Protein AF-0000000084537467 (afdb_homodimer)

Nearest PDB structures (foldseek):
  1bvu-assembly1_F  TM=9.416E-01  e=2.084E-32  Thermococcus litoralis
  3aog-assembly2_I  TM=9.415E-01  e=5.758E-32  Thermus thermophilus HB27
  1b26-assembly1_E  TM=9.505E-01  e=3.927E-31  Thermotoga maritima
  8kar-assembly1_A  TM=8.576E-01  e=1.485E-32  Saccharolobus solfataricus
  4xgi-assembly1_C  TM=8.628E-01  e=1.653E-28  Burkholderia thailandensis E264

Radius of gyration: 32.9 Å; Cα contacts (8 Å, |Δi|>4): 1810; chains: 2; bounding box: 57×96×68 Å

Sequence (754 aa):
MENMFRFADELGPFKIIHVYEPSADLKAVLVVDNIARGPAIGGVRMAPDISTEECFRLARTMTLKNAAADLPHGGGKVVIYGDPRMPQEKKSQMLRALASALRYEEEYIFAPDMGTDEICMACIKDEIGRVVGLPCEVGGIPLDEVGATGWGLAQATEVALQYCDFELKDARVVVQGFGAVGRHAARFLTQRGAIIVGAADSRGTVYDPYGLDVDTLIMLKKEGKSVIEYPGGKKLDSNAVIAIPCDIWIPAARPDVINENNVHLLDAKLIIEGANIPITGKAEKILYEAGILYIPDFIANAGGVICAAAEYQGATQYAAFGSIEEKVRKNTAQILETAKKKGILPREAAVQLAVKRVKQAMAYRRWSIFSSAPGFVMENMFRFADELGPFKIIHVYEPSADLKAVLVVDNIARGPAIGGVRMAPDISTEECFRLARTMTLKNAAADLPHGGGKVVIYGDPRMPQEKKSQMLRALASALRYEEEYIFAPDMGTDEICMACIKDEIGRVVGLPCEVGGIPLDEVGATGWGLAQATEVALQYCDFELKDARVVVQGFGAVGRHAARFLTQRGAIIVGAADSRGTVYDPYGLDVDTLIMLKKEGKSVIEYPGGKKLDSNAVIAIPCDIWIPAARPDVINENNVHLLDAKLIIEGANIPITGKAEKILYEAGILYIPDFIANAGGVICAAAEYQGATQYAAFGSIEEKVRKNTAQILETAKKKGILPREAAVQLAVKRVKQAMAYRRWSIFSSAPGFV

Foldseek 3Di:
DPDPCVLDDPQDQPDWDWDDDVVLPWTKIKTRHFQLLFFAEEEEAEDQDDDSVNQNVRQVVSQLLCLLLVHSHGGMYMYINDDLPPDPVSLLSRLLVVLQRCVPVPSYAYEHDHSDAQVSQVSSCVNHPRYARHDVVVQHDPCLVVQLLLLLLLLLVQLCCVVPPDDLAAFEEEEQACGSNRLSVVVSSVVVHHFYQWYAHQAWMFGHPVGDDSVQQVVQVVVVHGSQPGPDGDIGGSLCSQQDAGAEYEYAHDAQNDEPVCLVSHRYQEYEYQHQHNHDPVSLVVCVVVNRYYAHHSLRRSSVVLSRSCSSVSHDPVVSSVSSSVSSSVSSNQLVVVCVVVVHGSVVSSSCSSVVSLQVSLVPAPHRRDHDDVVRD/DPDPCVLDDPQDQPDWDWDDDVVLPWTKIKTRHFQLLAFAEEEEAEDQDDDSVNQNVRQVVSQLLCLLLVHSHGGMYMYINDDLPPDPVSLLSRLLVVLQRCVPVPSYAYEHDHSDAQVSQVSSCVNHPRYARHDVVVQHDPCLVVQLLLLLLLLLVQLCCVVPPDDLAAFEEEEQACGSNRLSVVVSSVVVHHFYQKYAHQAWMFGHPVGDDSVQQVVQVVVVHGSQPGPDGDIGGSLCSQQDAGAEYEYAHDAQNDEPVCLVSHRYQEYEYQHQHNHDPVSLVVCVVVNRYYAHHSLRRSSVVLSRSCSSVSHDPVVSSVSSSVSSNVSSNQLVVVCVVVVHGSVVSSSCSSVVSLQVSLVPAPHRRDHDDVVRD

Structure (mmCIF, N/CA/C/O backbone):
data_AF-0000000084537467-model_v1
#
loop_
_entity.id
_entity.type
_entity.pdbx_description
1 polymer 'Glutamate dehydrogenase'
#
loop_
_atom_site.group_PDB
_atom_site.id
_atom_site.type_symbol
_atom_site.label_atom_id
_atom_site.label_alt_id
_atom_site.label_comp_id
_atom_site.label_asym_id
_atom_site.label_entity_id
_atom_site.label_seq_id
_atom_site.pdbx_PDB_ins_code
_atom_site.Cartn_x
_atom_site.Cartn_y
_atom_site.Cartn_z
_atom_site.occupancy
_atom_site.B_iso_or_equiv
_atom_site.auth_seq_id
_atom_site.auth_comp_id
_atom_site.auth_asym_id
_atom_site.auth_atom_id
_atom_site.pdbx_PDB_model_num
ATOM 1 N N . MET A 1 1 ? -0.052 5.277 -19.188 1 44.72 1 MET A N 1
ATOM 2 C CA . MET A 1 1 ? -0.018 4.277 -18.125 1 44.72 1 MET A CA 1
ATOM 3 C C . MET A 1 1 ? 0.102 4.941 -16.75 1 44.72 1 MET A C 1
ATOM 5 O O . MET A 1 1 ? 0.887 5.875 -16.578 1 44.72 1 MET A O 1
ATOM 9 N N . GLU A 1 2 ? -0.971 4.879 -15.922 1 62.31 2 GLU A N 1
ATOM 10 C CA . GLU A 1 2 ? -1.126 5.629 -14.672 1 62.31 2 GLU A CA 1
ATOM 11 C C . GLU A 1 2 ? 0.033 5.355 -13.719 1 62.31 2 GLU A C 1
ATOM 13 O O . GLU A 1 2 ? 0.199 4.234 -13.242 1 62.31 2 GLU A O 1
ATOM 18 N N . ASN A 1 3 ? 1.05 6.223 -13.773 1 82.69 3 ASN A N 1
ATOM 19 C CA . ASN A 1 3 ? 2.305 6.062 -13.047 1 82.69 3 ASN A CA 1
ATOM 20 C C . ASN A 1 3 ? 2.295 6.84 -11.734 1 82.69 3 ASN A C 1
ATOM 22 O O . ASN A 1 3 ? 2.402 8.07 -11.734 1 82.69 3 ASN A O 1
ATOM 26 N N . MET A 1 4 ? 2.096 6.152 -10.703 1 88.25 4 MET A N 1
ATOM 27 C CA . MET A 1 4 ? 2.029 6.773 -9.383 1 88.25 4 MET A CA 1
ATOM 28 C C . MET A 1 4 ? 3.369 7.391 -9 1 88.25 4 MET A C 1
ATOM 30 O O . MET A 1 4 ? 3.439 8.227 -8.094 1 88.25 4 MET A O 1
ATOM 34 N N . PHE A 1 5 ? 4.426 7.125 -9.695 1 92.81 5 PHE A N 1
ATOM 35 C CA . PHE A 1 5 ? 5.75 7.637 -9.359 1 92.81 5 PHE A CA 1
ATOM 36 C C . PHE A 1 5 ? 5.934 9.047 -9.898 1 92.81 5 PHE A C 1
ATOM 38 O O . PHE A 1 5 ? 6.953 9.695 -9.641 1 92.81 5 PHE A O 1
ATOM 45 N N . ARG A 1 6 ? 4.941 9.531 -10.617 1 90.56 6 ARG A N 1
ATOM 46 C CA . ARG A 1 6 ? 4.961 10.922 -11.062 1 90.56 6 ARG A CA 1
ATOM 47 C C . ARG A 1 6 ? 4.93 11.875 -9.875 1 90.56 6 ARG A C 1
ATOM 49 O O . ARG A 1 6 ? 5.324 13.039 -9.992 1 90.56 6 ARG A O 1
ATOM 56 N N . PHE A 1 7 ? 4.438 11.383 -8.68 1 91.44 7 PHE A N 1
ATOM 57 C CA . PHE A 1 7 ? 4.348 12.211 -7.477 1 91.44 7 PHE A CA 1
ATOM 58 C C . PHE A 1 7 ? 5.688 12.25 -6.75 1 91.44 7 PHE A C 1
ATOM 60 O O . PHE A 1 7 ? 5.879 13.062 -5.84 1 91.44 7 PHE A O 1
ATOM 67 N N . ALA A 1 8 ? 6.625 11.438 -7.141 1 94 8 ALA A N 1
ATOM 68 C CA . ALA A 1 8 ? 7.855 11.227 -6.379 1 94 8 ALA A CA 1
ATOM 69 C C . ALA A 1 8 ? 8.781 12.43 -6.488 1 94 8 ALA A C 1
ATOM 71 O O . ALA A 1 8 ? 8.914 13.031 -7.562 1 94 8 ALA A O 1
ATOM 72 N N . ASP A 1 9 ? 9.344 12.867 -5.395 1 94.5 9 ASP A N 1
ATOM 73 C CA . ASP A 1 9 ? 10.422 13.844 -5.309 1 94.5 9 ASP A CA 1
ATOM 74 C C . ASP A 1 9 ? 11.406 13.484 -4.199 1 94.5 9 ASP A C 1
ATOM 76 O O . ASP A 1 9 ? 11.492 12.32 -3.793 1 94.5 9 ASP A O 1
ATOM 80 N N . GLU A 1 10 ? 12.195 14.406 -3.756 1 93.44 10 GLU A N 1
ATOM 81 C CA . GLU A 1 10 ? 13.25 14.102 -2.797 1 93.44 10 GLU A CA 1
ATOM 82 C C . GLU A 1 10 ? 12.664 13.766 -1.426 1 93.44 10 GLU A C 1
ATOM 84 O O . GLU A 1 10 ? 13.336 13.148 -0.597 1 93.44 10 GLU A O 1
ATOM 89 N N . LEU A 1 11 ? 11.398 14.125 -1.158 1 95.06 11 LEU A N 1
ATOM 90 C CA . LEU A 1 11 ? 10.812 13.938 0.165 1 95.06 11 LEU A CA 1
ATOM 91 C C . LEU A 1 11 ? 9.906 12.719 0.191 1 95.06 11 LEU A C 1
ATOM 93 O O . LEU A 1 11 ? 9.547 12.227 1.264 1 95.06 11 LEU A O 1
ATOM 97 N N . GLY A 1 12 ? 9.453 12.211 -0.976 1 94.69 12 GLY A N 1
ATOM 98 C CA . GLY A 1 12 ? 8.5 11.117 -1.037 1 94.69 12 GLY A CA 1
ATOM 99 C C . GLY A 1 12 ? 7.566 11.203 -2.232 1 94.69 12 GLY A C 1
ATOM 100 O O . GLY A 1 12 ? 7.898 11.836 -3.24 1 94.69 12 GLY A O 1
ATOM 101 N N . PRO A 1 13 ? 6.363 10.617 -2.082 1 97.62 13 PRO A N 1
ATOM 102 C CA . PRO A 1 13 ? 5.855 9.828 -0.954 1 97.62 13 PRO A CA 1
ATOM 103 C C . PRO A 1 13 ? 6.531 8.469 -0.837 1 97.62 13 PRO A C 1
ATOM 105 O O . PRO A 1 13 ? 6.875 7.855 -1.852 1 97.62 13 PRO A O 1
ATOM 108 N N . PHE A 1 14 ? 6.625 7.98 0.344 1 97.44 14 PHE A N 1
ATOM 109 C CA . PHE A 1 14 ? 7.207 6.688 0.674 1 97.44 14 PHE A CA 1
ATOM 110 C C . PHE A 1 14 ? 6.355 5.551 0.125 1 97.44 14 PHE A C 1
ATOM 112 O O . PHE A 1 14 ? 6.863 4.656 -0.555 1 97.44 14 PHE A O 1
ATOM 119 N N . LYS A 1 15 ? 5.043 5.625 0.408 1 97.88 15 LYS A N 1
ATOM 120 C CA . LYS A 1 15 ? 4.105 4.602 -0.046 1 97.88 15 LYS A CA 1
ATOM 121 C C . LYS A 1 15 ? 2.791 5.223 -0.503 1 97.88 15 LYS A C 1
ATOM 123 O O . LYS A 1 15 ? 2.303 6.176 0.11 1 97.88 15 LYS A O 1
ATOM 128 N N . ILE A 1 16 ? 2.242 4.707 -1.504 1 97.94 16 ILE A N 1
ATOM 129 C CA . ILE A 1 16 ? 0.848 4.895 -1.891 1 97.94 16 ILE A CA 1
ATOM 130 C C . ILE A 1 16 ? 0.135 3.543 -1.924 1 97.94 16 ILE A C 1
ATOM 132 O O . ILE A 1 16 ? 0.5 2.66 -2.703 1 97.94 16 ILE A O 1
ATOM 136 N N . ILE A 1 17 ? -0.884 3.354 -1.124 1 98.25 17 ILE A N 1
ATOM 137 C CA . ILE A 1 17 ? -1.562 2.07 -0.962 1 98.25 17 ILE A CA 1
ATOM 138 C C . ILE A 1 17 ? -3.031 2.211 -1.355 1 98.25 17 ILE A C 1
ATOM 140 O O . ILE A 1 17 ? -3.781 2.957 -0.721 1 98.25 17 ILE A O 1
ATOM 144 N N . HIS A 1 18 ? -3.449 1.554 -2.363 1 97.88 18 HIS A N 1
ATOM 145 C CA . HIS A 1 18 ? -4.859 1.429 -2.717 1 97.88 18 HIS A CA 1
ATOM 146 C C . HIS A 1 18 ? -5.48 0.192 -2.076 1 97.88 18 HIS A C 1
ATOM 148 O O . HIS A 1 18 ? -4.934 -0.909 -2.186 1 97.88 18 HIS A O 1
ATOM 154 N N . VAL A 1 19 ? -6.578 0.347 -1.41 1 97.88 19 VAL A N 1
ATOM 155 C CA . VAL A 1 19 ? -7.258 -0.742 -0.717 1 97.88 19 VAL A CA 1
ATOM 156 C C . VAL A 1 19 ? -8.641 -0.954 -1.32 1 97.88 19 VAL A C 1
ATOM 158 O O . VAL A 1 19 ? -9.383 0.008 -1.545 1 97.88 19 VAL A O 1
ATOM 161 N N . TYR A 1 20 ? -8.961 -2.209 -1.552 1 97.44 20 TYR A N 1
ATOM 162 C CA . TYR A 1 20 ? -10.258 -2.555 -2.121 1 97.44 20 TYR A CA 1
ATOM 163 C C . TYR A 1 20 ? -10.859 -3.762 -1.411 1 97.44 20 TYR A C 1
ATOM 165 O O . TYR A 1 20 ? -10.195 -4.789 -1.248 1 97.44 20 TYR A O 1
ATOM 173 N N . GLU A 1 21 ? -12.086 -3.631 -0.917 1 96.62 21 GLU A N 1
ATOM 174 C CA . GLU A 1 21 ? -12.875 -4.699 -0.312 1 96.62 21 GLU A CA 1
ATOM 175 C C . GLU A 1 21 ? -14.352 -4.586 -0.706 1 96.62 21 GLU A C 1
ATOM 177 O O . GLU A 1 21 ? -15.094 -3.811 -0.109 1 96.62 21 GLU A O 1
ATOM 182 N N . PRO A 1 22 ? -14.734 -5.445 -1.633 1 94.44 22 PRO A N 1
ATOM 183 C CA . PRO A 1 22 ? -16.078 -5.301 -2.189 1 94.44 22 PRO A CA 1
ATOM 184 C C . PRO A 1 22 ? -17.188 -5.598 -1.169 1 94.44 22 PRO A C 1
ATOM 186 O O . PRO A 1 22 ? -18.25 -4.988 -1.212 1 94.44 22 PRO A O 1
ATOM 189 N N . SER A 1 23 ? -17.031 -6.457 -0.253 1 94.06 23 SER A N 1
ATOM 190 C CA . SER A 1 23 ? -18.062 -6.844 0.701 1 94.06 23 SER A CA 1
ATOM 191 C C . SER A 1 23 ? -18.453 -5.68 1.611 1 94.06 23 SER A C 1
ATOM 193 O O . SER A 1 23 ? -19.531 -5.66 2.188 1 94.06 23 SER A O 1
ATOM 195 N N . ALA A 1 24 ? -17.547 -4.688 1.746 1 94.44 24 ALA A N 1
ATOM 196 C CA . ALA A 1 24 ? -17.797 -3.512 2.574 1 94.44 24 ALA A CA 1
ATOM 197 C C . ALA A 1 24 ? -17.922 -2.256 1.719 1 94.44 24 ALA A C 1
ATOM 199 O O . ALA A 1 24 ? -17.938 -1.139 2.24 1 94.44 24 ALA A O 1
ATOM 200 N N . ASP A 1 25 ? -17.922 -2.443 0.419 1 94.75 25 ASP A N 1
ATOM 201 C CA . ASP A 1 25 ? -17.938 -1.328 -0.523 1 94.75 25 ASP A CA 1
ATOM 202 C C . ASP A 1 25 ? -16.797 -0.348 -0.243 1 94.75 25 ASP A C 1
ATOM 204 O O . ASP A 1 25 ? -17.016 0.867 -0.244 1 94.75 25 ASP A O 1
ATOM 208 N N . LEU A 1 26 ? -15.664 -0.862 0.069 1 97.12 26 LEU A N 1
ATOM 209 C CA . LEU A 1 26 ? -14.539 -0.037 0.493 1 97.12 26 LEU A CA 1
ATOM 210 C C . LEU A 1 26 ? -13.578 0.207 -0.665 1 97.12 26 LEU A C 1
ATOM 212 O O . LEU A 1 26 ? -13.07 -0.742 -1.267 1 97.12 26 LEU A O 1
ATOM 216 N N . LYS A 1 27 ? -13.391 1.331 -1.065 1 97.69 27 LYS A N 1
ATOM 217 C CA . LYS A 1 27 ? -12.297 1.867 -1.862 1 97.69 27 LYS A CA 1
ATOM 218 C C . LYS A 1 27 ? -11.602 3.016 -1.138 1 97.69 27 LYS A C 1
ATOM 220 O O . LYS A 1 27 ? -12.234 4.012 -0.789 1 97.69 27 LYS A O 1
ATOM 225 N N . ALA A 1 28 ? -10.32 2.891 -0.877 1 98.19 28 ALA A N 1
ATOM 226 C CA . ALA A 1 28 ? -9.586 3.906 -0.125 1 98.19 28 ALA A CA 1
ATOM 227 C C . ALA A 1 28 ? -8.125 3.975 -0.571 1 98.19 28 ALA A C 1
ATOM 229 O O . ALA A 1 28 ? -7.621 3.045 -1.205 1 98.19 28 ALA A O 1
ATOM 230 N N . VAL A 1 29 ? -7.492 5.059 -0.32 1 98.19 29 VAL A N 1
ATOM 231 C CA . VAL A 1 29 ? -6.074 5.262 -0.588 1 98.19 29 VAL A CA 1
ATOM 232 C C . VAL A 1 29 ? -5.379 5.773 0.671 1 98.19 29 VAL A C 1
ATOM 234 O O . VAL A 1 29 ? -5.852 6.719 1.308 1 98.19 29 VAL A O 1
ATOM 237 N N . LEU A 1 30 ? -4.367 5.16 1.07 1 98.56 30 LEU A N 1
ATOM 238 C CA . LEU A 1 30 ? -3.443 5.688 2.07 1 98.56 30 LEU A CA 1
ATOM 239 C C . LEU A 1 30 ? -2.143 6.148 1.422 1 98.56 30 LEU A C 1
ATOM 241 O O . LEU A 1 30 ? -1.507 5.387 0.689 1 98.56 30 LEU A O 1
ATOM 245 N N . VAL A 1 31 ? -1.812 7.352 1.611 1 98.19 31 VAL A N 1
ATOM 246 C CA . VAL A 1 31 ? -0.488 7.844 1.251 1 98.19 31 VAL A CA 1
ATOM 247 C C . VAL A 1 31 ? 0.343 8.062 2.514 1 98.19 31 VAL A C 1
ATOM 249 O O . VAL A 1 31 ? -0.043 8.844 3.391 1 98.19 31 VAL A O 1
ATOM 252 N N . VAL A 1 32 ? 1.376 7.297 2.674 1 98 32 VAL A N 1
ATOM 253 C CA . VAL A 1 32 ? 2.434 7.598 3.635 1 98 32 VAL A CA 1
ATOM 254 C C . VAL A 1 32 ? 3.531 8.414 2.955 1 98 32 VAL A C 1
ATOM 256 O O . VAL A 1 32 ? 4.289 7.891 2.139 1 98 32 VAL A O 1
ATOM 259 N N . ASP A 1 33 ? 3.615 9.672 3.295 1 97.19 33 ASP A N 1
ATOM 260 C CA . ASP A 1 33 ? 4.461 10.594 2.535 1 97.19 33 ASP A CA 1
ATOM 261 C C . ASP A 1 33 ? 5.918 10.492 2.982 1 97.19 33 ASP A C 1
ATOM 263 O O . ASP A 1 33 ? 6.781 10.07 2.209 1 97.19 33 ASP A O 1
ATOM 267 N N . ASN A 1 34 ? 6.242 10.836 4.117 1 97 34 ASN A N 1
ATOM 268 C CA . ASN A 1 34 ? 7.582 10.805 4.691 1 97 34 ASN A CA 1
ATOM 269 C C . ASN A 1 34 ? 7.547 10.453 6.176 1 97 34 ASN A C 1
ATOM 271 O O . ASN A 1 34 ? 6.75 11.008 6.934 1 97 34 ASN A O 1
ATOM 275 N N . ILE A 1 35 ? 8.398 9.438 6.574 1 95.69 35 ILE A N 1
ATOM 276 C CA . ILE A 1 35 ? 8.375 9.023 7.973 1 95.69 35 ILE A CA 1
ATOM 277 C C . ILE A 1 35 ? 9.789 9.078 8.547 1 95.69 35 ILE A C 1
ATOM 279 O O . ILE A 1 35 ? 10.133 8.297 9.438 1 95.69 35 ILE A O 1
ATOM 283 N N . ALA A 1 36 ? 10.602 9.969 8.016 1 94.62 36 ALA A N 1
ATOM 284 C CA . ALA A 1 36 ? 11.961 10.125 8.531 1 94.62 36 ALA A CA 1
ATOM 285 C C . ALA A 1 36 ? 11.945 10.641 9.969 1 94.62 36 ALA A C 1
ATOM 287 O O . ALA A 1 36 ? 12.828 10.297 10.766 1 94.62 36 ALA A O 1
ATOM 288 N N . ARG A 1 37 ? 10.93 11.453 10.328 1 95 37 ARG A N 1
ATOM 289 C CA . ARG A 1 37 ? 10.859 12.031 11.672 1 95 37 ARG A CA 1
ATOM 290 C C . ARG A 1 37 ? 10.062 11.133 12.609 1 95 37 ARG A C 1
ATOM 292 O O . ARG A 1 37 ? 9.922 11.438 13.797 1 95 37 ARG A O 1
ATOM 299 N N . GLY A 1 38 ? 9.547 10.031 12.086 1 93.62 38 GLY A N 1
ATOM 300 C CA . GLY A 1 38 ? 8.727 9.109 12.859 1 93.62 38 GLY A CA 1
ATOM 301 C C . GLY A 1 38 ? 7.453 8.703 12.133 1 93.62 38 GLY A C 1
ATOM 302 O O . GLY A 1 38 ? 7.219 9.117 11 1 93.62 38 GLY A O 1
ATOM 303 N N . PRO A 1 39 ? 6.594 7.961 12.789 1 94.69 39 PRO A N 1
ATOM 304 C CA . PRO A 1 39 ? 5.355 7.512 12.156 1 94.69 39 PRO A CA 1
ATOM 305 C C . PRO A 1 39 ? 4.48 8.672 11.688 1 94.69 39 PRO A C 1
ATOM 307 O O . PRO A 1 39 ? 4.406 9.703 12.359 1 94.69 39 PRO A O 1
ATOM 310 N N . ALA A 1 40 ? 3.811 8.492 10.602 1 96.12 40 ALA A N 1
ATOM 311 C CA . ALA A 1 40 ? 2.965 9.531 10.016 1 96.12 40 ALA A CA 1
ATOM 312 C C . ALA A 1 40 ? 1.661 9.672 10.797 1 96.12 40 ALA A C 1
ATOM 314 O O . ALA A 1 40 ? 1.014 8.68 11.125 1 96.12 40 ALA A O 1
ATOM 315 N N . ILE A 1 41 ? 1.291 10.836 11.109 1 96.62 41 ILE A N 1
ATOM 316 C CA . ILE A 1 41 ? -0.044 11.148 11.609 1 96.62 41 ILE A CA 1
ATOM 317 C C . ILE A 1 41 ? -0.834 11.891 10.531 1 96.62 41 ILE A C 1
ATOM 319 O O . ILE A 1 41 ? -0.344 12.867 9.961 1 96.62 41 ILE A O 1
ATOM 323 N N . GLY A 1 42 ? -1.974 11.43 10.258 1 95.56 42 GLY A N 1
ATOM 324 C CA . GLY A 1 42 ? -2.793 12.078 9.25 1 95.56 42 GLY A CA 1
ATOM 325 C C . GLY A 1 42 ? -4.258 11.688 9.328 1 95.56 42 GLY A C 1
ATOM 326 O O . GLY A 1 42 ? -4.613 10.719 10 1 95.56 42 GLY A O 1
ATOM 327 N N . GLY A 1 43 ? -5.043 12.422 8.641 1 95.5 43 GLY A N 1
ATOM 328 C CA . GLY A 1 43 ? -6.484 12.266 8.742 1 95.5 43 GLY A CA 1
ATOM 329 C C . GLY A 1 43 ? -7.035 11.211 7.797 1 95.5 43 GLY A C 1
ATOM 330 O O . GLY A 1 43 ? -6.344 10.773 6.875 1 95.5 43 GLY A O 1
ATOM 331 N N . VAL A 1 44 ? -8.25 10.773 8.117 1 97.62 44 VAL A N 1
ATOM 332 C CA . VAL A 1 44 ? -9.094 9.977 7.242 1 97.62 44 VAL A CA 1
ATOM 333 C C . VAL A 1 44 ? -10.203 10.844 6.656 1 97.62 44 VAL A C 1
ATOM 335 O O . VAL A 1 44 ? -11.133 11.242 7.367 1 97.62 44 VAL A O 1
ATOM 338 N N . ARG A 1 45 ? -10.062 11.117 5.398 1 93.31 45 ARG A N 1
ATOM 339 C CA . ARG A 1 45 ? -11.07 11.938 4.723 1 93.31 45 ARG A CA 1
ATOM 340 C C . ARG A 1 45 ? -12.008 11.07 3.891 1 93.31 45 ARG A C 1
ATOM 342 O O . ARG A 1 45 ? -11.57 10.148 3.201 1 93.31 45 ARG A O 1
ATOM 349 N N . MET A 1 46 ? -13.32 11.281 4.043 1 95.75 46 MET A N 1
ATOM 350 C CA . MET A 1 46 ? -14.32 10.578 3.244 1 95.75 46 MET A CA 1
ATOM 351 C C . MET A 1 46 ? -15.07 11.547 2.336 1 95.75 46 MET A C 1
ATOM 353 O O . MET A 1 46 ? -15.617 12.547 2.803 1 95.75 46 MET A O 1
ATOM 357 N N . ALA A 1 47 ? -15.031 11.297 1.101 1 92 47 ALA A N 1
ATOM 358 C CA . ALA A 1 47 ? -15.75 12.094 0.11 1 92 47 ALA A CA 1
ATOM 359 C C . ALA A 1 47 ? -16.062 11.266 -1.135 1 92 47 ALA A C 1
ATOM 361 O O . ALA A 1 47 ? -15.305 10.367 -1.498 1 92 47 ALA A O 1
ATOM 362 N N . PRO A 1 48 ? -17.172 11.586 -1.777 1 92.44 48 PRO A N 1
ATOM 363 C CA . PRO A 1 48 ? -17.516 10.82 -2.975 1 92.44 48 PRO A CA 1
ATOM 364 C C . PRO A 1 48 ? -16.594 11.109 -4.156 1 92.44 48 PRO A C 1
ATOM 366 O O . PRO A 1 48 ? -16.422 10.258 -5.027 1 92.44 48 PRO A O 1
ATOM 369 N N . ASP A 1 49 ? -16.125 12.375 -4.156 1 88.75 49 ASP A N 1
ATOM 370 C CA . ASP A 1 49 ? -15.266 12.805 -5.262 1 88.75 49 ASP A CA 1
ATOM 371 C C . ASP A 1 49 ? -13.867 13.164 -4.766 1 88.75 49 ASP A C 1
ATOM 373 O O . ASP A 1 49 ? -13.641 14.273 -4.285 1 88.75 49 ASP A O 1
ATOM 377 N N . ILE A 1 50 ? -13.023 12.328 -4.664 1 89.44 50 ILE A N 1
ATOM 378 C CA . ILE A 1 50 ? -11.648 12.547 -4.242 1 89.44 50 ILE A CA 1
ATOM 379 C C . ILE A 1 50 ? -10.703 11.734 -5.133 1 89.44 50 ILE A C 1
ATOM 381 O O . ILE A 1 50 ? -11.156 10.984 -6.004 1 89.44 50 ILE A O 1
ATOM 385 N N . SER A 1 51 ? -9.422 12.062 -5.086 1 91.94 51 SER A N 1
ATOM 386 C CA . SER A 1 51 ? -8.461 11.414 -5.965 1 91.94 51 SER A CA 1
ATOM 387 C C . SER A 1 51 ? -7.176 11.07 -5.215 1 91.94 51 SER A C 1
ATOM 389 O O . SER A 1 51 ? -6.922 11.594 -4.129 1 91.94 51 SER A O 1
ATOM 391 N N . THR A 1 52 ? -6.418 10.188 -5.828 1 95 52 THR A N 1
ATOM 392 C CA . THR A 1 52 ? -5.113 9.828 -5.285 1 95 52 THR A CA 1
ATOM 393 C C . THR A 1 52 ? -4.191 11.047 -5.246 1 95 52 THR A C 1
ATOM 395 O O . THR A 1 52 ? -3.406 11.203 -4.312 1 95 52 THR A O 1
ATOM 398 N N . GLU A 1 53 ? -4.281 11.875 -6.262 1 92.06 53 GLU A N 1
ATOM 399 C CA . GLU A 1 53 ? -3.469 13.086 -6.301 1 92.06 53 GLU A CA 1
ATOM 400 C C . GLU A 1 53 ? -3.795 14.008 -5.129 1 92.06 53 GLU A C 1
ATOM 402 O O . GLU A 1 53 ? -2.895 14.555 -4.496 1 92.06 53 GLU A O 1
ATOM 407 N N . GLU A 1 54 ? -5.082 14.203 -4.906 1 88.94 54 GLU A N 1
ATOM 408 C CA . GLU A 1 54 ? -5.488 15.008 -3.76 1 88.94 54 GLU A CA 1
ATOM 409 C C . GLU A 1 54 ? -4.98 14.398 -2.453 1 88.94 54 GLU A C 1
ATOM 411 O O . GLU A 1 54 ? -4.516 15.117 -1.569 1 88.94 54 GLU A O 1
ATOM 416 N N . CYS A 1 55 ? -5.109 13.094 -2.316 1 95 55 CYS A N 1
ATOM 417 C CA . CYS A 1 55 ? -4.602 12.406 -1.138 1 95 55 CYS A CA 1
ATOM 418 C C . CYS A 1 55 ? -3.115 12.672 -0.945 1 95 55 CYS A C 1
ATOM 420 O O . CYS A 1 55 ? -2.67 12.961 0.168 1 95 55 CYS A O 1
ATOM 422 N N . PHE A 1 56 ? -2.35 12.664 -2.033 1 95.81 56 PHE A N 1
ATOM 423 C CA . PHE A 1 56 ? -0.914 12.914 -1.979 1 95.81 56 PHE A CA 1
ATOM 424 C C . PHE A 1 56 ? -0.627 14.336 -1.511 1 95.81 56 PHE A C 1
ATOM 426 O O . PHE A 1 56 ? 0.206 14.547 -0.627 1 95.81 56 PHE A O 1
ATOM 433 N N . ARG A 1 57 ? -1.293 15.25 -2.09 1 90.69 57 ARG A N 1
ATOM 434 C CA . ARG A 1 57 ? -1.071 16.641 -1.73 1 90.69 57 ARG A CA 1
ATOM 435 C C . ARG A 1 57 ? -1.369 16.875 -0.254 1 90.69 57 ARG A C 1
ATOM 437 O O . ARG A 1 57 ? -0.627 17.594 0.427 1 90.69 57 ARG A O 1
ATOM 444 N N . LEU A 1 58 ? -2.424 16.25 0.195 1 90.19 58 LEU A N 1
ATOM 445 C CA . LEU A 1 58 ? -2.795 16.375 1.601 1 90.19 58 LEU A CA 1
ATOM 446 C C . LEU A 1 58 ? -1.757 15.711 2.496 1 90.19 58 LEU A C 1
ATOM 448 O O . LEU A 1 58 ? -1.445 16.219 3.578 1 90.19 58 LEU A O 1
ATOM 452 N N . ALA A 1 59 ? -1.241 14.57 2.078 1 96.81 59 ALA A N 1
ATOM 453 C CA . ALA A 1 59 ? -0.211 13.859 2.832 1 96.81 59 ALA A CA 1
ATOM 454 C C . ALA A 1 59 ? 1.058 14.695 2.949 1 96.81 59 ALA A C 1
ATOM 456 O O . ALA A 1 59 ? 1.646 14.797 4.027 1 96.81 59 ALA A O 1
ATOM 457 N N . ARG A 1 60 ? 1.434 15.344 1.823 1 94.81 60 ARG A N 1
ATOM 458 C CA . ARG A 1 60 ? 2.605 16.203 1.816 1 94.81 60 ARG A CA 1
ATOM 459 C C . ARG A 1 60 ? 2.412 17.391 2.752 1 94.81 60 ARG A C 1
ATOM 461 O O . ARG A 1 60 ? 3.332 17.781 3.477 1 94.81 60 ARG A O 1
ATOM 468 N N . THR A 1 61 ? 1.238 17.938 2.686 1 89.81 61 THR A N 1
ATOM 469 C CA . THR A 1 61 ? 0.914 19.047 3.582 1 89.81 61 THR A CA 1
ATOM 470 C C . THR A 1 61 ? 1.082 18.625 5.039 1 89.81 61 THR A C 1
ATOM 472 O O . THR A 1 61 ? 1.617 19.391 5.852 1 89.81 61 THR A O 1
ATOM 475 N N . MET A 1 62 ? 0.763 17.406 5.359 1 95.06 62 MET A N 1
ATOM 476 C CA . MET A 1 62 ? 0.891 16.922 6.73 1 95.06 62 MET A CA 1
ATOM 477 C C . MET A 1 62 ? 2.355 16.703 7.098 1 95.06 62 MET A C 1
ATOM 479 O O . MET A 1 62 ? 2.75 16.922 8.242 1 95.06 62 MET A O 1
ATOM 483 N N . THR A 1 63 ? 3.139 16.25 6.125 1 96.31 63 THR A N 1
ATOM 484 C CA . THR A 1 63 ? 4.57 16.125 6.375 1 96.31 63 THR A CA 1
ATOM 485 C C . THR A 1 63 ? 5.168 17.453 6.797 1 96.31 63 THR A C 1
ATOM 487 O O . THR A 1 63 ? 5.859 17.547 7.812 1 96.31 63 THR A O 1
ATOM 490 N N . LEU A 1 64 ? 4.867 18.469 6.078 1 94.56 64 LEU A N 1
ATOM 491 C CA . LEU A 1 64 ? 5.41 19.797 6.348 1 94.56 64 LEU A CA 1
ATOM 492 C C . LEU A 1 64 ? 4.832 20.359 7.637 1 94.56 64 LEU A C 1
ATOM 494 O O . LEU A 1 64 ? 5.559 20.953 8.438 1 94.56 64 LEU A O 1
ATOM 498 N N . LYS A 1 65 ? 3.615 20.109 7.867 1 94.38 65 LYS A N 1
ATOM 499 C CA . LYS A 1 65 ? 2.959 20.641 9.062 1 94.38 65 LYS A CA 1
ATOM 500 C C . LYS A 1 65 ? 3.521 19.984 10.328 1 94.38 65 LYS A C 1
ATOM 502 O O . LYS A 1 65 ? 3.836 20.688 11.297 1 94.38 65 LYS A O 1
ATOM 507 N N . ASN A 1 66 ? 3.617 18.703 10.312 1 97.31 66 ASN A N 1
ATOM 508 C CA . ASN A 1 66 ? 4.141 18 11.469 1 97.31 66 ASN A CA 1
ATOM 509 C C . ASN A 1 66 ? 5.598 18.359 11.742 1 97.31 66 ASN A C 1
ATOM 511 O O . ASN A 1 66 ? 6 18.516 12.898 1 97.31 66 ASN A O 1
ATOM 515 N N . ALA A 1 67 ? 6.324 18.531 10.703 1 97.19 67 ALA A N 1
ATOM 516 C CA . ALA A 1 67 ? 7.723 18.953 10.844 1 97.19 67 ALA A CA 1
ATOM 517 C C . ALA A 1 67 ? 7.824 20.375 11.359 1 97.19 67 ALA A C 1
ATOM 519 O O . ALA A 1 67 ? 8.617 20.672 12.258 1 97.19 67 ALA A O 1
ATOM 520 N N . ALA A 1 68 ? 7.039 21.234 10.789 1 96.19 68 ALA A N 1
ATOM 521 C CA . ALA A 1 68 ? 7.043 22.625 11.227 1 96.19 68 ALA A CA 1
ATOM 522 C C . ALA A 1 68 ? 6.691 22.734 12.703 1 96.19 68 ALA A C 1
ATOM 524 O O . ALA A 1 68 ? 7.234 23.578 13.414 1 96.19 68 ALA A O 1
ATOM 525 N N . ALA A 1 69 ? 5.832 21.859 13.133 1 96.5 69 ALA A N 1
ATOM 526 C CA . ALA A 1 69 ? 5.391 21.859 14.523 1 96.5 69 ALA A CA 1
ATOM 527 C C . ALA A 1 69 ? 6.41 21.156 15.422 1 96.5 69 ALA A C 1
ATOM 529 O O . ALA A 1 69 ? 6.199 21.031 16.625 1 96.5 69 ALA A O 1
ATOM 530 N N . ASP A 1 70 ? 7.445 20.656 14.82 1 96.38 70 ASP A N 1
ATOM 531 C CA . ASP A 1 70 ? 8.531 19.953 15.516 1 96.38 70 ASP A CA 1
ATOM 532 C C . ASP A 1 70 ? 8.023 18.703 16.219 1 96.38 70 ASP A C 1
ATOM 534 O O . ASP A 1 70 ? 8.391 18.438 17.359 1 96.38 70 ASP A O 1
ATOM 538 N N . LEU A 1 71 ? 7.156 18.016 15.586 1 96.19 71 LEU A N 1
ATOM 539 C CA . LEU A 1 71 ? 6.656 16.75 16.078 1 96.19 71 LEU A CA 1
ATOM 540 C C . LEU A 1 71 ? 7.523 15.594 15.594 1 96.19 71 LEU A C 1
ATOM 542 O O . LEU A 1 71 ? 8.086 15.656 14.492 1 96.19 71 LEU A O 1
ATOM 546 N N . PRO A 1 72 ? 7.703 14.57 16.438 1 95.12 72 PRO A N 1
ATOM 547 C CA . PRO A 1 72 ? 8.398 13.367 15.977 1 95.12 72 PRO A CA 1
ATOM 548 C C . PRO A 1 72 ? 7.52 12.469 15.109 1 95.12 72 PRO A C 1
ATOM 550 O O . PRO A 1 72 ? 7.445 11.258 15.344 1 95.12 72 PRO A O 1
ATOM 553 N N . HIS A 1 73 ? 6.879 13.094 14.172 1 95.62 73 HIS A N 1
ATOM 554 C CA . HIS A 1 73 ? 5.945 12.398 13.289 1 95.62 73 HIS A CA 1
ATOM 555 C C . HIS A 1 73 ? 6.109 12.867 11.844 1 95.62 73 HIS A C 1
ATOM 557 O O . HIS A 1 73 ? 6.406 14.039 11.594 1 95.62 73 HIS A O 1
ATOM 563 N N . GLY A 1 74 ? 5.953 11.93 10.945 1 96.06 74 GLY A N 1
ATOM 564 C CA . GLY A 1 74 ? 5.824 12.242 9.531 1 96.06 74 GLY A CA 1
ATOM 565 C C . GLY A 1 74 ? 4.398 12.555 9.117 1 96.06 74 GLY A C 1
ATOM 566 O O . GLY A 1 74 ? 3.543 12.812 9.969 1 96.06 74 GLY A O 1
ATOM 567 N N . GLY A 1 75 ? 4.199 12.594 7.812 1 96.69 75 GLY A N 1
ATOM 568 C CA . GLY A 1 75 ? 2.889 12.961 7.301 1 96.69 75 GLY A CA 1
ATOM 569 C C . GLY A 1 75 ? 2.277 11.891 6.41 1 96.69 75 GLY A C 1
ATOM 570 O O . GLY A 1 75 ? 2.994 11.188 5.695 1 96.69 75 GLY A O 1
ATOM 571 N N . GLY A 1 76 ? 1.021 11.828 6.422 1 97.44 76 GLY A N 1
ATOM 572 C CA . GLY A 1 76 ? 0.222 10.953 5.586 1 97.44 76 GLY A CA 1
ATOM 573 C C . GLY A 1 76 ? -1.239 11.352 5.52 1 97.44 76 GLY A C 1
ATOM 574 O O . GLY A 1 76 ? -1.639 12.359 6.105 1 97.44 76 GLY A O 1
ATOM 575 N N . LYS A 1 77 ? -1.923 10.594 4.727 1 97.5 77 LYS A N 1
ATOM 576 C CA . LYS A 1 77 ? -3.352 10.852 4.566 1 97.5 77 LYS A CA 1
ATOM 577 C C . LYS A 1 77 ? -4.07 9.617 4.027 1 97.5 77 LYS A C 1
ATOM 579 O O . LYS A 1 77 ? -3.527 8.891 3.197 1 97.5 77 LYS A O 1
ATOM 584 N N . VAL A 1 78 ? -5.285 9.375 4.59 1 98.5 78 VAL A N 1
ATOM 585 C CA . VAL A 1 78 ? -6.191 8.391 4.016 1 98.5 78 VAL A CA 1
ATOM 586 C C . VAL A 1 78 ? -7.383 9.094 3.375 1 98.5 78 VAL A C 1
ATOM 588 O O . VAL A 1 78 ? -7.922 10.055 3.936 1 98.5 78 VAL A O 1
ATOM 591 N N . VAL A 1 79 ? -7.766 8.688 2.207 1 97 79 VAL A N 1
ATOM 592 C CA . VAL A 1 79 ? -9.039 9.102 1.629 1 97 79 VAL A CA 1
ATOM 593 C C . VAL A 1 79 ? -9.914 7.875 1.364 1 97 79 VAL A C 1
ATOM 595 O O . VAL A 1 79 ? -9.414 6.836 0.927 1 97 79 VAL A O 1
ATOM 598 N N . ILE A 1 80 ? -11.141 7.926 1.75 1 97.88 80 ILE A N 1
ATOM 599 C CA . ILE A 1 80 ? -12.148 6.906 1.482 1 97.88 80 ILE A CA 1
ATOM 600 C C . ILE A 1 80 ? -13.141 7.422 0.448 1 97.88 80 ILE A C 1
ATOM 602 O O . ILE A 1 80 ? -13.703 8.508 0.606 1 97.88 80 ILE A O 1
ATOM 606 N N . TYR A 1 81 ? -13.289 6.668 -0.59 1 96.44 81 TYR A N 1
ATOM 607 C CA . TYR A 1 81 ? -14.32 6.98 -1.572 1 96.44 81 TYR A CA 1
ATOM 608 C C . TYR A 1 81 ? -15.703 6.609 -1.047 1 96.44 81 TYR A C 1
ATOM 610 O O . TYR A 1 81 ? -16.094 5.445 -1.101 1 96.44 81 TYR A O 1
ATOM 618 N N . GLY A 1 82 ? -16.469 7.578 -0.571 1 96.19 82 GLY A N 1
ATOM 619 C CA . GLY A 1 82 ? -17.781 7.324 -0.003 1 96.19 82 GLY A CA 1
ATOM 620 C C . GLY A 1 82 ? -18.531 8.586 0.359 1 96.19 82 GLY A C 1
ATOM 621 O O . GLY A 1 82 ? -17.953 9.672 0.411 1 96.19 82 GLY A O 1
ATOM 622 N N . ASP A 1 83 ? -19.812 8.445 0.606 1 95.31 83 ASP A N 1
ATOM 623 C CA . ASP A 1 83 ? -20.672 9.531 1.075 1 95.31 83 ASP A CA 1
ATOM 624 C C . ASP A 1 83 ? -20.547 9.711 2.588 1 95.31 83 ASP A C 1
ATOM 626 O O . ASP A 1 83 ? -20.969 8.836 3.352 1 95.31 83 ASP A O 1
ATOM 630 N N . PRO A 1 84 ? -20.016 10.812 2.971 1 92.94 84 PRO A N 1
ATOM 631 C CA . PRO A 1 84 ? -19.859 11 4.414 1 92.94 84 PRO A CA 1
ATOM 632 C C . PRO A 1 84 ? -21.203 10.984 5.16 1 92.94 84 PRO A C 1
ATOM 634 O O . PRO A 1 84 ? -21.219 10.836 6.383 1 92.94 84 PRO A O 1
ATOM 637 N N . ARG A 1 85 ? -22.312 11.18 4.496 1 91.88 85 ARG A N 1
ATOM 638 C CA . ARG A 1 85 ? -23.625 11.242 5.102 1 91.88 85 ARG A CA 1
ATOM 639 C C . ARG A 1 85 ? -24.312 9.875 5.051 1 91.88 85 ARG A C 1
ATOM 641 O O . ARG A 1 85 ? -25.5 9.758 5.387 1 91.88 85 ARG A O 1
ATOM 648 N N . MET A 1 86 ? -23.578 8.883 4.676 1 95.5 86 MET A N 1
ATOM 649 C CA . MET A 1 86 ? -24.156 7.543 4.637 1 95.5 86 MET A CA 1
ATOM 650 C C . MET A 1 86 ? -24.594 7.102 6.023 1 95.5 86 MET A C 1
ATOM 652 O O . MET A 1 86 ? -24.188 7.688 7.027 1 95.5 86 MET A O 1
ATOM 656 N N . PRO A 1 87 ? -25.531 6.047 6.086 1 95.69 87 PRO A N 1
ATOM 657 C CA . PRO A 1 87 ? -25.953 5.543 7.395 1 95.69 87 PRO A CA 1
ATOM 658 C C . PRO A 1 87 ? -24.781 5.113 8.273 1 95.69 87 PRO A C 1
ATOM 660 O O . PRO A 1 87 ? -23.828 4.523 7.781 1 95.69 87 PRO A O 1
ATOM 663 N N . GLN A 1 88 ? -24.891 5.398 9.539 1 94.31 88 GLN A N 1
ATOM 664 C CA . GLN A 1 88 ? -23.812 5.195 10.508 1 94.31 88 GLN A CA 1
ATOM 665 C C . GLN A 1 88 ? -23.344 3.742 10.508 1 94.31 88 GLN A C 1
ATOM 667 O O . GLN A 1 88 ? -22.156 3.469 10.648 1 94.31 88 GLN A O 1
ATOM 672 N N . GLU A 1 89 ? -24.234 2.801 10.43 1 95.31 89 GLU A N 1
ATOM 673 C CA . GLU A 1 89 ? -23.875 1.385 10.438 1 95.31 89 GLU A CA 1
ATOM 674 C C . GLU A 1 89 ? -22.969 1.035 9.266 1 95.31 89 GLU A C 1
ATOM 676 O O . GLU A 1 89 ? -21.969 0.327 9.43 1 95.31 89 GLU A O 1
ATOM 681 N N . LYS A 1 90 ? -23.375 1.488 8.117 1 96.38 90 LYS A N 1
ATOM 682 C CA . LYS A 1 90 ? -22.578 1.246 6.922 1 96.38 90 LYS A CA 1
ATOM 683 C C . LYS A 1 90 ? -21.219 1.932 7.02 1 96.38 90 LYS A C 1
ATOM 685 O O . LYS A 1 90 ? -20.188 1.356 6.637 1 96.38 90 LYS A O 1
ATOM 690 N N . LYS A 1 91 ? -21.188 3.141 7.5 1 96.75 91 LYS A N 1
ATOM 691 C CA . LYS A 1 91 ? -19.953 3.898 7.672 1 96.75 91 LYS A CA 1
ATOM 692 C C . LYS A 1 91 ? -19.016 3.203 8.648 1 96.75 91 LYS A C 1
ATOM 694 O O . LYS A 1 91 ? -17.812 3.107 8.406 1 96.75 91 LYS A O 1
ATOM 699 N N . SER A 1 92 ? -19.594 2.732 9.742 1 96.12 92 SER A N 1
ATOM 700 C CA . SER A 1 92 ? -18.812 2.021 10.742 1 96.12 92 SER A CA 1
ATOM 701 C C . SER A 1 92 ? -18.172 0.77 10.156 1 96.12 92 SER A C 1
ATOM 703 O O . SER A 1 92 ? -17 0.484 10.422 1 96.12 92 SER A O 1
ATOM 705 N N . GLN A 1 93 ? -18.922 0.026 9.398 1 95.44 93 GLN A N 1
ATOM 706 C CA . GLN A 1 93 ? -18.406 -1.186 8.781 1 95.44 93 GLN A CA 1
ATOM 707 C C . GLN A 1 93 ? -17.266 -0.862 7.82 1 95.44 93 GLN A C 1
ATOM 709 O O . GLN A 1 93 ? -16.25 -1.579 7.777 1 95.44 93 GLN A O 1
ATOM 714 N N . MET A 1 94 ? -17.438 0.167 7.086 1 96.88 94 MET A N 1
ATOM 715 C CA . MET A 1 94 ? -16.422 0.594 6.137 1 96.88 94 MET A CA 1
ATOM 716 C C . MET A 1 94 ? -15.133 0.986 6.855 1 96.88 94 MET A C 1
ATOM 718 O O . MET A 1 94 ? -14.039 0.617 6.426 1 96.88 94 MET A O 1
ATOM 722 N N . LEU A 1 95 ? -15.242 1.675 7.941 1 97.31 95 LEU A N 1
ATOM 723 C CA . LEU A 1 95 ? -14.094 2.121 8.719 1 97.31 95 LEU A CA 1
ATOM 724 C C . LEU A 1 95 ? -13.383 0.938 9.375 1 97.31 95 LEU A C 1
ATOM 726 O O . LEU A 1 95 ? -12.156 0.906 9.445 1 97.31 95 LEU A O 1
ATOM 730 N N . ARG A 1 96 ? -14.148 0 9.867 1 95.62 96 ARG A N 1
ATOM 731 C CA . ARG A 1 96 ? -13.562 -1.2 10.453 1 95.62 96 ARG A CA 1
ATOM 732 C C . ARG A 1 96 ? -12.82 -2.02 9.406 1 95.62 96 ARG A C 1
ATOM 734 O O . ARG A 1 96 ? -11.742 -2.559 9.68 1 95.62 96 ARG A O 1
ATOM 741 N N . ALA A 1 97 ? -13.438 -2.135 8.219 1 96.25 97 ALA A N 1
ATOM 742 C CA . ALA A 1 97 ? -12.773 -2.832 7.121 1 96.25 97 ALA A CA 1
ATOM 743 C C . ALA A 1 97 ? -11.461 -2.143 6.746 1 96.25 97 ALA A C 1
ATOM 745 O O . ALA A 1 97 ? -10.453 -2.807 6.488 1 96.25 97 ALA A O 1
ATOM 746 N N . LEU A 1 98 ? -11.477 -0.791 6.707 1 97.44 98 LEU A N 1
ATOM 747 C CA . LEU A 1 98 ? -10.273 -0.017 6.414 1 97.44 98 LEU A CA 1
ATOM 748 C C . LEU A 1 98 ? -9.188 -0.286 7.445 1 97.44 98 LEU A C 1
ATOM 750 O O . LEU A 1 98 ? -8.039 -0.542 7.09 1 97.44 98 LEU A O 1
ATOM 754 N N . ALA A 1 99 ? -9.586 -0.211 8.688 1 96.06 99 ALA A N 1
ATOM 755 C CA . ALA A 1 99 ? -8.641 -0.432 9.781 1 96.06 99 ALA A CA 1
ATOM 756 C C . ALA A 1 99 ? -8.031 -1.826 9.695 1 96.06 99 ALA A C 1
ATOM 758 O O . ALA A 1 99 ? -6.82 -1.988 9.875 1 96.06 99 ALA A O 1
ATOM 759 N N . SER A 1 100 ? -8.828 -2.809 9.438 1 94.25 100 SER A N 1
ATOM 760 C CA . SER A 1 100 ? -8.359 -4.188 9.312 1 94.25 100 SER A CA 1
ATOM 761 C C . SER A 1 100 ? -7.43 -4.352 8.117 1 94.25 100 SER A C 1
ATOM 763 O O . SER A 1 100 ? -6.43 -5.066 8.195 1 94.25 100 SER A O 1
ATOM 765 N N . ALA A 1 101 ? -7.785 -3.713 7.016 1 95.06 101 ALA A N 1
ATOM 766 C CA . ALA A 1 101 ? -7.004 -3.818 5.789 1 95.06 101 ALA A CA 1
ATOM 767 C C . ALA A 1 101 ? -5.621 -3.199 5.965 1 95.06 101 ALA A C 1
ATOM 769 O O . ALA A 1 101 ? -4.648 -3.66 5.363 1 95.06 101 ALA A O 1
ATOM 770 N N . LEU A 1 102 ? -5.527 -2.135 6.789 1 95.62 102 LEU A N 1
ATOM 771 C CA . LEU A 1 102 ? -4.285 -1.392 6.961 1 95.62 102 LEU A CA 1
ATOM 772 C C . LEU A 1 102 ? -3.645 -1.711 8.312 1 95.62 102 LEU A C 1
ATOM 774 O O . LEU A 1 102 ? -2.807 -0.95 8.797 1 95.62 102 LEU A O 1
ATOM 778 N N . ARG A 1 103 ? -4 -2.805 8.93 1 92.38 103 ARG A N 1
ATOM 779 C CA . ARG A 1 103 ? -3.594 -3.129 10.289 1 92.38 103 ARG A CA 1
ATOM 780 C C . ARG A 1 103 ? -2.08 -3.279 10.391 1 92.38 103 ARG A C 1
ATOM 782 O O . ARG A 1 103 ? -1.495 -3.031 11.445 1 92.38 103 ARG A O 1
ATOM 789 N N . TYR A 1 104 ? -1.439 -3.592 9.312 1 89.62 104 TYR A N 1
ATOM 790 C CA . TYR A 1 104 ? -0.006 -3.854 9.383 1 89.62 104 TYR A CA 1
ATOM 791 C C . TYR A 1 104 ? 0.792 -2.611 9.008 1 89.62 104 TYR A C 1
ATOM 793 O O . TYR A 1 104 ? 2.018 -2.59 9.141 1 89.62 104 TYR A O 1
ATOM 801 N N . GLU A 1 105 ? 0.15 -1.585 8.5 1 92.31 105 GLU A N 1
ATOM 802 C CA . GLU A 1 105 ? 0.835 -0.328 8.211 1 92.31 105 GLU A CA 1
ATOM 803 C C . GLU A 1 105 ? 1.127 0.444 9.5 1 92.31 105 GLU A C 1
ATOM 805 O O . GLU A 1 105 ? 0.564 1.518 9.727 1 92.31 105 GLU A O 1
ATOM 810 N N . GLU A 1 106 ? 2.037 -0.018 10.242 1 91.38 106 GLU A N 1
ATOM 811 C CA . GLU A 1 106 ? 2.32 0.488 11.586 1 91.38 106 GLU A CA 1
ATOM 812 C C . GLU A 1 106 ? 2.912 1.894 11.531 1 91.38 106 GLU A C 1
ATOM 814 O O . GLU A 1 106 ? 2.969 2.59 12.547 1 91.38 106 GLU A O 1
ATOM 819 N N . GLU A 1 107 ? 3.266 2.336 10.375 1 92.88 107 GLU A N 1
ATOM 820 C CA . GLU A 1 107 ? 3.896 3.641 10.203 1 92.88 107 GLU A CA 1
ATOM 821 C C . GLU A 1 107 ? 2.855 4.75 10.117 1 92.88 107 GLU A C 1
ATOM 823 O O . GLU A 1 107 ? 3.201 5.93 9.992 1 92.88 107 GLU A O 1
ATOM 828 N N . TYR A 1 108 ? 1.545 4.379 10.172 1 95.81 108 TYR A N 1
ATOM 829 C CA . TYR A 1 108 ? 0.505 5.391 10.016 1 95.81 108 TYR A CA 1
ATOM 830 C C . TYR A 1 108 ? -0.414 5.422 11.234 1 95.81 108 TYR A C 1
ATOM 832 O O . TYR A 1 108 ? -0.89 4.379 11.688 1 95.81 108 TYR A O 1
ATOM 840 N N . ILE A 1 109 ? -0.631 6.578 11.75 1 96.81 109 ILE A N 1
ATOM 841 C CA . ILE A 1 109 ? -1.55 6.84 12.852 1 96.81 109 ILE A CA 1
ATOM 842 C C . ILE A 1 109 ? -2.773 7.594 12.336 1 96.81 109 ILE A C 1
ATOM 844 O O . ILE A 1 109 ? -2.648 8.688 11.781 1 96.81 109 ILE A O 1
ATOM 848 N N . PHE A 1 110 ? -3.941 7.078 12.594 1 97.62 110 PHE A N 1
ATOM 849 C CA . PHE A 1 110 ? -5.191 7.582 12.031 1 97.62 110 PHE A CA 1
ATOM 850 C C . PHE A 1 110 ? -5.711 8.766 12.844 1 97.62 110 PHE A C 1
ATOM 852 O O . PHE A 1 110 ? -5.637 8.758 14.078 1 97.62 110 PHE A O 1
ATOM 859 N N . ALA A 1 111 ? -6.195 9.75 12.195 1 96.25 111 ALA A N 1
ATOM 860 C CA . ALA A 1 111 ? -6.879 10.906 12.773 1 96.25 111 ALA A CA 1
ATOM 861 C C . ALA A 1 111 ? -8.117 11.273 11.961 1 96.25 111 ALA A C 1
ATOM 863 O O . ALA A 1 111 ? -8.242 10.875 10.797 1 96.25 111 ALA A O 1
ATOM 864 N N . PRO A 1 112 ? -9.039 11.969 12.508 1 93.56 112 PRO A N 1
ATOM 865 C CA . PRO A 1 112 ? -10.211 12.383 11.742 1 93.56 112 PRO A CA 1
ATOM 866 C C . PRO A 1 112 ? -9.914 13.516 10.758 1 93.56 112 PRO A C 1
ATOM 868 O O . PRO A 1 112 ? -8.906 14.211 10.906 1 93.56 112 PRO A O 1
ATOM 871 N N . ASP A 1 113 ? -10.633 13.625 9.742 1 89.75 113 ASP A N 1
ATOM 872 C CA . ASP A 1 113 ? -10.633 14.688 8.742 1 89.75 113 ASP A CA 1
ATOM 873 C C . ASP A 1 113 ? -12.039 14.914 8.18 1 89.75 113 ASP A C 1
ATOM 875 O O . ASP A 1 113 ? -13.016 14.414 8.727 1 89.75 113 ASP A O 1
ATOM 879 N N . MET A 1 114 ? -12.086 15.75 7.129 1 85.25 114 MET A N 1
ATOM 880 C CA . MET A 1 114 ? -13.367 16.031 6.496 1 85.25 114 MET A CA 1
ATOM 881 C C . MET A 1 114 ? -14.109 14.727 6.168 1 85.25 114 MET A C 1
ATOM 883 O O . MET A 1 114 ? -13.531 13.812 5.582 1 85.25 114 MET A O 1
ATOM 887 N N . GLY A 1 115 ? -15.344 14.539 6.668 1 88.69 115 GLY A N 1
ATOM 888 C CA . GLY A 1 115 ? -16.188 13.383 6.383 1 88.69 115 GLY A CA 1
ATOM 889 C C . GLY A 1 115 ? -16.094 12.297 7.441 1 88.69 115 GLY A C 1
ATOM 890 O O . GLY A 1 115 ? -16.844 11.32 7.402 1 88.69 115 GLY A O 1
ATOM 891 N N . THR A 1 116 ? -15.188 12.492 8.406 1 93.69 116 THR A N 1
ATOM 892 C CA . THR A 1 116 ? -15.07 11.578 9.539 1 93.69 116 THR A CA 1
ATOM 893 C C . THR A 1 116 ? -14.984 12.344 10.852 1 93.69 116 THR A C 1
ATOM 895 O O . THR A 1 116 ? -14.836 13.57 10.844 1 93.69 116 THR A O 1
ATOM 898 N N . ASP A 1 117 ? -15.188 11.602 11.977 1 89.94 117 ASP A N 1
ATOM 899 C CA . ASP A 1 117 ? -15.227 12.25 13.281 1 89.94 117 ASP A CA 1
ATOM 900 C C . ASP A 1 117 ? -14.719 11.312 14.383 1 89.94 117 ASP A C 1
ATOM 902 O O . ASP A 1 117 ? -14.078 10.305 14.086 1 89.94 117 ASP A O 1
ATOM 906 N N . GLU A 1 118 ? -14.922 11.703 15.609 1 91.69 118 GLU A N 1
ATOM 907 C CA . GLU A 1 118 ? -14.422 10.938 16.75 1 91.69 118 GLU A CA 1
ATOM 908 C C . GLU A 1 118 ? -15.062 9.555 16.812 1 91.69 118 GLU A C 1
ATOM 910 O O . GLU A 1 118 ? -14.43 8.586 17.234 1 91.69 118 GLU A O 1
ATOM 915 N N . ILE A 1 119 ? -16.297 9.477 16.391 1 91.88 119 ILE A N 1
ATOM 916 C CA . ILE A 1 119 ? -16.984 8.188 16.391 1 91.88 119 ILE A CA 1
ATOM 917 C C . ILE A 1 119 ? -16.328 7.258 15.367 1 91.88 119 ILE A C 1
ATOM 919 O O . ILE A 1 119 ? -16.141 6.07 15.641 1 91.88 119 ILE A O 1
ATOM 923 N N . CYS A 1 120 ? -16.031 7.844 14.234 1 95.12 120 CYS A N 1
ATOM 924 C CA . CYS A 1 120 ? -15.32 7.082 13.211 1 95.12 120 CYS A CA 1
ATOM 925 C C . CYS A 1 120 ? -13.984 6.574 13.75 1 95.12 120 CYS A C 1
ATOM 927 O O . CYS A 1 120 ? -13.609 5.43 13.492 1 95.12 120 CYS A O 1
ATOM 929 N N . MET A 1 121 ? -13.297 7.398 14.492 1 96.19 121 MET A N 1
ATOM 930 C CA . MET A 1 121 ? -12.008 7.004 15.062 1 96.19 121 MET A CA 1
ATOM 931 C C . MET A 1 121 ? -12.18 5.914 16.109 1 96.19 121 MET A C 1
ATOM 933 O O . MET A 1 121 ? -11.32 5.047 16.266 1 96.19 121 MET A O 1
ATOM 937 N N . ALA A 1 122 ? -13.281 5.945 16.797 1 95.19 122 ALA A N 1
ATOM 938 C CA . ALA A 1 122 ? -13.578 4.871 17.75 1 95.19 122 ALA A CA 1
ATOM 939 C C . ALA A 1 122 ? -13.727 3.533 17.031 1 95.19 122 ALA A C 1
ATOM 941 O O . ALA A 1 122 ? -13.336 2.49 17.547 1 95.19 122 ALA A O 1
ATOM 942 N N . CYS A 1 123 ? -14.375 3.561 15.867 1 95.69 123 CYS A N 1
ATOM 943 C CA . CYS A 1 123 ? -14.492 2.346 15.07 1 95.69 123 CYS A CA 1
ATOM 944 C C . CYS A 1 123 ? -13.125 1.793 14.703 1 95.69 123 CYS A C 1
ATOM 946 O O . CYS A 1 123 ? -12.898 0.583 14.766 1 95.69 123 CYS A O 1
ATOM 948 N N . ILE A 1 124 ? -12.211 2.678 14.305 1 96.44 124 ILE A N 1
ATOM 949 C CA . ILE A 1 124 ? -10.852 2.273 13.961 1 96.44 124 ILE A CA 1
ATOM 950 C C . ILE A 1 124 ? -10.148 1.729 15.203 1 96.44 124 ILE A C 1
ATOM 952 O O . ILE A 1 124 ? -9.461 0.705 15.141 1 96.44 124 ILE A O 1
ATOM 956 N N . LYS A 1 125 ? -10.336 2.309 16.312 1 94.94 125 LYS A N 1
ATOM 957 C CA . LYS A 1 125 ? -9.727 1.905 17.578 1 94.94 125 LYS A CA 1
ATOM 958 C C . LYS A 1 125 ? -10.125 0.48 17.953 1 94.94 125 LYS A C 1
ATOM 960 O O . LYS A 1 125 ? -9.336 -0.257 18.547 1 94.94 125 LYS A O 1
ATOM 965 N N . ASP A 1 126 ? -11.344 0.119 17.594 1 92.62 126 ASP A N 1
ATOM 966 C CA . ASP A 1 126 ? -11.836 -1.225 17.875 1 92.62 126 ASP A CA 1
ATOM 967 C C . ASP A 1 126 ? -11 -2.281 17.172 1 92.62 126 ASP A C 1
ATOM 969 O O . ASP A 1 126 ? -10.938 -3.432 17.609 1 92.62 126 ASP A O 1
ATOM 973 N N . GLU A 1 127 ? -10.398 -1.902 16.078 1 92.44 127 GLU A N 1
ATOM 974 C CA . GLU A 1 127 ? -9.641 -2.85 15.258 1 92.44 127 GLU A CA 1
ATOM 975 C C . GLU A 1 127 ? -8.141 -2.727 15.508 1 92.44 127 GLU A C 1
ATOM 977 O O . GLU A 1 127 ? -7.422 -3.727 15.516 1 92.44 127 GLU A O 1
ATOM 982 N N . ILE A 1 128 ? -7.695 -1.424 15.641 1 92 128 ILE A N 1
ATOM 983 C CA . ILE A 1 128 ? -6.27 -1.182 15.836 1 92 128 ILE A CA 1
ATOM 984 C C . ILE A 1 128 ? -6.07 -0.022 16.812 1 92 128 ILE A C 1
ATOM 986 O O . ILE A 1 128 ? -6.887 0.9 16.859 1 92 128 ILE A O 1
ATOM 990 N N . GLY A 1 129 ? -4.945 0.094 17.453 1 91.69 129 GLY A N 1
ATOM 991 C CA . GLY A 1 129 ? -4.691 1.062 18.5 1 91.69 129 GLY A CA 1
ATOM 992 C C . GLY A 1 129 ? -4.043 2.338 18 1 91.69 129 GLY A C 1
ATOM 993 O O . GLY A 1 129 ? -3.967 3.332 18.719 1 91.69 129 GLY A O 1
ATOM 994 N N . ARG A 1 130 ? -3.541 2.457 16.828 1 94.31 130 ARG A N 1
ATOM 995 C CA . ARG A 1 130 ? -2.818 3.604 16.281 1 94.31 130 ARG A CA 1
ATOM 996 C C . ARG A 1 130 ? -3.779 4.645 15.727 1 94.31 130 ARG A C 1
ATOM 998 O O . ARG A 1 130 ? -3.834 4.863 14.516 1 94.31 130 ARG A O 1
ATOM 1005 N N . VAL A 1 131 ? -4.484 5.312 16.625 1 96.25 131 VAL A N 1
ATOM 1006 C CA . VAL A 1 131 ? -5.523 6.266 16.234 1 96.25 131 VAL A CA 1
ATOM 1007 C C . VAL A 1 131 ? -5.602 7.387 17.281 1 96.25 131 VAL A C 1
ATOM 1009 O O . VAL A 1 131 ? -5.359 7.16 18.469 1 96.25 131 VAL A O 1
ATOM 1012 N N . VAL A 1 132 ? -5.863 8.57 16.812 1 95.31 132 VAL A N 1
ATOM 1013 C CA . VAL A 1 132 ? -6.078 9.734 17.672 1 95.31 132 VAL A CA 1
ATOM 1014 C C . VAL A 1 132 ? -7.383 10.43 17.281 1 95.31 132 VAL A C 1
ATOM 1016 O O . VAL A 1 132 ? -8.062 10.008 16.344 1 95.31 132 VAL A O 1
ATOM 1019 N N . GLY A 1 133 ? -7.695 11.492 18.078 1 93.5 133 GLY A N 1
ATOM 1020 C CA . GLY A 1 133 ? -8.977 12.148 17.859 1 93.5 133 GLY A CA 1
ATOM 1021 C C . GLY A 1 133 ? -10.156 11.312 18.312 1 93.5 133 GLY A C 1
ATOM 1022 O O . GLY A 1 133 ? -11.188 11.258 17.641 1 93.5 133 GLY A O 1
ATOM 1023 N N . LEU A 1 134 ? -9.977 10.578 19.406 1 93.38 134 LEU A N 1
ATOM 1024 C CA . LEU A 1 134 ? -10.984 9.695 19.984 1 93.38 134 LEU A CA 1
ATOM 1025 C C . LEU A 1 134 ? -11.984 10.484 20.812 1 93.38 134 LEU A C 1
ATOM 1027 O O . LEU A 1 134 ? -11.703 11.609 21.234 1 93.38 134 LEU A O 1
ATOM 1031 N N . PRO A 1 135 ? -13.148 9.812 21.062 1 90.62 135 PRO A N 1
ATOM 1032 C CA . PRO A 1 135 ? -14.039 10.391 22.062 1 90.62 135 PRO A CA 1
ATOM 1033 C C . PRO A 1 135 ? -13.398 10.453 23.453 1 90.62 135 PRO A C 1
ATOM 1035 O O . PRO A 1 135 ? -12.594 9.586 23.797 1 90.62 135 PRO A O 1
ATOM 1038 N N . CYS A 1 136 ? -13.844 11.445 24.172 1 87.75 136 CYS A N 1
ATOM 1039 C CA . CYS A 1 136 ? -13.266 11.641 25.5 1 87.75 136 CYS A CA 1
ATOM 1040 C C . CYS A 1 136 ? -13.508 10.422 26.391 1 87.75 136 CYS A C 1
ATOM 1042 O O . CYS A 1 136 ? -12.664 10.078 27.219 1 87.75 136 CYS A O 1
ATOM 1044 N N . GLU A 1 137 ? -14.578 9.773 26.172 1 88.06 137 GLU A N 1
ATOM 1045 C CA . GLU A 1 137 ? -14.984 8.641 26.984 1 88.06 137 GLU A CA 1
ATOM 1046 C C . GLU A 1 137 ? -14.023 7.465 26.812 1 88.06 137 GLU A C 1
ATOM 1048 O O . GLU A 1 137 ? -13.953 6.582 27.672 1 88.06 137 GLU A O 1
ATOM 1053 N N . VAL A 1 138 ? -13.281 7.488 25.734 1 89.19 138 VAL A N 1
ATOM 1054 C CA . VAL A 1 138 ? -12.391 6.352 25.516 1 89.19 138 VAL A CA 1
ATOM 1055 C C . VAL A 1 138 ? -10.953 6.836 25.375 1 89.19 138 VAL A C 1
ATOM 1057 O O . VAL A 1 138 ? -10.18 6.293 24.578 1 89.19 138 VAL A O 1
ATOM 1060 N N . GLY A 1 139 ? -10.656 7.969 26.016 1 85.44 139 GLY A N 1
ATOM 1061 C CA . GLY A 1 139 ? -9.266 8.367 26.188 1 85.44 139 GLY A CA 1
ATOM 1062 C C . GLY A 1 139 ? -8.844 9.477 25.234 1 85.44 139 GLY A C 1
ATOM 1063 O O . GLY A 1 139 ? -7.676 9.859 25.188 1 85.44 139 GLY A O 1
ATOM 1064 N N . GLY A 1 140 ? -9.797 10.031 24.5 1 91.25 140 GLY A N 1
ATOM 1065 C CA . GLY A 1 140 ? -9.469 11.109 23.578 1 91.25 140 GLY A CA 1
ATOM 1066 C C . GLY A 1 140 ? -9.445 12.477 24.25 1 91.25 140 GLY A C 1
ATOM 1067 O O . GLY A 1 140 ? -10 12.648 25.344 1 91.25 140 GLY A O 1
ATOM 1068 N N . ILE A 1 141 ? -8.664 13.328 23.672 1 89.31 141 ILE A N 1
ATOM 1069 C CA . ILE A 1 141 ? -8.742 14.742 24.016 1 89.31 141 ILE A CA 1
ATOM 1070 C C . ILE A 1 141 ? -9.68 15.453 23.047 1 89.31 141 ILE A C 1
ATOM 1072 O O . ILE A 1 141 ? -9.453 15.445 21.828 1 89.31 141 ILE A O 1
ATOM 1076 N N . PRO A 1 142 ? -10.742 15.977 23.547 1 85.75 142 PRO A N 1
ATOM 1077 C CA . PRO A 1 142 ? -11.68 16.656 22.656 1 85.75 142 PRO A CA 1
ATOM 1078 C C . PRO A 1 142 ? -11.141 18 22.141 1 85.75 142 PRO A C 1
ATOM 1080 O O . PRO A 1 142 ? -11.516 19.047 22.656 1 85.75 142 PRO A O 1
ATOM 1083 N N . LEU A 1 143 ? -10.43 17.953 21.094 1 83.19 143 LEU A N 1
ATOM 1084 C CA . LEU A 1 143 ? -9.617 19.062 20.641 1 83.19 143 LEU A CA 1
ATOM 1085 C C . LEU A 1 143 ? -10.484 20.281 20.344 1 83.19 143 LEU A C 1
ATOM 1087 O O . LEU A 1 143 ? -10.109 21.422 20.656 1 83.19 143 LEU A O 1
ATOM 1091 N N . ASP A 1 144 ? -11.648 20 19.719 1 79.94 144 ASP A N 1
ATOM 1092 C CA . ASP A 1 144 ? -12.516 21.109 19.328 1 79.94 144 ASP A CA 1
ATOM 1093 C C . ASP A 1 144 ? -13.242 21.703 20.547 1 79.94 144 ASP A C 1
ATOM 1095 O O . ASP A 1 144 ? -13.508 22.906 20.594 1 79.94 144 ASP A O 1
ATOM 1099 N N . GLU A 1 145 ? -13.523 20.844 21.453 1 84.12 145 GLU A N 1
ATOM 1100 C CA . GLU A 1 145 ? -14.219 21.297 22.672 1 84.12 145 GLU A CA 1
ATOM 1101 C C . GLU A 1 145 ? -13.289 22.094 23.562 1 84.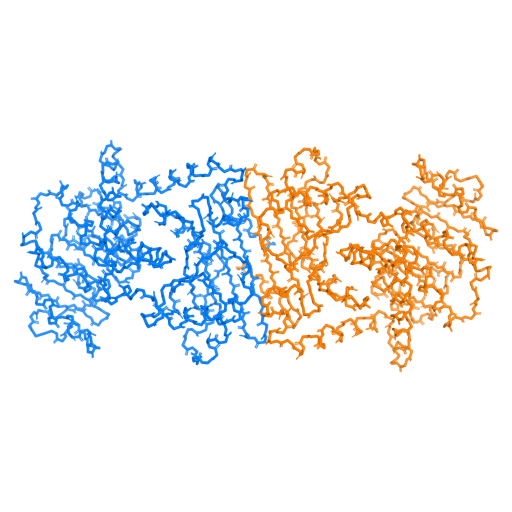12 145 GLU A C 1
ATOM 1103 O O . GLU A 1 145 ? -13.688 23.109 24.141 1 84.12 145 GLU A O 1
ATOM 1108 N N . VAL A 1 146 ? -12.047 21.688 23.609 1 89.25 146 VAL A N 1
ATOM 1109 C CA . VAL A 1 146 ? -11.133 22.312 24.547 1 89.25 146 VAL A CA 1
ATOM 1110 C C . VAL A 1 146 ? -10.414 23.484 23.875 1 89.25 146 VAL A C 1
ATOM 1112 O O . VAL A 1 146 ? -9.836 24.344 24.547 1 89.25 146 VAL A O 1
ATOM 1115 N N . GLY A 1 147 ? -10.477 23.547 22.562 1 94.06 147 GLY A N 1
ATOM 1116 C CA . GLY A 1 147 ? -9.969 24.688 21.828 1 94.06 147 GLY A CA 1
ATOM 1117 C C . GLY A 1 147 ? -8.469 24.625 21.578 1 94.06 147 GLY A C 1
ATOM 1118 O O . GLY A 1 147 ? -7.773 25.641 21.688 1 94.06 147 GLY A O 1
ATOM 1119 N N . ALA A 1 148 ? -7.977 23.469 21.281 1 94.56 148 ALA A N 1
ATOM 1120 C CA . ALA A 1 148 ? -6.543 23.25 21.094 1 94.56 148 ALA A CA 1
ATOM 1121 C C . ALA A 1 148 ? -5.996 24.172 20 1 94.56 148 ALA A C 1
ATOM 1123 O O . ALA A 1 148 ? -4.965 24.828 20.188 1 94.56 148 ALA A O 1
ATOM 1124 N N . THR A 1 149 ? -6.645 24.25 18.891 1 94.94 149 THR A N 1
ATOM 1125 C CA . THR A 1 149 ? -6.188 25.078 17.781 1 94.94 149 THR A CA 1
ATOM 1126 C C . THR A 1 149 ? -6.297 26.547 18.125 1 94.94 149 THR A C 1
ATOM 1128 O O . THR A 1 149 ? -5.391 27.344 17.828 1 94.94 149 THR A O 1
ATOM 1131 N N . GLY A 1 150 ? -7.398 26.953 18.75 1 97.12 150 GLY A N 1
ATOM 1132 C CA . GLY A 1 150 ? -7.559 28.328 19.203 1 97.12 150 GLY A CA 1
ATOM 1133 C C . GLY A 1 150 ? -6.488 28.75 20.188 1 97.12 150 GLY A C 1
ATOM 1134 O O . GLY A 1 150 ? -6.027 29.906 20.141 1 97.12 150 GLY A O 1
ATOM 1135 N N . TRP A 1 151 ? -6.168 27.859 21.062 1 97.44 151 TRP A N 1
ATOM 1136 C CA . TRP A 1 151 ? -5.086 28.109 22 1 97.44 151 TRP A CA 1
ATOM 1137 C C . TRP A 1 151 ? -3.775 28.375 21.266 1 97.44 151 TRP A C 1
ATOM 1139 O O . TRP A 1 151 ? -3.053 29.312 21.625 1 97.44 151 TRP A O 1
ATOM 1149 N N . GLY A 1 152 ? -3.502 27.625 20.266 1 97.81 152 GLY A N 1
ATOM 1150 C CA . GLY A 1 152 ? -2.332 27.859 19.438 1 97.81 152 GLY A CA 1
ATOM 1151 C C . GLY A 1 152 ? -2.344 29.203 18.766 1 97.81 152 GLY A C 1
ATOM 1152 O O . GLY A 1 152 ? -1.319 29.891 18.719 1 97.81 152 GLY A O 1
ATOM 1153 N N . LEU A 1 153 ? -3.459 29.578 18.25 1 98.38 153 LEU A N 1
ATOM 1154 C CA . LEU A 1 153 ? -3.584 30.875 17.578 1 98.38 153 LEU A CA 1
ATOM 1155 C C . LEU A 1 153 ? -3.279 32 18.547 1 98.38 153 LEU A C 1
ATOM 1157 O O . LEU A 1 153 ? -2.631 33 18.172 1 98.38 153 LEU A O 1
ATOM 1161 N N . ALA A 1 154 ? -3.791 31.891 19.75 1 98.5 154 ALA A N 1
ATOM 1162 C CA . ALA A 1 154 ? -3.527 32.906 20.766 1 98.5 154 ALA A CA 1
ATOM 1163 C C . ALA A 1 154 ? -2.031 33.031 21.047 1 98.5 154 ALA A C 1
ATOM 1165 O O . ALA A 1 154 ? -1.5 34.125 21.172 1 98.5 154 ALA A O 1
ATOM 1166 N N . GLN A 1 155 ? -1.385 31.891 21.125 1 98.38 155 GLN A N 1
ATOM 1167 C CA . GLN A 1 155 ? 0.051 31.875 21.391 1 98.38 155 GLN A CA 1
ATOM 1168 C C . GLN A 1 155 ? 0.824 32.5 20.234 1 98.38 155 GLN A C 1
ATOM 1170 O O . GLN A 1 155 ? 1.741 33.281 20.453 1 98.38 155 GLN A O 1
ATOM 1175 N N . ALA A 1 156 ? 0.468 32.125 19.047 1 98.62 156 ALA A N 1
ATOM 1176 C CA . ALA A 1 156 ? 1.107 32.688 17.859 1 98.62 156 ALA A CA 1
ATOM 1177 C C . ALA A 1 156 ? 0.924 34.219 17.797 1 98.62 156 ALA A C 1
ATOM 1179 O O . ALA A 1 156 ? 1.839 34.938 17.422 1 98.62 156 ALA A O 1
ATOM 1180 N N . THR A 1 157 ? -0.217 34.656 18.188 1 98.69 157 THR A N 1
ATOM 1181 C CA . THR A 1 157 ? -0.545 36.062 18.172 1 98.69 157 THR A CA 1
ATOM 1182 C C . THR A 1 157 ? 0.372 36.844 19.109 1 98.69 157 THR A C 1
ATOM 1184 O O . THR A 1 157 ? 0.93 37.875 18.734 1 98.69 157 THR A O 1
ATOM 1187 N N . GLU A 1 158 ? 0.507 36.344 20.25 1 98.25 158 GLU A N 1
ATOM 1188 C CA . GLU A 1 158 ? 1.33 37 21.25 1 98.25 158 GLU A CA 1
ATOM 1189 C C . GLU A 1 158 ? 2.771 37.156 20.766 1 98.25 158 GLU A C 1
ATOM 1191 O O . GLU A 1 158 ? 3.396 38.188 20.953 1 98.25 158 GLU A O 1
ATOM 1196 N N . VAL A 1 159 ? 3.291 36.156 20.203 1 98.38 159 VAL A N 1
ATOM 1197 C CA . VAL A 1 159 ? 4.656 36.188 19.688 1 98.38 159 VAL A CA 1
ATOM 1198 C C . VAL A 1 159 ? 4.742 37.188 18.531 1 98.38 159 VAL A C 1
ATOM 1200 O O . VAL A 1 159 ? 5.68 37.969 18.453 1 98.38 159 VAL A O 1
ATOM 1203 N N . ALA A 1 160 ? 3.764 37.156 17.641 1 98.5 160 ALA A N 1
ATOM 1204 C CA . ALA A 1 160 ? 3.754 38 16.453 1 98.5 160 ALA A CA 1
ATOM 1205 C C . ALA A 1 160 ? 3.695 39.5 16.844 1 98.5 160 ALA A C 1
ATOM 1207 O O . ALA A 1 160 ? 4.254 40.344 16.141 1 98.5 160 ALA A O 1
ATOM 1208 N N . LEU A 1 161 ? 3.076 39.781 17.938 1 98.12 161 LEU A N 1
ATOM 1209 C CA . LEU A 1 161 ? 2.871 41.156 18.375 1 98.12 161 LEU A CA 1
ATOM 1210 C C . LEU A 1 161 ? 4.203 41.812 18.703 1 98.12 161 LEU A C 1
ATOM 1212 O O . LEU A 1 161 ? 4.305 43.031 18.688 1 98.12 161 LEU A O 1
ATOM 1216 N N . GLN A 1 162 ? 5.191 41.031 18.969 1 96.81 162 GLN A N 1
ATOM 1217 C CA . GLN A 1 162 ? 6.523 41.562 19.203 1 96.81 162 GLN A CA 1
ATOM 1218 C C . GLN A 1 162 ? 7.074 42.219 17.938 1 96.81 162 GLN A C 1
ATOM 1220 O O . GLN A 1 162 ? 8.031 43 18 1 96.81 162 GLN A O 1
ATOM 1225 N N . TYR A 1 163 ? 6.52 41.906 16.844 1 96.25 163 TYR A N 1
ATOM 1226 C CA . TYR A 1 163 ? 6.953 42.438 15.562 1 96.25 163 TYR A CA 1
ATOM 1227 C C . TYR A 1 163 ? 5.98 43.5 15.055 1 96.25 163 TYR A C 1
ATOM 1229 O O . TYR A 1 163 ? 6.051 43.938 13.898 1 96.25 163 TYR A O 1
ATOM 1237 N N . CYS A 1 164 ? 5.047 43.844 15.891 1 96 164 CYS A N 1
ATOM 1238 C CA . CYS A 1 164 ? 4.059 44.875 15.586 1 96 164 CYS A CA 1
ATOM 1239 C C . CYS A 1 164 ? 4.23 46.094 16.484 1 96 164 CYS A C 1
ATOM 1241 O O . CYS A 1 164 ? 5.043 46.062 17.422 1 96 164 CYS A O 1
ATOM 1243 N N . ASP A 1 165 ? 3.467 47.219 16.188 1 95.88 165 ASP A N 1
ATOM 1244 C CA . ASP A 1 165 ? 3.607 48.469 16.938 1 95.88 165 ASP A CA 1
ATOM 1245 C C . ASP A 1 165 ? 2.428 48.688 17.875 1 95.88 165 ASP A C 1
ATOM 1247 O O . ASP A 1 165 ? 2.127 49.844 18.25 1 95.88 165 ASP A O 1
ATOM 1251 N N . PHE A 1 166 ? 1.704 47.594 18.172 1 95.88 166 PHE A N 1
ATOM 1252 C CA . PHE A 1 166 ? 0.579 47.688 19.094 1 95.88 166 PHE A CA 1
ATOM 1253 C C . PHE A 1 166 ? 0.571 46.5 20.047 1 95.88 166 PHE A C 1
ATOM 1255 O O . PHE A 1 166 ? 1.303 45.531 19.844 1 95.88 166 PHE A O 1
ATOM 1262 N N . GLU A 1 167 ? -0.237 46.562 21.109 1 97.12 167 GLU A N 1
ATOM 1263 C CA . GLU A 1 167 ? -0.342 45.531 22.141 1 97.12 167 GLU A CA 1
ATOM 1264 C C . GLU A 1 167 ? -1.667 44.781 22.031 1 97.12 167 GLU A C 1
ATOM 1266 O O . GLU A 1 167 ? -2.617 45.281 21.422 1 97.12 167 GLU A O 1
ATOM 1271 N N . LEU A 1 168 ? -1.662 43.688 22.641 1 98.06 168 LEU A N 1
ATOM 1272 C CA . LEU A 1 168 ? -2.869 42.875 22.594 1 98.06 168 LEU A CA 1
ATOM 1273 C C . LEU A 1 168 ? -4.016 43.531 23.328 1 98.06 168 LEU A C 1
ATOM 1275 O O . LEU A 1 168 ? -5.168 43.469 22.891 1 98.06 168 LEU A O 1
ATOM 1279 N N . LYS A 1 169 ? -3.643 44.156 24.469 1 97.69 169 LYS A N 1
ATOM 1280 C CA . LYS A 1 169 ? -4.664 44.844 25.25 1 97.69 169 LYS A CA 1
ATOM 1281 C C . LYS A 1 169 ? -5.371 45.906 24.422 1 97.69 169 LYS A C 1
ATOM 1283 O O . LYS A 1 169 ? -4.723 46.781 23.859 1 97.69 169 LYS A O 1
ATOM 1288 N N . ASP A 1 170 ? -6.633 45.719 24.297 1 97.38 170 ASP A N 1
ATOM 1289 C CA . ASP A 1 170 ? -7.527 46.688 23.625 1 97.38 170 ASP A CA 1
ATOM 1290 C C . ASP A 1 170 ? -7.398 46.594 22.109 1 97.38 170 ASP A C 1
ATOM 1292 O O . ASP A 1 170 ? -7.984 47.375 21.375 1 97.38 170 ASP A O 1
ATOM 1296 N N . ALA A 1 171 ? -6.594 45.625 21.641 1 98.38 171 ALA A N 1
ATOM 1297 C CA . ALA A 1 171 ? -6.516 45.406 20.188 1 98.38 171 ALA A CA 1
ATOM 1298 C C . ALA A 1 171 ? -7.855 44.938 19.641 1 98.38 171 ALA A C 1
ATOM 1300 O O . ALA A 1 171 ? -8.531 44.094 20.25 1 98.38 171 ALA A O 1
ATOM 1301 N N . ARG A 1 172 ? -8.266 45.438 18.516 1 98.69 172 ARG A N 1
ATOM 1302 C CA . ARG A 1 172 ? -9.5 45.031 17.844 1 98.69 172 ARG A CA 1
ATOM 1303 C C . ARG A 1 172 ? -9.273 43.812 16.953 1 98.69 172 ARG A C 1
ATOM 1305 O O . ARG A 1 172 ? -8.383 43.844 16.094 1 98.69 172 ARG A O 1
ATOM 1312 N N . VAL A 1 173 ? -10.078 42.781 17.172 1 98.81 173 VAL A N 1
ATOM 1313 C CA . VAL A 1 173 ? -9.891 41.5 16.469 1 98.81 173 VAL A CA 1
ATOM 1314 C C . VAL A 1 173 ? -11.148 41.156 15.688 1 98.81 173 VAL A C 1
ATOM 1316 O O . VAL A 1 173 ? -12.266 41.344 16.172 1 98.81 173 VAL A O 1
ATOM 1319 N N . VAL A 1 174 ? -10.969 40.719 14.5 1 98.88 174 VAL A N 1
ATOM 1320 C CA . VAL A 1 174 ? -12.047 40.188 13.68 1 98.88 174 VAL A CA 1
ATOM 1321 C C . VAL A 1 174 ? -11.812 38.688 13.406 1 98.88 174 VAL A C 1
ATOM 1323 O O . VAL A 1 174 ? -10.695 38.281 13.07 1 98.88 174 VAL A O 1
ATOM 1326 N N . VAL A 1 175 ? -12.875 37.906 13.586 1 98.75 175 VAL A N 1
ATOM 1327 C CA . VAL A 1 175 ? -12.789 36.469 13.367 1 98.75 175 VAL A CA 1
ATOM 1328 C C . VAL A 1 175 ? -13.695 36.062 12.211 1 98.75 175 VAL A C 1
ATOM 1330 O O . VAL A 1 175 ? -14.922 36.156 12.312 1 98.75 175 VAL A O 1
ATOM 1333 N N . GLN A 1 176 ? -13.094 35.688 11.102 1 98.31 176 GLN A N 1
ATOM 1334 C CA . GLN A 1 176 ? -13.812 35.125 9.961 1 98.31 176 GLN A CA 1
ATOM 1335 C C . GLN A 1 176 ? -13.945 33.625 10.086 1 98.31 176 GLN A C 1
ATOM 1337 O O . GLN A 1 176 ? -13.039 32.875 9.711 1 98.31 176 GLN A O 1
ATOM 1342 N N . GLY A 1 177 ? -15.117 33.156 10.398 1 96.81 177 GLY A N 1
ATOM 1343 C CA . GLY A 1 177 ? -15.359 31.781 10.781 1 96.81 177 GLY A CA 1
ATOM 1344 C C . GLY A 1 177 ? -15.43 31.578 12.281 1 96.81 177 GLY A C 1
ATOM 1345 O O . GLY A 1 177 ? -14.414 31.266 12.914 1 96.81 177 GLY A O 1
ATOM 1346 N N . PHE A 1 178 ? -16.672 31.656 12.859 1 97.12 178 PHE A N 1
ATOM 1347 C CA . PHE A 1 178 ? -16.859 31.547 14.297 1 97.12 178 PHE A CA 1
ATOM 1348 C C . PHE A 1 178 ? -17.266 30.125 14.672 1 97.12 178 PHE A C 1
ATOM 1350 O O . PHE A 1 178 ? -18.25 29.922 15.391 1 97.12 178 PHE A O 1
ATOM 1357 N N . GLY A 1 179 ? -16.547 29.203 14.109 1 92.69 179 GLY A N 1
ATOM 1358 C CA . GLY A 1 179 ? -16.641 27.797 14.484 1 92.69 179 GLY A CA 1
ATOM 1359 C C . GLY A 1 179 ? -15.727 27.422 15.633 1 92.69 179 GLY A C 1
ATOM 1360 O O . GLY A 1 179 ? -15.406 28.266 16.469 1 92.69 179 GLY A O 1
ATOM 1361 N N . ALA A 1 180 ? -15.297 26.188 15.719 1 88.88 180 ALA A N 1
ATOM 1362 C CA . ALA A 1 180 ? -14.5 25.672 16.828 1 88.88 180 ALA A CA 1
ATOM 1363 C C . ALA A 1 180 ? -13.188 26.438 16.969 1 88.88 180 ALA A C 1
ATOM 1365 O O . ALA A 1 180 ? -12.828 26.875 18.062 1 88.88 180 ALA A O 1
ATOM 1366 N N . VAL A 1 181 ? -12.539 26.625 15.852 1 93.38 181 VAL A N 1
ATOM 1367 C CA . VAL A 1 181 ? -11.242 27.297 15.891 1 93.38 181 VAL A CA 1
ATOM 1368 C C . VAL A 1 181 ? -11.445 28.781 16.219 1 93.38 181 VAL A C 1
ATOM 1370 O O . VAL A 1 181 ? -10.805 29.312 17.125 1 93.38 181 VAL A O 1
ATOM 1373 N N . GLY A 1 182 ? -12.359 29.375 15.523 1 96.81 182 GLY A N 1
ATOM 1374 C CA . GLY A 1 182 ? -12.578 30.812 15.672 1 96.81 182 GLY A CA 1
ATOM 1375 C C . GLY A 1 182 ? -13.102 31.203 17.047 1 96.81 182 GLY A C 1
ATOM 1376 O O . GLY A 1 182 ? -12.641 32.156 17.641 1 96.81 182 GLY A O 1
ATOM 1377 N N . ARG A 1 183 ? -14.07 30.5 17.516 1 96.81 183 ARG A N 1
ATOM 1378 C CA . ARG A 1 183 ? -14.672 30.859 18.797 1 96.81 183 ARG A CA 1
ATOM 1379 C C . ARG A 1 183 ? -13.672 30.719 19.938 1 96.81 183 ARG A C 1
ATOM 1381 O O . ARG A 1 183 ? -13.641 31.562 20.844 1 96.81 183 ARG A O 1
ATOM 1388 N N . HIS A 1 184 ? -12.828 29.719 19.891 1 96.81 184 HIS A N 1
ATOM 1389 C CA . HIS A 1 184 ? -11.852 29.531 20.953 1 96.81 184 HIS A CA 1
ATOM 1390 C C . HIS A 1 184 ? -10.719 30.547 20.859 1 96.81 184 HIS A C 1
ATOM 1392 O O . HIS A 1 184 ? -10.219 31.031 21.875 1 96.81 184 HIS A O 1
ATOM 1398 N N . ALA A 1 185 ? -10.305 30.844 19.641 1 98.06 185 ALA A N 1
ATOM 1399 C CA . ALA A 1 185 ? -9.328 31.922 19.484 1 98.06 185 ALA A CA 1
ATOM 1400 C C . ALA A 1 185 ? -9.852 33.219 20.078 1 98.06 185 ALA A C 1
ATOM 1402 O O . ALA A 1 185 ? -9.125 33.906 20.812 1 98.06 185 ALA A O 1
ATOM 1403 N N . ALA A 1 186 ? -11.102 33.5 19.797 1 98.38 186 ALA A N 1
ATOM 1404 C CA . ALA A 1 186 ? -11.734 34.719 20.328 1 98.38 186 ALA A CA 1
ATOM 1405 C C . ALA A 1 186 ? -11.734 34.688 21.859 1 98.38 186 ALA A C 1
ATOM 1407 O O . ALA A 1 186 ? -11.422 35.688 22.5 1 98.38 186 ALA A O 1
ATOM 1408 N N . ARG A 1 187 ? -12.086 33.562 22.359 1 98 187 ARG A N 1
ATOM 1409 C CA . ARG A 1 187 ? -12.148 33.438 23.812 1 98 187 ARG A CA 1
ATOM 1410 C C . ARG A 1 187 ? -10.789 33.656 24.453 1 98 187 ARG A C 1
ATOM 1412 O O . ARG A 1 187 ? -10.664 34.469 25.391 1 98 187 ARG A O 1
ATOM 1419 N N . PHE A 1 188 ? -9.75 33 24 1 98.25 188 PHE A N 1
ATOM 1420 C CA . PHE A 1 188 ? -8.422 33.094 24.594 1 98.25 188 PHE A CA 1
ATOM 1421 C C . PHE A 1 188 ? -7.855 34.5 24.438 1 98.25 188 PHE A C 1
ATOM 1423 O O . PHE A 1 188 ? -7.168 35 25.328 1 98.25 188 PHE A O 1
ATOM 1430 N N . LEU A 1 189 ? -8.125 35.156 23.312 1 98.5 189 LEU A N 1
ATOM 1431 C CA . LEU A 1 189 ? -7.609 36.5 23.062 1 98.5 189 LEU A CA 1
ATOM 1432 C C . LEU A 1 189 ? -8.328 37.531 23.922 1 98.5 189 LEU A C 1
ATOM 1434 O O . LEU A 1 189 ? -7.707 38.469 24.422 1 98.5 189 LEU A O 1
ATOM 1438 N N . THR A 1 190 ? -9.633 37.344 24.109 1 98.25 190 THR A N 1
ATOM 1439 C CA . THR A 1 190 ? -10.391 38.25 24.953 1 98.25 190 THR A CA 1
ATOM 1440 C C . THR A 1 190 ? -9.945 38.156 26.406 1 98.25 190 THR A C 1
ATOM 1442 O O . THR A 1 190 ? -9.883 39.188 27.125 1 98.25 190 THR A O 1
ATOM 1445 N N . GLN A 1 191 ? -9.672 37 26.812 1 97.62 191 GLN A N 1
ATOM 1446 C CA . GLN A 1 191 ? -9.172 36.781 28.172 1 97.62 191 GLN A CA 1
ATOM 1447 C C . GLN A 1 191 ? -7.852 37.5 28.391 1 97.62 191 GLN A C 1
ATOM 1449 O O . GLN A 1 191 ? -7.48 37.812 29.531 1 97.62 191 GLN A O 1
ATOM 1454 N N . ARG A 1 192 ? -7.254 37.844 27.328 1 97.12 192 ARG A N 1
ATOM 1455 C CA . ARG A 1 192 ? -5.957 38.5 27.391 1 97.12 192 ARG A CA 1
ATOM 1456 C C . ARG A 1 192 ? -6.082 40 27.078 1 97.12 192 ARG A C 1
ATOM 1458 O O . ARG A 1 192 ? -5.078 40.688 26.875 1 97.12 192 ARG A O 1
ATOM 1465 N N . GLY A 1 193 ? -7.281 40.438 26.875 1 97.75 193 GLY A N 1
ATOM 1466 C CA . GLY A 1 193 ? -7.523 41.875 26.828 1 97.75 193 GLY A CA 1
ATOM 1467 C C . GLY A 1 193 ? -7.898 42.375 25.438 1 97.75 193 GLY A C 1
ATOM 1468 O O . GLY A 1 193 ? -8.203 43.531 25.25 1 97.75 193 GLY A O 1
ATOM 1469 N N . ALA A 1 194 ? -7.949 41.5 24.484 1 98.5 194 ALA A N 1
ATOM 1470 C CA . ALA A 1 194 ? -8.344 41.906 23.125 1 98.5 194 ALA A CA 1
ATOM 1471 C C . ALA A 1 194 ? -9.844 42.156 23.062 1 98.5 194 ALA A C 1
ATOM 1473 O O . ALA A 1 194 ? -10.602 41.719 23.906 1 98.5 194 ALA A O 1
ATOM 1474 N N . ILE A 1 195 ? -10.219 42.906 22.078 1 98.69 195 ILE A N 1
ATOM 1475 C CA . ILE A 1 195 ? -11.625 43.25 21.859 1 98.69 195 ILE A CA 1
ATOM 1476 C C . ILE A 1 195 ? -12.094 42.688 20.516 1 98.69 195 ILE A C 1
ATOM 1478 O O . ILE A 1 195 ? -11.578 43.062 19.469 1 98.69 195 ILE A O 1
ATOM 1482 N N . ILE A 1 196 ? -13.07 41.781 20.562 1 98.75 196 ILE A N 1
ATOM 1483 C CA . ILE A 1 196 ? -13.641 41.25 19.328 1 98.75 196 ILE A CA 1
ATOM 1484 C C . ILE A 1 196 ? -14.656 42.25 18.766 1 98.75 196 ILE A C 1
ATOM 1486 O O . ILE A 1 196 ? -15.664 42.531 19.406 1 98.75 196 ILE A O 1
ATOM 1490 N N . VAL A 1 197 ? -14.375 42.719 17.531 1 98.81 197 VAL A N 1
ATOM 1491 C CA . VAL A 1 197 ? -15.25 43.75 16.984 1 98.81 197 VAL A CA 1
ATOM 1492 C C . VAL A 1 197 ? -16.047 43.188 15.812 1 98.81 197 VAL A C 1
ATOM 1494 O O . VAL A 1 197 ? -17.031 43.781 15.375 1 98.81 197 VAL A O 1
ATOM 1497 N N . GLY A 1 198 ? -15.68 42.031 15.352 1 98.75 198 GLY A N 1
ATOM 1498 C CA . GLY A 1 198 ? -16.359 41.375 14.242 1 98.75 198 GLY A CA 1
ATOM 1499 C C . GLY A 1 198 ? -16.281 39.875 14.289 1 98.75 198 GLY A C 1
ATOM 1500 O O . GLY A 1 198 ? -15.234 39.312 14.664 1 98.75 198 GLY A O 1
ATOM 1501 N N . ALA A 1 199 ? -17.344 39.188 13.953 1 98.62 199 ALA A N 1
ATOM 1502 C CA . ALA A 1 199 ? -17.422 37.75 13.852 1 98.62 199 ALA A CA 1
ATOM 1503 C C . ALA A 1 199 ? -18.328 37.312 12.711 1 98.62 199 ALA A C 1
ATOM 1505 O O . ALA A 1 199 ? -19.391 37.906 12.492 1 98.62 199 ALA A O 1
ATOM 1506 N N . ALA A 1 200 ? -17.875 36.375 11.961 1 98.38 200 ALA A N 1
ATOM 1507 C CA . ALA A 1 200 ? -18.672 35.906 10.836 1 98.38 200 ALA A CA 1
ATOM 1508 C C . ALA A 1 200 ? -18.844 34.375 10.867 1 98.38 200 ALA A C 1
ATOM 1510 O O . ALA A 1 200 ? -18 33.688 11.422 1 98.38 200 ALA A O 1
ATOM 1511 N N . ASP A 1 201 ? -19.969 33.906 10.312 1 95.94 201 ASP A N 1
ATOM 1512 C CA . ASP A 1 201 ? -20.188 32.5 9.977 1 95.94 201 ASP A CA 1
ATOM 1513 C C . ASP A 1 201 ? -20.844 32.375 8.609 1 95.94 201 ASP A C 1
ATOM 1515 O O . ASP A 1 201 ? -20.781 33.281 7.785 1 95.94 201 ASP A O 1
ATOM 1519 N N . SER A 1 202 ? -21.297 31.219 8.258 1 92.94 202 SER A N 1
ATOM 1520 C CA . SER A 1 202 ? -21.797 30.953 6.914 1 92.94 202 SER A CA 1
ATOM 1521 C C . SER A 1 202 ? -23.047 31.75 6.613 1 92.94 202 SER A C 1
ATOM 1523 O O . SER A 1 202 ? -23.406 31.953 5.449 1 92.94 202 SER A O 1
ATOM 1525 N N . ARG A 1 203 ? -23.688 32.281 7.652 1 96.25 203 ARG A N 1
ATOM 1526 C CA . ARG A 1 203 ? -24.984 32.938 7.461 1 96.25 203 ARG A CA 1
ATOM 1527 C C . ARG A 1 203 ? -24.828 34.469 7.461 1 96.25 203 ARG A C 1
ATOM 1529 O O . ARG A 1 203 ? -25.719 35.188 7.023 1 96.25 203 ARG A O 1
ATOM 1536 N N . GLY A 1 204 ? -23.672 34.906 8.055 1 97.62 204 GLY A N 1
ATOM 1537 C CA . GLY A 1 204 ? -23.5 36.344 8.055 1 97.62 204 GLY A CA 1
ATOM 1538 C C . GLY A 1 204 ? -22.391 36.812 8.969 1 97.62 204 GLY A C 1
ATOM 1539 O O . GLY A 1 204 ? -21.516 36.031 9.344 1 97.62 204 GLY A O 1
ATOM 1540 N N . THR A 1 205 ? -22.422 38.219 9.203 1 98.31 205 THR A N 1
ATOM 1541 C CA . THR A 1 205 ? -21.406 38.906 10 1 98.31 205 THR A CA 1
ATOM 1542 C C . THR A 1 205 ? -22.047 39.844 11.016 1 98.31 205 THR A C 1
ATOM 1544 O O . THR A 1 205 ? -23.047 40.5 10.711 1 98.31 205 THR A O 1
ATOM 1547 N N . VAL A 1 206 ? -21.578 39.781 12.195 1 98.75 206 VAL A N 1
ATOM 1548 C CA . VAL A 1 206 ? -21.938 40.812 13.18 1 98.75 206 VAL A CA 1
ATOM 1549 C C . VAL A 1 206 ? -20.734 41.688 13.469 1 98.75 206 VAL A C 1
ATOM 1551 O O . VAL A 1 206 ? -19.609 41.219 13.562 1 98.75 206 VAL A O 1
ATOM 1554 N N . TYR A 1 207 ? -20.938 43 13.531 1 98.69 207 TYR A N 1
ATOM 1555 C CA . TYR A 1 207 ? -19.891 44 13.727 1 98.69 207 TYR A CA 1
ATOM 1556 C C . TYR A 1 207 ? -20.297 45.031 14.766 1 98.69 207 TYR A C 1
ATOM 1558 O O . TYR A 1 207 ? -21.406 45.562 14.711 1 98.69 207 TYR A O 1
ATOM 1566 N N . ASP A 1 208 ? -19.453 45.25 15.719 1 98.56 208 ASP A N 1
ATOM 1567 C CA . ASP A 1 208 ? -19.594 46.344 16.688 1 98.56 208 ASP A CA 1
ATOM 1568 C C . ASP A 1 208 ? -18.234 46.938 17.047 1 98.56 208 ASP A C 1
ATOM 1570 O O . ASP A 1 208 ? -17.438 46.312 17.734 1 98.56 208 ASP A O 1
ATOM 1574 N N . PRO A 1 209 ? -17.984 48.156 16.641 1 96.75 209 PRO A N 1
ATOM 1575 C CA . PRO A 1 209 ? -16.672 48.781 16.875 1 96.75 209 PRO A CA 1
ATOM 1576 C C . PRO A 1 209 ? -16.344 48.906 18.359 1 96.75 209 PRO A C 1
ATOM 1578 O O . PRO A 1 209 ? -15.18 49.094 18.734 1 96.75 209 PRO A O 1
ATOM 1581 N N . TYR A 1 210 ? -17.328 48.781 19.234 1 96.44 210 TYR A N 1
ATOM 1582 C CA . TYR A 1 210 ? -17.094 48.938 20.656 1 96.44 210 TYR A CA 1
ATOM 1583 C C . TYR A 1 210 ? -16.922 47.562 21.344 1 96.44 210 TYR A C 1
ATOM 1585 O O . TYR A 1 210 ? -16.656 47.5 22.531 1 96.44 210 TYR A O 1
ATOM 1593 N N . GLY A 1 211 ? -17.094 46.531 20.547 1 98.06 211 GLY A N 1
ATOM 1594 C CA . GLY A 1 211 ? -16.812 45.219 21.078 1 98.06 211 GLY A CA 1
ATOM 1595 C C . GLY A 1 211 ? -18.031 44.312 21.109 1 98.06 211 GLY A C 1
ATOM 1596 O O . GLY A 1 211 ? -19.156 44.781 21.328 1 98.06 211 GLY A O 1
ATOM 1597 N N . LEU A 1 212 ? -17.797 43.031 20.875 1 98.38 212 LEU A N 1
ATOM 1598 C CA . LEU A 1 212 ? -18.797 42 20.984 1 98.38 212 LEU A CA 1
ATOM 1599 C C . LEU A 1 212 ? -18.547 41.125 22.219 1 98.38 212 LEU A C 1
ATOM 1601 O O . LEU A 1 212 ? -17.406 40.875 22.594 1 98.38 212 LEU A O 1
ATOM 1605 N N . ASP A 1 213 ? -19.625 40.719 22.844 1 98.19 213 ASP A N 1
ATOM 1606 C CA . ASP A 1 213 ? -19.484 39.781 23.953 1 98.19 213 ASP A CA 1
ATOM 1607 C C . ASP A 1 213 ? -19.25 38.344 23.453 1 98.19 213 ASP A C 1
ATOM 1609 O O . ASP A 1 213 ? -20.172 37.688 22.969 1 98.19 213 ASP A O 1
ATOM 1613 N N . VAL A 1 214 ? -18.031 37.938 23.672 1 97.94 214 VAL A N 1
ATOM 1614 C CA . VAL A 1 214 ? -17.594 36.656 23.094 1 97.94 214 VAL A CA 1
ATOM 1615 C C . VAL A 1 214 ? -18.391 35.531 23.719 1 97.94 214 VAL A C 1
ATOM 1617 O O . VAL A 1 214 ? -18.734 34.562 23.031 1 97.94 214 VAL A O 1
ATOM 1620 N N . ASP A 1 215 ? -18.688 35.531 24.969 1 97.25 215 ASP A N 1
ATOM 1621 C CA . ASP A 1 215 ? -19.453 34.5 25.641 1 97.25 215 ASP A CA 1
ATOM 1622 C C . ASP A 1 215 ? -20.844 34.344 25.031 1 97.25 215 ASP A C 1
ATOM 1624 O O . ASP A 1 215 ? -21.344 33.219 24.859 1 97.25 215 ASP A O 1
ATOM 1628 N N . THR A 1 216 ? -21.422 35.469 24.75 1 97.75 216 THR A N 1
ATOM 1629 C CA . THR A 1 216 ? -22.734 35.438 24.109 1 97.75 216 THR A CA 1
ATOM 1630 C C . THR A 1 216 ? -22.656 34.812 22.734 1 97.75 216 THR A C 1
ATOM 1632 O O . THR A 1 216 ? -23.516 34 22.359 1 97.75 216 THR A O 1
ATOM 1635 N N . LEU A 1 217 ? -21.656 35.156 22 1 98 217 LEU A N 1
ATOM 1636 C CA . LEU A 1 217 ? -21.469 34.562 20.672 1 98 217 LEU A CA 1
ATOM 1637 C C . LEU A 1 217 ? -21.281 33.062 20.781 1 98 217 LEU A C 1
ATOM 1639 O O . LEU A 1 217 ? -21.844 32.312 19.969 1 98 217 LEU A O 1
ATOM 1643 N N . ILE A 1 218 ? -20.469 32.625 21.719 1 96.56 218 ILE A N 1
ATOM 1644 C CA . ILE A 1 218 ? -20.188 31.219 21.906 1 96.56 218 ILE A CA 1
ATOM 1645 C C . ILE A 1 218 ? -21.469 30.484 22.281 1 96.56 218 ILE A C 1
ATOM 1647 O O . ILE A 1 218 ? -21.734 29.391 21.766 1 96.56 218 ILE A O 1
ATOM 1651 N N . MET A 1 219 ? -22.297 31.062 23.125 1 96.12 219 MET A N 1
ATOM 1652 C CA . MET A 1 219 ? -23.562 30.469 23.531 1 96.12 219 MET A CA 1
ATOM 1653 C C . MET A 1 219 ? -24.5 30.312 22.328 1 96.12 219 MET A C 1
ATOM 1655 O O . MET A 1 219 ? -25.156 29.266 22.188 1 96.12 219 MET A O 1
ATOM 1659 N N . LEU A 1 220 ? -24.547 31.297 21.531 1 96.25 220 LEU A N 1
ATOM 1660 C CA . LEU A 1 220 ? -25.375 31.234 20.328 1 96.25 220 LEU A CA 1
ATOM 1661 C C . LEU A 1 220 ? -24.969 30.062 19.438 1 96.25 220 LEU A C 1
ATOM 1663 O O . LEU A 1 220 ? -25.812 29.312 18.969 1 96.25 220 LEU A O 1
ATOM 1667 N N . LYS A 1 221 ? -23.703 29.984 19.25 1 93.94 221 LYS A N 1
ATOM 1668 C CA . LYS A 1 221 ? -23.203 28.922 18.391 1 93.94 221 LYS A CA 1
ATOM 1669 C C . LYS A 1 221 ? -23.484 27.547 19 1 93.94 221 LYS A C 1
ATOM 1671 O O . LYS A 1 221 ? -23.797 26.594 18.281 1 93.94 221 LYS A O 1
ATOM 1676 N N . LYS A 1 222 ? -23.344 27.375 20.281 1 91.06 222 LYS A N 1
ATOM 1677 C CA . LYS A 1 222 ? -23.656 26.141 20.969 1 91.06 222 LYS A CA 1
ATOM 1678 C C . LYS A 1 222 ? -25.109 25.734 20.781 1 91.06 222 LYS A C 1
ATOM 1680 O O . LYS A 1 222 ? -25.438 24.547 20.734 1 91.06 222 LYS A O 1
ATOM 1685 N N . GLU A 1 223 ? -25.969 26.734 20.562 1 93.75 223 GLU A N 1
ATOM 1686 C CA . GLU A 1 223 ? -27.391 26.516 20.375 1 93.75 223 GLU A CA 1
ATOM 1687 C C . GLU A 1 223 ? -27.719 26.297 18.891 1 93.75 223 GLU A C 1
ATOM 1689 O O . GLU A 1 223 ? -28.891 26.141 18.531 1 93.75 223 GLU A O 1
ATOM 1694 N N . GLY A 1 224 ? -26.719 26.312 18.109 1 92.06 224 GLY A N 1
ATOM 1695 C CA . GLY A 1 224 ? -26.922 26.078 16.688 1 92.06 224 GLY A CA 1
ATOM 1696 C C . GLY A 1 224 ? -27.344 27.328 15.93 1 92.06 224 GLY A C 1
ATOM 1697 O O . GLY A 1 224 ? -27.812 27.234 14.789 1 92.06 224 GLY A O 1
ATOM 1698 N N . LYS A 1 225 ? -27.156 28.469 16.547 1 95.38 225 LYS A N 1
ATOM 1699 C CA . LYS A 1 225 ? -27.578 29.734 15.945 1 95.38 225 LYS A CA 1
ATOM 1700 C C . LYS A 1 225 ? -26.406 30.438 15.258 1 95.38 225 LYS A C 1
ATOM 1702 O O . LYS A 1 225 ? -25.25 30 15.383 1 95.38 225 LYS A O 1
ATOM 1707 N N . SER A 1 226 ? -26.766 31.453 14.539 1 97.06 226 SER A N 1
ATOM 1708 C CA . SER A 1 226 ? -25.781 32.219 13.805 1 97.06 226 SER A CA 1
ATOM 1709 C C . SER A 1 226 ? -25.344 33.469 14.602 1 97.06 226 SER A C 1
ATOM 1711 O O . SER A 1 226 ? -26.062 33.906 15.492 1 97.06 226 SER A O 1
ATOM 1713 N N . VAL A 1 227 ? -24.172 33.938 14.266 1 97.69 227 VAL A N 1
ATOM 1714 C CA . VAL A 1 227 ? -23.641 35.125 14.906 1 97.69 227 VAL A CA 1
ATOM 1715 C C . VAL A 1 227 ? -24.578 36.312 14.633 1 97.69 227 VAL A C 1
ATOM 1717 O O . VAL A 1 227 ? -24.578 37.312 15.383 1 97.69 227 VAL A O 1
ATOM 1720 N N . ILE A 1 228 ? -25.375 36.188 13.586 1 97.69 228 ILE A N 1
ATOM 1721 C CA . ILE A 1 228 ? -26.266 37.281 13.203 1 97.69 228 ILE A CA 1
ATOM 1722 C C . ILE A 1 228 ? -27.391 37.406 14.219 1 97.69 228 ILE A C 1
ATOM 1724 O O . ILE A 1 228 ? -28.125 38.406 14.234 1 97.69 228 ILE A O 1
ATOM 1728 N N . GLU A 1 229 ? -27.547 36.438 15.023 1 97.94 229 GLU A N 1
ATOM 1729 C CA . GLU A 1 229 ? -28.594 36.469 16.047 1 97.94 229 GLU A CA 1
ATOM 1730 C C . GLU A 1 229 ? -28.078 37.156 17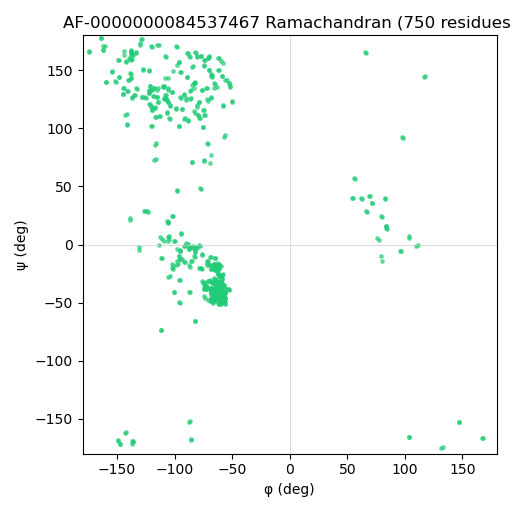.328 1 97.94 229 GLU A C 1
ATOM 1732 O O . GLU A 1 229 ? -28.812 37.25 18.312 1 97.94 229 GLU A O 1
ATOM 1737 N N . TYR A 1 230 ? -26.828 37.531 17.375 1 97.69 230 TYR A N 1
ATOM 1738 C CA . TYR A 1 230 ? -26.281 38.312 18.484 1 97.69 230 TYR A CA 1
ATOM 1739 C C . TYR A 1 230 ? -27.125 39.562 18.734 1 97.69 230 TYR A C 1
ATOM 1741 O O . TYR A 1 230 ? -27.531 40.25 17.797 1 97.69 230 TYR A O 1
ATOM 1749 N N . PRO A 1 231 ? -27.312 39.812 20.094 1 95.12 231 PRO A N 1
ATOM 1750 C CA . PRO A 1 231 ? -28.062 41.062 20.375 1 95.12 231 PRO A CA 1
ATOM 1751 C C . PRO A 1 231 ? -27.234 42.312 20.141 1 95.12 231 PRO A C 1
ATOM 1753 O O . PRO A 1 231 ? -26.172 42.469 20.734 1 95.12 231 PRO A O 1
ATOM 1756 N N . GLY A 1 232 ? -27.531 43.094 19.172 1 95.56 232 GLY A N 1
ATOM 1757 C CA . GLY A 1 232 ? -26.828 44.312 18.859 1 95.56 232 GLY A CA 1
ATOM 1758 C C . GLY A 1 232 ? -25.906 44.188 17.656 1 95.56 232 GLY A C 1
ATOM 1759 O O . GLY A 1 232 ? -26.031 43.25 16.875 1 95.56 232 GLY A O 1
ATOM 1760 N N . GLY A 1 233 ? -25.047 45.219 17.578 1 96.56 233 GLY A N 1
ATOM 1761 C CA . GLY A 1 233 ? -24.094 45.219 16.469 1 96.56 233 GLY A CA 1
ATOM 1762 C C . GLY A 1 233 ? -24.75 45.344 15.109 1 96.56 233 GLY A C 1
ATOM 1763 O O . GLY A 1 233 ? -25.969 45.156 14.984 1 96.56 233 GLY A O 1
ATOM 1764 N N . LYS A 1 234 ? -24.031 45.625 14.18 1 98.12 234 LYS A N 1
ATOM 1765 C CA . LYS A 1 234 ? -24.484 45.688 12.789 1 98.12 234 LYS A CA 1
ATOM 1766 C C . LYS A 1 234 ? -24.422 44.312 12.133 1 98.12 234 LYS A C 1
ATOM 1768 O O . LYS A 1 234 ? -23.438 43.594 12.289 1 98.12 234 LYS A O 1
ATOM 1773 N N . LYS A 1 235 ? -25.516 43.938 11.445 1 98.19 235 LYS A N 1
ATOM 1774 C CA . LYS A 1 235 ? -25.562 42.688 10.719 1 98.19 235 LYS A CA 1
ATOM 1775 C C . LYS A 1 235 ? -25.203 42.875 9.25 1 98.19 235 LYS A C 1
ATOM 1777 O O . LYS A 1 235 ? -25.734 43.781 8.594 1 98.19 235 LYS A O 1
ATOM 1782 N N . LEU A 1 236 ? -24.297 42.125 8.82 1 97.94 236 LEU A N 1
ATOM 1783 C CA . LEU A 1 236 ? -23.812 42.219 7.449 1 97.94 236 LEU A CA 1
ATOM 1784 C C . LEU A 1 236 ? -23.781 40.844 6.789 1 97.94 236 LEU A C 1
ATOM 1786 O O . LEU A 1 236 ? -24.016 39.812 7.445 1 97.94 236 LEU A O 1
ATOM 1790 N N . ASP A 1 237 ? -23.484 40.844 5.48 1 96.69 237 ASP A N 1
ATOM 1791 C CA . ASP A 1 237 ? -23.312 39.594 4.762 1 96.69 237 ASP A CA 1
ATOM 1792 C C . ASP A 1 237 ? -22.031 38.875 5.184 1 96.69 237 ASP A C 1
ATOM 1794 O O . ASP A 1 237 ? -21.109 39.531 5.688 1 96.69 237 ASP A O 1
ATOM 1798 N N . SER A 1 238 ? -21.953 37.656 4.902 1 95.88 238 SER A N 1
ATOM 1799 C CA . SER A 1 238 ? -20.844 36.812 5.359 1 95.88 238 SER A CA 1
ATOM 1800 C C . SER A 1 238 ? -19.516 37.344 4.863 1 95.88 238 SER A C 1
ATOM 1802 O O . SER A 1 238 ? -18.516 37.312 5.59 1 95.88 238 SER A O 1
ATOM 1804 N N . ASN A 1 239 ? -19.469 37.938 3.688 1 94.75 239 ASN A N 1
ATOM 1805 C CA . ASN A 1 239 ? -18.203 38.375 3.096 1 94.75 239 ASN A CA 1
ATOM 1806 C C . ASN A 1 239 ? -17.812 39.75 3.576 1 94.75 239 ASN A C 1
ATOM 1808 O O . ASN A 1 239 ? -16.672 40.188 3.41 1 94.75 239 ASN A O 1
ATOM 1812 N N . ALA A 1 240 ? -18.719 40.469 4.18 1 97 240 ALA A N 1
ATOM 1813 C CA . ALA A 1 240 ? -18.453 41.812 4.641 1 97 240 ALA A CA 1
ATOM 1814 C C . ALA A 1 240 ? -17.422 41.844 5.766 1 97 240 ALA A C 1
ATOM 1816 O O . ALA A 1 240 ? -16.812 42.875 6.047 1 97 240 ALA A O 1
ATOM 1817 N N . VAL A 1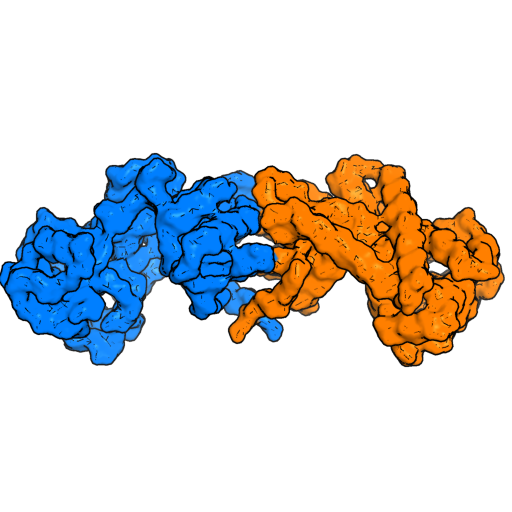 241 ? -17.203 40.688 6.359 1 97.75 241 VAL A N 1
ATOM 1818 C CA . VAL A 1 241 ? -16.266 40.531 7.473 1 97.75 241 VAL A CA 1
ATOM 1819 C C . VAL A 1 241 ? -14.852 40.906 7.008 1 97.75 241 VAL A C 1
ATOM 1821 O O . VAL A 1 241 ? -14.031 41.344 7.801 1 97.75 241 VAL A O 1
ATOM 1824 N N . ILE A 1 242 ? -14.578 40.781 5.742 1 98 242 ILE A N 1
ATOM 1825 C CA . ILE A 1 242 ? -13.25 41 5.172 1 98 242 ILE A CA 1
ATOM 1826 C C . ILE A 1 242 ? -12.859 42.469 5.285 1 98 242 ILE A C 1
ATOM 1828 O O . ILE A 1 242 ? -11.703 42.781 5.57 1 98 242 ILE A O 1
ATOM 1832 N N . ALA A 1 243 ? -13.805 43.312 5.234 1 97.62 243 ALA A N 1
ATOM 1833 C CA . ALA A 1 243 ? -13.516 44.75 5.109 1 97.62 243 ALA A CA 1
ATOM 1834 C C . ALA A 1 243 ? -13.633 45.438 6.457 1 97.62 243 ALA A C 1
ATOM 1836 O O . ALA A 1 243 ? -13.453 46.656 6.551 1 97.62 243 ALA A O 1
ATOM 1837 N N . ILE A 1 244 ? -13.891 44.719 7.461 1 98.25 244 ILE A N 1
ATOM 1838 C CA . ILE A 1 244 ? -14.031 45.344 8.766 1 98.25 244 ILE A CA 1
ATOM 1839 C C . ILE A 1 244 ? -12.664 45.812 9.266 1 98.25 244 ILE A C 1
ATOM 1841 O O . ILE A 1 244 ? -11.727 45 9.367 1 98.25 244 ILE A O 1
ATOM 1845 N N . PRO A 1 245 ? -12.562 47.125 9.578 1 98 245 PRO A N 1
ATOM 1846 C CA . PRO A 1 245 ? -11.281 47.594 10.109 1 98 245 PRO A CA 1
ATOM 1847 C C . PRO A 1 245 ? -10.938 46.938 11.453 1 98 245 PRO A C 1
ATOM 1849 O O . PRO A 1 245 ? -11.781 46.875 12.344 1 98 245 PRO A O 1
ATOM 1852 N N . CYS A 1 246 ? -9.695 46.5 11.609 1 98.5 246 CYS A N 1
ATOM 1853 C CA . CYS A 1 246 ? -9.234 45.875 12.844 1 98.5 246 CYS A CA 1
ATOM 1854 C C . CYS A 1 246 ? -7.715 45.875 12.922 1 98.5 246 CYS A C 1
ATOM 1856 O O . CYS A 1 246 ? -7.039 46.25 11.969 1 98.5 246 CYS A O 1
ATOM 1858 N N . ASP A 1 247 ? -7.184 45.5 14.07 1 98.5 247 ASP A N 1
ATOM 1859 C CA . ASP A 1 247 ? -5.746 45.312 14.25 1 98.5 247 ASP A CA 1
ATOM 1860 C C . ASP A 1 247 ? -5.316 43.906 13.875 1 98.5 247 ASP A C 1
ATOM 1862 O O . ASP A 1 247 ? -4.258 43.719 13.266 1 98.5 247 ASP A O 1
ATOM 1866 N N . ILE A 1 248 ? -6.117 42.906 14.258 1 98.81 248 ILE A N 1
ATOM 1867 C CA . ILE A 1 248 ? -5.832 41.5 14.016 1 98.81 248 ILE A CA 1
ATOM 1868 C C . ILE A 1 248 ? -7.004 40.844 13.281 1 98.81 248 ILE A C 1
ATOM 1870 O O . ILE A 1 248 ? -8.156 40.969 13.711 1 98.81 248 ILE A O 1
ATOM 1874 N N . TRP A 1 249 ? -6.746 40.219 12.195 1 98.81 249 TRP A N 1
ATOM 1875 C CA . TRP A 1 249 ? -7.746 39.5 11.414 1 98.81 249 TRP A CA 1
ATOM 1876 C C . TRP A 1 249 ? -7.453 38 11.398 1 98.81 249 TRP A C 1
ATOM 1878 O O . TRP A 1 249 ? -6.34 37.594 11.078 1 98.81 249 TRP A O 1
ATOM 1888 N N . ILE A 1 250 ? -8.453 37.156 11.766 1 98.75 250 ILE A N 1
ATOM 1889 C CA . ILE A 1 250 ? -8.258 35.719 11.898 1 98.75 250 ILE A CA 1
ATOM 1890 C C . ILE A 1 250 ? -9.195 34.969 10.945 1 98.75 250 ILE A C 1
ATOM 1892 O O . ILE A 1 250 ? -10.391 34.844 11.219 1 98.75 250 ILE A O 1
ATOM 1896 N N . PRO A 1 251 ? -8.664 34.531 9.883 1 98.38 251 PRO A N 1
ATOM 1897 C CA . PRO A 1 251 ? -9.445 33.625 9.047 1 98.38 251 PRO A CA 1
ATOM 1898 C C . PRO A 1 251 ? -9.461 32.188 9.594 1 98.38 251 PRO A C 1
ATOM 1900 O O . PRO A 1 251 ? -8.406 31.562 9.695 1 98.38 251 PRO A O 1
ATOM 1903 N N . ALA A 1 252 ? -10.648 31.656 9.859 1 96.25 252 ALA A N 1
ATOM 1904 C CA . ALA A 1 252 ? -10.742 30.359 10.516 1 96.25 252 ALA A CA 1
ATOM 1905 C C . ALA A 1 252 ? -11.844 29.5 9.891 1 96.25 252 ALA A C 1
ATOM 1907 O O . ALA A 1 252 ? -12.359 28.578 10.523 1 96.25 252 ALA A O 1
ATOM 1908 N N . ALA A 1 253 ? -12.211 29.797 8.648 1 88.5 253 ALA A N 1
ATOM 1909 C CA . ALA A 1 253 ? -13.359 29.125 8.07 1 88.5 253 ALA A CA 1
ATOM 1910 C C . ALA A 1 253 ? -12.938 28.188 6.938 1 88.5 253 ALA A C 1
ATOM 1912 O O . ALA A 1 253 ? -12.922 26.969 7.098 1 88.5 253 ALA A O 1
ATOM 1913 N N . ARG A 1 254 ? -12.531 28.703 5.691 1 86.25 254 ARG A N 1
ATOM 1914 C CA . ARG A 1 254 ? -12.328 27.922 4.477 1 86.25 254 ARG A CA 1
ATOM 1915 C C . ARG A 1 254 ? -11.07 28.375 3.74 1 86.25 254 ARG A C 1
ATOM 1917 O O . ARG A 1 254 ? -10.523 29.438 4.031 1 86.25 254 ARG A O 1
ATOM 1924 N N . PRO A 1 255 ? -10.672 27.516 2.812 1 87.56 255 PRO A N 1
ATOM 1925 C CA . PRO A 1 255 ? -9.523 27.906 1.994 1 87.56 255 PRO A CA 1
ATOM 1926 C C . PRO A 1 255 ? -9.82 29.078 1.072 1 87.56 255 PRO A C 1
ATOM 1928 O O . PRO A 1 255 ? -10.961 29.25 0.638 1 87.56 255 PRO A O 1
ATOM 1931 N N . ASP A 1 256 ? -8.844 29.969 0.837 1 92.06 256 ASP A N 1
ATOM 1932 C CA . ASP A 1 256 ? -8.781 30.984 -0.206 1 92.06 256 ASP A CA 1
ATOM 1933 C C . ASP A 1 256 ? -9.844 32.062 0.003 1 92.06 256 ASP A C 1
ATOM 1935 O O . ASP A 1 256 ? -10.406 32.594 -0.963 1 92.06 256 ASP A O 1
ATOM 1939 N N . VAL A 1 257 ? -10.164 32.219 1.233 1 94.62 257 VAL A N 1
ATOM 1940 C CA . VAL A 1 257 ? -11.102 33.281 1.566 1 94.62 257 VAL A CA 1
ATOM 1941 C C . VAL A 1 257 ? -10.531 34.656 1.137 1 94.62 257 VAL A C 1
ATOM 1943 O O . VAL A 1 257 ? -11.281 35.562 0.776 1 94.62 257 VAL A O 1
ATOM 1946 N N . ILE A 1 258 ? -9.219 34.844 1.259 1 97.12 258 ILE A N 1
ATOM 1947 C CA . ILE A 1 258 ? -8.516 36 0.753 1 97.12 258 ILE A CA 1
ATOM 1948 C C . ILE A 1 258 ? -7.699 35.625 -0.479 1 97.12 258 ILE A C 1
ATOM 1950 O O . ILE A 1 258 ? -6.926 34.656 -0.446 1 97.12 258 ILE A O 1
ATOM 1954 N N . ASN A 1 259 ? -7.922 36.281 -1.491 1 96.75 259 ASN A N 1
ATOM 1955 C CA . ASN A 1 259 ? -7.207 36.094 -2.748 1 96.75 259 ASN A CA 1
ATOM 1956 C C . ASN A 1 259 ? -6.828 37.438 -3.383 1 96.75 259 ASN A C 1
ATOM 1958 O O . ASN A 1 259 ? -7.016 38.5 -2.777 1 96.75 259 ASN A O 1
ATOM 1962 N N . GLU A 1 260 ? -6.352 37.406 -4.617 1 95.69 260 GLU A N 1
ATOM 1963 C CA . GLU A 1 260 ? -5.816 38.594 -5.277 1 95.69 260 GLU A CA 1
ATOM 1964 C C . GLU A 1 260 ? -6.914 39.625 -5.57 1 95.69 260 GLU A C 1
ATOM 1966 O O . GLU A 1 260 ? -6.648 40.812 -5.703 1 95.69 260 GLU A O 1
ATOM 1971 N N . ASN A 1 261 ? -8.133 39.125 -5.598 1 96.81 261 ASN A N 1
ATOM 1972 C CA . ASN A 1 261 ? -9.234 39.969 -5.988 1 96.81 261 ASN A CA 1
ATOM 1973 C C . ASN A 1 261 ? -9.805 40.75 -4.789 1 96.81 261 ASN A C 1
ATOM 1975 O O . ASN A 1 261 ? -10.523 41.719 -4.957 1 96.81 261 ASN A O 1
ATOM 1979 N N . ASN A 1 262 ? -9.5 40.25 -3.576 1 97.56 262 ASN A N 1
ATOM 1980 C CA . ASN A 1 262 ? -10.18 40.906 -2.455 1 97.56 262 ASN A CA 1
ATOM 1981 C C . ASN A 1 262 ? -9.195 41.281 -1.35 1 97.56 262 ASN A C 1
ATOM 1983 O O . ASN A 1 262 ? -9.578 41.906 -0.367 1 97.56 262 ASN A O 1
ATOM 1987 N N . VAL A 1 263 ? -7.957 40.969 -1.46 1 97.75 263 VAL A N 1
ATOM 1988 C CA . VAL A 1 263 ? -6.949 41.219 -0.435 1 97.75 263 VAL A CA 1
ATOM 1989 C C . VAL A 1 263 ? -6.871 42.719 -0.142 1 97.75 263 VAL A C 1
ATOM 1991 O O . VAL A 1 263 ? -6.578 43.125 0.985 1 97.75 263 VAL A O 1
ATOM 1994 N N . HIS A 1 264 ? -7.23 43.594 -1.073 1 96.38 264 HIS A N 1
ATOM 1995 C CA . HIS A 1 264 ? -7.152 45.031 -0.932 1 96.38 264 HIS A CA 1
ATOM 1996 C C . HIS A 1 264 ? -8.219 45.562 0.031 1 96.38 264 HIS A C 1
ATOM 1998 O O . HIS A 1 264 ? -8.117 46.688 0.523 1 96.38 264 HIS A O 1
ATOM 2004 N N . LEU A 1 265 ? -9.18 44.719 0.283 1 97.44 265 LEU A N 1
ATOM 2005 C CA . LEU A 1 265 ? -10.266 45.125 1.164 1 97.44 265 LEU A CA 1
ATOM 2006 C C . LEU A 1 265 ? -9.844 45.031 2.627 1 97.44 265 LEU A C 1
ATOM 2008 O O . LEU A 1 265 ? -10.484 45.594 3.504 1 97.44 265 LEU A O 1
ATOM 2012 N N . LEU A 1 266 ? -8.836 44.281 2.92 1 97.69 266 LEU A N 1
ATOM 2013 C CA . LEU A 1 266 ? -8.406 44.062 4.297 1 97.69 266 LEU A CA 1
ATOM 2014 C C . LEU A 1 266 ? -7.824 45.344 4.891 1 97.69 266 LEU A C 1
ATOM 2016 O O . LEU A 1 266 ? -7.008 46 4.258 1 97.69 266 LEU A O 1
ATOM 2020 N N . ASP A 1 267 ? -8.344 45.688 5.988 1 97.25 267 ASP A N 1
ATOM 2021 C CA . ASP A 1 267 ? -7.793 46.781 6.797 1 97.25 267 ASP A CA 1
ATOM 2022 C C . ASP A 1 267 ? -7.336 46.25 8.156 1 97.25 267 ASP A C 1
ATOM 2024 O O . ASP A 1 267 ? -8 46.5 9.172 1 97.25 267 ASP A O 1
ATOM 2028 N N . ALA A 1 268 ? -6.25 45.531 8.203 1 97.62 268 ALA A N 1
ATOM 2029 C CA . ALA A 1 268 ? -5.668 44.875 9.383 1 97.62 268 ALA A CA 1
ATOM 2030 C C . ALA A 1 268 ? -4.148 45.031 9.398 1 97.62 268 ALA A C 1
ATOM 2032 O O . ALA A 1 268 ? -3.535 45.312 8.367 1 97.62 268 ALA A O 1
ATOM 2033 N N . LYS A 1 269 ? -3.541 44.875 10.531 1 97.5 269 LYS A N 1
ATOM 2034 C CA . LYS A 1 269 ? -2.094 44.969 10.688 1 97.5 269 LYS A CA 1
ATOM 2035 C C . LYS A 1 269 ? -1.453 43.594 10.844 1 97.5 269 LYS A C 1
ATOM 2037 O O . LYS A 1 269 ? -0.278 43.406 10.516 1 97.5 269 LYS A O 1
ATOM 2042 N N . LEU A 1 270 ? -2.227 42.688 11.352 1 98.44 270 LEU A N 1
ATOM 2043 C CA . LEU A 1 270 ? -1.755 41.344 11.625 1 98.44 270 LEU A CA 1
ATOM 2044 C C . LEU A 1 270 ? -2.818 40.312 11.266 1 98.44 270 LEU A C 1
ATOM 2046 O O . LEU A 1 270 ? -3.992 40.469 11.602 1 98.44 270 LEU A O 1
ATOM 2050 N N . ILE A 1 271 ? -2.359 39.312 10.547 1 98.75 271 ILE A N 1
ATOM 2051 C CA . ILE A 1 271 ? -3.26 38.219 10.18 1 98.75 271 ILE A CA 1
ATOM 2052 C C . ILE A 1 271 ? -2.754 36.906 10.773 1 98.75 271 ILE A C 1
ATOM 2054 O O . ILE A 1 271 ? -1.583 36.562 10.609 1 98.75 271 ILE A O 1
ATOM 2058 N N . ILE A 1 272 ? -3.604 36.188 11.492 1 98.62 272 ILE A N 1
ATOM 2059 C CA . ILE A 1 272 ? -3.289 34.875 12.047 1 98.62 272 ILE A CA 1
ATOM 2060 C C . ILE A 1 272 ? -4.141 33.812 11.367 1 98.62 272 ILE A C 1
ATOM 2062 O O . ILE A 1 272 ? -5.34 33.719 11.625 1 98.62 272 ILE A O 1
ATOM 2066 N N . GLU A 1 273 ? -3.49 32.969 10.555 1 97.81 273 GLU A N 1
ATOM 2067 C CA . GLU A 1 273 ? -4.242 32.031 9.734 1 97.81 273 GLU A CA 1
ATOM 2068 C C . GLU A 1 273 ? -4.68 30.812 10.562 1 97.81 273 GLU A C 1
ATOM 2070 O O . GLU A 1 273 ? -3.877 29.922 10.836 1 97.81 273 GLU A O 1
ATOM 2075 N N . GLY A 1 274 ? -5.977 30.75 10.75 1 96.06 274 GLY A N 1
ATOM 2076 C CA . GLY A 1 274 ? -6.527 29.672 11.555 1 96.06 274 GLY A CA 1
ATOM 2077 C C . GLY A 1 274 ? -7.016 28.5 10.727 1 96.06 274 GLY A C 1
ATOM 2078 O O . GLY A 1 274 ? -7.008 27.359 11.195 1 96.06 274 GLY A O 1
ATOM 2079 N N . ALA A 1 275 ? -7.457 28.812 9.531 1 92.62 275 ALA A N 1
ATOM 2080 C CA . ALA A 1 275 ? -7.895 27.766 8.602 1 92.62 275 ALA A CA 1
ATOM 2081 C C . ALA A 1 275 ? -6.727 27.266 7.762 1 92.62 275 ALA A C 1
ATOM 2083 O O . ALA A 1 275 ? -5.645 27.844 7.773 1 92.62 275 ALA A O 1
ATOM 2084 N N . ASN A 1 276 ? -6.941 26.109 7.121 1 87.31 276 ASN A N 1
ATOM 2085 C CA . ASN A 1 276 ? -5.953 25.609 6.172 1 87.31 276 ASN A CA 1
ATOM 2086 C C . ASN A 1 276 ? -5.996 26.391 4.859 1 87.31 276 ASN A C 1
ATOM 2088 O O . ASN A 1 276 ? -7.02 26.406 4.172 1 87.31 276 ASN A O 1
ATOM 2092 N N . ILE A 1 277 ? -4.98 27.078 4.531 1 89.81 277 ILE A N 1
ATOM 2093 C CA . ILE A 1 277 ? -4.75 27.844 3.311 1 89.81 277 ILE A CA 1
ATOM 2094 C C . ILE A 1 277 ? -5.863 28.875 3.123 1 89.81 277 ILE A C 1
ATOM 2096 O O . ILE A 1 277 ? -6.469 28.953 2.051 1 89.81 277 ILE A O 1
ATOM 2100 N N . PRO A 1 278 ? -6.055 29.688 4.035 1 94.31 278 PRO A N 1
ATOM 2101 C CA . PRO A 1 278 ? -7.125 30.672 3.908 1 94.31 278 PRO A CA 1
ATOM 2102 C C . PRO A 1 278 ? -6.758 31.828 2.971 1 94.31 278 PRO A C 1
ATOM 2104 O O . PRO A 1 278 ? -7.637 32.562 2.502 1 94.31 278 PRO A O 1
ATOM 2107 N N . ILE A 1 279 ? -5.477 32.031 2.734 1 96.19 279 ILE A N 1
ATOM 2108 C CA . ILE A 1 279 ? -4.98 33.094 1.882 1 96.19 279 ILE A CA 1
ATOM 2109 C C . ILE A 1 279 ? -4.148 32.5 0.743 1 96.19 279 ILE A C 1
ATOM 2111 O O . ILE A 1 279 ? -3.279 31.672 0.971 1 96.19 279 ILE A O 1
ATOM 2115 N N . THR A 1 280 ? -4.426 32.969 -0.474 1 94.62 280 THR A N 1
ATOM 2116 C CA . THR A 1 280 ? -3.674 32.469 -1.618 1 94.62 280 THR A CA 1
ATOM 2117 C C . THR A 1 280 ? -2.236 33 -1.589 1 94.62 280 THR A C 1
ATOM 2119 O O . THR A 1 280 ? -1.941 34 -0.942 1 94.62 280 THR A O 1
ATOM 2122 N N . GLY A 1 281 ? -1.397 32.312 -2.312 1 93.62 281 GLY A N 1
ATOM 2123 C CA . GLY A 1 281 ? -0.002 32.719 -2.389 1 93.62 281 GLY A CA 1
ATOM 2124 C C . GLY A 1 281 ? 0.184 34.125 -2.906 1 93.62 281 GLY A C 1
ATOM 2125 O O . GLY A 1 281 ? 0.988 34.906 -2.369 1 93.62 281 GLY A O 1
ATOM 2126 N N . LYS A 1 282 ? -0.536 34.406 -3.926 1 96.19 282 LYS A N 1
ATOM 2127 C CA . LYS A 1 282 ? -0.461 35.719 -4.504 1 96.19 282 LYS A CA 1
ATOM 2128 C C . LYS A 1 282 ? -0.909 36.781 -3.498 1 96.19 282 LYS A C 1
ATOM 2130 O O . LYS A 1 282 ? -0.297 37.844 -3.395 1 96.19 282 LYS A O 1
ATOM 2135 N N . ALA A 1 283 ? -1.931 36.469 -2.789 1 97.56 283 ALA A N 1
ATOM 2136 C CA . ALA A 1 283 ? -2.438 37.406 -1.797 1 97.56 283 ALA A CA 1
ATOM 2137 C C . ALA A 1 283 ? -1.447 37.562 -0.649 1 97.56 283 ALA A C 1
ATOM 2139 O O . ALA A 1 283 ? -1.299 38.688 -0.11 1 97.56 283 ALA A O 1
ATOM 2140 N N . GLU A 1 284 ? -0.797 36.562 -0.232 1 97.12 284 GLU A N 1
ATOM 2141 C CA . GLU A 1 284 ? 0.214 36.656 0.817 1 97.12 284 GLU A CA 1
ATOM 2142 C C . GLU A 1 284 ? 1.36 37.562 0.401 1 97.12 284 GLU A C 1
ATOM 2144 O O . GLU A 1 284 ? 1.9 38.312 1.226 1 97.12 284 GLU A O 1
ATOM 2149 N N . LYS A 1 285 ? 1.729 37.5 -0.826 1 97 285 LYS A N 1
ATOM 2150 C CA . LYS A 1 285 ? 2.77 38.375 -1.352 1 97 285 LYS A CA 1
ATOM 2151 C C . LYS A 1 285 ? 2.332 39.812 -1.298 1 97 285 LYS A C 1
ATOM 2153 O O . LYS A 1 285 ? 3.121 40.688 -0.939 1 97 285 LYS A O 1
ATOM 2158 N N . ILE A 1 286 ? 1.121 40 -1.677 1 97.38 286 ILE A N 1
ATOM 2159 C CA . ILE A 1 286 ? 0.578 41.375 -1.661 1 97.38 286 ILE A CA 1
ATOM 2160 C C . ILE A 1 286 ? 0.573 41.906 -0.232 1 97.38 286 ILE A C 1
ATOM 2162 O O . ILE A 1 286 ? 0.935 43.062 0.004 1 97.38 286 ILE A O 1
ATOM 2166 N N . LEU A 1 287 ? 0.168 41.094 0.725 1 97.31 287 LEU A N 1
ATOM 2167 C CA . LEU A 1 287 ? 0.175 41.469 2.129 1 97.31 287 LEU A CA 1
ATOM 2168 C C . LEU A 1 287 ? 1.581 41.844 2.582 1 97.31 287 LEU A C 1
ATOM 2170 O O . LEU A 1 287 ? 1.769 42.875 3.246 1 97.31 287 LEU A O 1
ATOM 2174 N N . TYR A 1 288 ? 2.49 41.062 2.266 1 95.44 288 TYR A N 1
ATOM 2175 C CA . TYR A 1 288 ? 3.885 41.281 2.635 1 95.44 288 TYR A CA 1
ATOM 2176 C C . TYR A 1 288 ? 4.395 42.594 2.072 1 95.44 288 TYR A C 1
ATOM 2178 O O . TYR A 1 288 ? 5.035 43.375 2.783 1 95.44 288 TYR A O 1
ATOM 2186 N N . GLU A 1 289 ? 4.117 42.844 0.831 1 95.69 289 GLU A N 1
ATOM 2187 C CA . GLU A 1 289 ? 4.551 44.062 0.169 1 95.69 289 GLU A CA 1
ATOM 2188 C C . GLU A 1 289 ? 3.887 45.281 0.788 1 95.69 289 GLU A C 1
ATOM 2190 O O . GLU A 1 289 ? 4.465 46.375 0.799 1 95.69 289 GLU A O 1
ATOM 2195 N N . ALA A 1 290 ? 2.709 45.094 1.298 1 95.81 290 ALA A N 1
ATOM 2196 C CA . ALA A 1 290 ? 1.963 46.188 1.929 1 95.81 290 ALA A CA 1
ATOM 2197 C C . ALA A 1 290 ? 2.41 46.406 3.373 1 95.81 290 ALA A C 1
ATOM 2199 O O . ALA A 1 290 ? 1.918 47.312 4.062 1 95.81 290 ALA A O 1
ATOM 2200 N N . GLY A 1 291 ? 3.27 45.531 3.859 1 94.56 291 GLY A N 1
ATOM 2201 C CA . GLY A 1 291 ? 3.779 45.656 5.215 1 94.56 291 GLY A CA 1
ATOM 2202 C C . GLY A 1 291 ? 2.857 45.062 6.254 1 94.56 291 GLY A C 1
ATOM 2203 O O . GLY A 1 291 ? 2.994 45.344 7.449 1 94.56 291 GLY A O 1
ATOM 2204 N N . ILE A 1 292 ? 1.91 44.281 5.824 1 96.81 292 ILE A N 1
ATOM 2205 C CA . ILE A 1 292 ? 1.002 43.594 6.734 1 96.81 292 ILE A CA 1
ATOM 2206 C C . ILE A 1 292 ? 1.587 42.219 7.113 1 96.81 292 ILE A C 1
ATOM 2208 O O . ILE A 1 292 ? 1.866 41.406 6.246 1 96.81 292 ILE A O 1
ATOM 2212 N N . LEU A 1 293 ? 1.718 42 8.383 1 97.5 293 LEU A N 1
ATOM 2213 C CA . LEU A 1 293 ? 2.299 40.75 8.875 1 97.5 293 LEU A CA 1
ATOM 2214 C C . LEU A 1 293 ? 1.253 39.656 8.914 1 97.5 293 LEU A C 1
ATOM 2216 O O . LEU A 1 293 ? 0.105 39.875 9.297 1 97.5 293 LEU A O 1
ATOM 2220 N N . TYR A 1 294 ? 1.646 38.469 8.531 1 98.12 294 TYR A N 1
ATOM 2221 C CA . TYR A 1 294 ? 0.769 37.312 8.68 1 98.12 294 TYR A CA 1
ATOM 2222 C C . TYR A 1 294 ? 1.545 36.094 9.172 1 98.12 294 TYR A C 1
ATOM 2224 O O . TYR A 1 294 ? 2.74 35.969 8.898 1 98.12 294 TYR A O 1
ATOM 2232 N N . ILE A 1 295 ? 0.913 35.281 9.93 1 98.19 295 ILE A N 1
ATOM 2233 C CA . ILE A 1 295 ? 1.459 34 10.367 1 98.19 295 ILE A CA 1
ATOM 2234 C C . ILE A 1 295 ? 0.808 32.844 9.586 1 98.19 295 ILE A C 1
ATOM 2236 O O . ILE A 1 295 ? -0.41 32.656 9.641 1 98.19 295 ILE A O 1
ATOM 2240 N N . PRO A 1 296 ? 1.629 32.094 8.852 1 97.25 296 PRO A N 1
ATOM 2241 C CA . PRO A 1 296 ? 1.07 31.047 7.988 1 97.25 296 PRO A CA 1
ATOM 2242 C C . PRO A 1 296 ? 0.242 30.031 8.766 1 97.25 296 PRO A C 1
ATOM 2244 O O . PRO A 1 296 ? 0.561 29.703 9.914 1 97.25 296 PRO A O 1
ATOM 2247 N N . ASP A 1 297 ? -0.672 29.359 8.07 1 95.25 297 ASP A N 1
ATOM 2248 C CA . ASP A 1 297 ? -1.658 28.453 8.656 1 95.25 297 ASP A CA 1
ATOM 2249 C C . ASP A 1 297 ? -0.979 27.297 9.367 1 95.25 297 ASP A C 1
ATOM 2251 O O . ASP A 1 297 ? -1.222 27.047 10.555 1 95.25 297 ASP A O 1
ATOM 2255 N N . PHE A 1 298 ? -0.029 26.641 8.734 1 92.25 298 PHE A N 1
ATOM 2256 C CA . PHE A 1 298 ? 0.434 25.375 9.297 1 92.25 298 PHE A CA 1
ATOM 2257 C C . PHE A 1 298 ? 1.384 25.625 10.469 1 92.25 298 PHE A C 1
ATOM 2259 O O . PHE A 1 298 ? 1.813 24.672 11.133 1 92.25 298 PHE A O 1
ATOM 2266 N N . ILE A 1 299 ? 1.652 26.953 10.758 1 96.81 299 ILE A N 1
ATOM 2267 C CA . ILE A 1 299 ? 2.336 27.328 11.984 1 96.81 299 ILE A CA 1
ATOM 2268 C C . ILE A 1 299 ? 1.31 27.719 13.047 1 96.81 299 ILE A C 1
ATOM 2270 O O . ILE A 1 299 ? 1.31 27.156 14.148 1 96.81 299 ILE A O 1
ATOM 2274 N N . ALA A 1 300 ? 0.409 28.562 12.648 1 97.38 300 ALA A N 1
ATOM 2275 C CA . ALA A 1 300 ? -0.54 29.156 13.586 1 97.38 300 ALA A CA 1
ATOM 2276 C C . ALA A 1 300 ? -1.58 28.125 14.031 1 97.38 300 ALA A C 1
ATOM 2278 O O . ALA A 1 300 ? -1.982 28.125 15.203 1 97.38 300 ALA A O 1
ATOM 2279 N N . ASN A 1 301 ? -2.008 27.297 13.125 1 95.75 301 ASN A N 1
ATOM 2280 C CA . ASN A 1 301 ? -3.119 26.422 13.461 1 95.75 301 ASN A CA 1
ATOM 2281 C C . ASN A 1 301 ? -2.641 25 13.766 1 95.75 301 ASN A C 1
ATOM 2283 O O . ASN A 1 301 ? -3.404 24.047 13.648 1 95.75 301 ASN A O 1
ATOM 2287 N N . ALA A 1 302 ? -1.427 24.875 14.172 1 96.44 302 ALA A N 1
ATOM 2288 C CA . ALA A 1 302 ? -0.814 23.578 14.43 1 96.44 302 ALA A CA 1
ATOM 2289 C C . ALA A 1 302 ? -1.295 22.984 15.75 1 96.44 302 ALA A C 1
ATOM 2291 O O . ALA A 1 302 ? -0.999 21.844 16.078 1 96.44 302 ALA A O 1
ATOM 2292 N N . GLY A 1 303 ? -2.014 23.75 16.547 1 96 303 GLY A N 1
ATOM 2293 C CA . GLY A 1 303 ? -2.461 23.281 17.859 1 96 303 GLY A CA 1
ATOM 2294 C C . GLY A 1 303 ? -3.186 21.953 17.797 1 96 303 GLY A C 1
ATOM 2295 O O . GLY A 1 303 ? -3.025 21.109 18.688 1 96 303 GLY A O 1
ATOM 2296 N N . GLY A 1 304 ? -3.961 21.781 16.797 1 93.81 304 GLY A N 1
ATOM 2297 C CA . GLY A 1 304 ? -4.723 20.547 16.656 1 93.81 304 GLY A CA 1
ATOM 2298 C C . GLY A 1 304 ? -3.85 19.312 16.531 1 93.81 304 GLY A C 1
ATOM 2299 O O . GLY A 1 304 ? -4.062 18.328 17.219 1 93.81 304 GLY A O 1
ATOM 2300 N N . VAL A 1 305 ? -2.871 19.359 15.703 1 95 305 VAL A N 1
ATOM 2301 C CA . VAL A 1 305 ? -2.037 18.172 15.461 1 95 305 VAL A CA 1
ATOM 2302 C C . VAL A 1 305 ? -1.104 17.953 16.656 1 95 305 VAL A C 1
ATOM 2304 O O . VAL A 1 305 ? -0.788 16.812 17 1 95 305 VAL A O 1
ATOM 2307 N N . ILE A 1 306 ? -0.677 19.062 17.297 1 96.81 306 ILE A N 1
ATOM 2308 C CA . ILE A 1 306 ? 0.136 18.922 18.5 1 96.81 306 ILE A CA 1
ATOM 2309 C C . ILE A 1 306 ? -0.667 18.203 19.578 1 96.81 306 ILE A C 1
ATOM 2311 O O . ILE A 1 306 ? -0.146 17.328 20.281 1 96.81 306 ILE A O 1
ATOM 2315 N N . CYS A 1 307 ? -1.895 18.594 19.672 1 95.5 307 CYS A N 1
ATOM 2316 C CA . CYS A 1 307 ? -2.781 17.938 20.625 1 95.5 307 CYS A CA 1
ATOM 2317 C C . CYS A 1 307 ? -2.992 16.469 20.281 1 95.5 307 CYS A C 1
ATOM 2319 O O . CYS A 1 307 ? -2.992 15.617 21.172 1 95.5 307 CYS A O 1
ATOM 2321 N N . ALA A 1 308 ? -3.18 16.203 19.062 1 94.69 308 ALA A N 1
ATOM 2322 C CA . ALA A 1 308 ? -3.352 14.82 18.609 1 94.69 308 ALA A CA 1
ATOM 2323 C C . ALA A 1 308 ? -2.123 13.977 18.938 1 94.69 308 ALA A C 1
ATOM 2325 O O . ALA A 1 308 ? -2.25 12.828 19.375 1 94.69 308 ALA A O 1
ATOM 2326 N N . ALA A 1 309 ? -0.982 14.508 18.688 1 95.38 309 ALA A N 1
ATOM 2327 C CA . ALA A 1 309 ? 0.262 13.812 19 1 95.38 309 ALA A CA 1
ATOM 2328 C C . ALA A 1 309 ? 0.369 13.547 20.5 1 95.38 309 ALA A C 1
ATOM 2330 O O . ALA A 1 309 ? 0.817 12.477 20.922 1 95.38 309 ALA A O 1
ATOM 2331 N N . ALA A 1 310 ? -0.01 14.531 21.266 1 94.69 310 ALA A N 1
ATOM 2332 C CA . ALA A 1 310 ? -0.007 14.375 22.719 1 94.69 310 ALA A CA 1
ATOM 2333 C C . ALA A 1 310 ? -0.979 13.281 23.141 1 94.69 310 ALA A C 1
ATOM 2335 O O . ALA A 1 310 ? -0.667 12.477 24.031 1 94.69 310 ALA A O 1
ATOM 2336 N N . GLU A 1 311 ? -2.104 13.32 22.547 1 94.38 311 GLU A N 1
ATOM 2337 C CA . GLU A 1 311 ? -3.096 12.281 22.828 1 94.38 311 GLU A CA 1
ATOM 2338 C C . GLU A 1 311 ? -2.531 10.891 22.562 1 94.38 311 GLU A C 1
ATOM 2340 O O . GLU A 1 311 ? -2.729 9.969 23.359 1 94.38 311 GLU A O 1
ATOM 2345 N N . TYR A 1 312 ? -1.893 10.75 21.453 1 93.69 312 TYR A N 1
ATOM 2346 C CA . TYR A 1 312 ? -1.331 9.461 21.062 1 93.69 312 TYR A CA 1
ATOM 2347 C C . TYR A 1 312 ? -0.342 8.961 22.109 1 93.69 312 TYR A C 1
ATOM 2349 O O . TYR A 1 312 ? -0.222 7.75 22.328 1 93.69 312 TYR A O 1
ATOM 2357 N N . GLN A 1 313 ? 0.305 9.859 22.797 1 91.69 313 GLN A N 1
ATOM 2358 C CA . GLN A 1 313 ? 1.284 9.508 23.812 1 91.69 313 GLN A CA 1
ATOM 2359 C C . GLN A 1 313 ? 0.614 9.297 25.172 1 91.69 313 GLN A C 1
ATOM 2361 O O . GLN A 1 313 ? 1.288 9.023 26.156 1 91.69 313 GLN A O 1
ATOM 2366 N N . GLY A 1 314 ? -0.661 9.5 25.203 1 90.69 314 GLY A N 1
ATOM 2367 C CA . GLY A 1 314 ? -1.385 9.312 26.453 1 90.69 314 GLY A CA 1
ATOM 2368 C C . GLY A 1 314 ? -1.251 10.5 27.391 1 90.69 314 GLY A C 1
ATOM 2369 O O . GLY A 1 314 ? -1.438 10.352 28.594 1 90.69 314 GLY A O 1
ATOM 2370 N N . ALA A 1 315 ? -0.977 11.625 26.844 1 90.31 315 ALA A N 1
ATOM 2371 C CA . ALA A 1 315 ? -0.798 12.812 27.672 1 90.31 315 ALA A CA 1
ATOM 2372 C C . ALA A 1 315 ? -2.143 13.367 28.141 1 90.31 315 ALA A C 1
ATOM 2374 O O . ALA A 1 315 ? -3.184 13.062 27.547 1 90.31 315 ALA A O 1
ATOM 2375 N N . THR A 1 316 ? -2.037 14.156 29.141 1 89.94 316 THR A N 1
ATOM 2376 C CA . THR A 1 316 ? -3.225 14.852 29.625 1 89.94 316 THR A CA 1
ATOM 2377 C C . THR A 1 316 ? -3.506 16.094 28.781 1 89.94 316 THR A C 1
ATOM 2379 O O . THR A 1 316 ? -2.645 16.547 28.031 1 89.94 316 THR A O 1
ATOM 2382 N N . GLN A 1 317 ? -4.711 16.594 28.953 1 91.25 317 GLN A N 1
ATOM 2383 C CA . GLN A 1 317 ? -5.066 17.844 28.297 1 91.25 317 GLN A CA 1
ATOM 2384 C C . GLN A 1 317 ? -4.105 18.969 28.688 1 91.25 317 GLN A C 1
ATOM 2386 O O . GLN A 1 317 ? -3.707 19.766 27.828 1 91.25 317 GLN A O 1
ATOM 2391 N N . TYR A 1 318 ? -3.785 19.016 29.922 1 93 318 TYR A N 1
ATOM 2392 C CA . TYR A 1 318 ? -2.879 20.047 30.422 1 93 318 TYR A CA 1
ATOM 2393 C C . TYR A 1 318 ? -1.516 19.953 29.75 1 93 318 TYR A C 1
ATOM 2395 O O . TYR A 1 318 ? -0.954 20.969 29.328 1 93 318 TYR A O 1
ATOM 2403 N N . ALA A 1 319 ? -1.031 18.781 29.672 1 93.75 319 ALA A N 1
ATOM 2404 C CA . ALA A 1 319 ? 0.259 18.562 29.031 1 93.75 319 ALA A CA 1
ATOM 2405 C C . ALA A 1 319 ? 0.197 18.922 27.547 1 93.75 319 ALA A C 1
ATOM 2407 O O . ALA A 1 319 ? 1.161 19.453 26.984 1 93.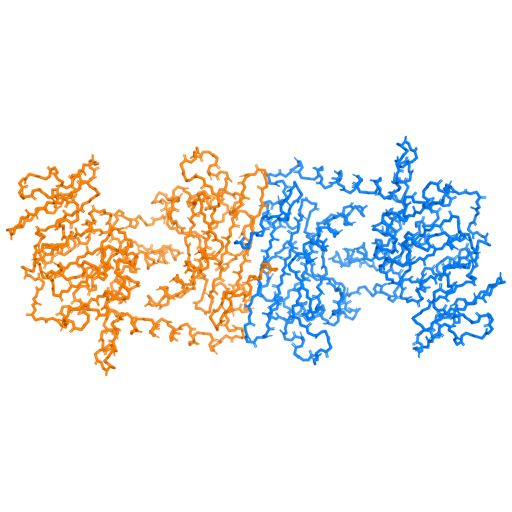75 319 ALA A O 1
ATOM 2408 N N . ALA A 1 320 ? -0.896 18.656 26.953 1 95.25 320 ALA A N 1
ATOM 2409 C CA . ALA A 1 320 ? -1.08 18.984 25.531 1 95.25 320 ALA A CA 1
ATOM 2410 C C . ALA A 1 320 ? -1.037 20.5 25.312 1 95.25 320 ALA A C 1
ATOM 2412 O O . ALA A 1 320 ? -0.395 20.969 24.375 1 95.25 320 ALA A O 1
ATOM 2413 N N . PHE A 1 321 ? -1.706 21.234 26.156 1 96.31 321 PHE A N 1
ATOM 2414 C CA . PHE A 1 321 ? -1.741 22.688 26.031 1 96.31 321 PHE A CA 1
ATOM 2415 C C . PHE A 1 321 ? -0.36 23.281 26.266 1 96.31 321 PHE A C 1
ATOM 2417 O O . PHE A 1 321 ? 0.011 24.266 25.641 1 96.31 321 PHE A O 1
ATOM 2424 N N . GLY A 1 322 ? 0.328 22.672 27.219 1 96.56 322 GLY A N 1
ATOM 2425 C CA . GLY A 1 322 ? 1.709 23.078 27.422 1 96.56 322 GLY A CA 1
ATOM 2426 C C . GLY A 1 322 ? 2.576 22.875 26.188 1 96.56 322 GLY A C 1
ATOM 2427 O O . GLY A 1 322 ? 3.387 23.734 25.844 1 96.56 322 GLY A O 1
ATOM 2428 N N . SER A 1 323 ? 2.402 21.75 25.594 1 96.19 323 SER A N 1
ATOM 2429 C CA . SER A 1 323 ? 3.148 21.438 24.375 1 96.19 323 SER A CA 1
ATOM 2430 C C . SER A 1 323 ? 2.791 22.391 23.25 1 96.19 323 SER A C 1
ATOM 2432 O O . SER A 1 323 ? 3.664 22.812 22.484 1 96.19 323 SER A O 1
ATOM 2434 N N . ILE A 1 324 ? 1.547 22.688 23.109 1 97.5 324 ILE A N 1
ATOM 2435 C CA . ILE A 1 324 ? 1.087 23.625 22.094 1 97.5 324 ILE A CA 1
ATOM 2436 C C . ILE A 1 324 ? 1.735 24.984 22.312 1 97.5 324 ILE A C 1
ATOM 2438 O O . ILE A 1 324 ? 2.273 25.578 21.375 1 97.5 324 ILE A O 1
ATOM 2442 N N . GLU A 1 325 ? 1.644 25.422 23.516 1 97.94 325 GLU A N 1
ATOM 2443 C CA . GLU A 1 325 ? 2.236 26.719 23.844 1 97.94 325 GLU A CA 1
ATOM 2444 C C . GLU A 1 325 ? 3.723 26.75 23.5 1 97.94 325 GLU A C 1
ATOM 2446 O O . GLU A 1 325 ? 4.184 27.656 22.797 1 97.94 325 GLU A O 1
ATOM 2451 N N . GLU A 1 326 ? 4.391 25.812 23.922 1 97.5 326 GLU A N 1
ATOM 2452 C CA . GLU A 1 326 ? 5.836 25.75 23.719 1 97.5 326 GLU A CA 1
ATOM 2453 C C . GLU A 1 326 ? 6.176 25.719 22.234 1 97.5 326 GLU A C 1
ATOM 2455 O O . GLU A 1 326 ? 6.965 26.531 21.75 1 97.5 326 GLU A O 1
ATOM 2460 N N . LYS A 1 327 ? 5.59 24.875 21.531 1 97.38 327 LYS A N 1
ATOM 2461 C CA . LYS A 1 327 ? 5.965 24.625 20.141 1 97.38 327 LYS A CA 1
ATOM 2462 C C . LYS A 1 327 ? 5.492 25.75 19.234 1 97.38 327 LYS A C 1
ATOM 2464 O O . LYS A 1 327 ? 6.227 26.188 18.344 1 97.38 327 LYS A O 1
ATOM 2469 N N . VAL A 1 328 ? 4.254 26.219 19.406 1 97.94 328 VAL A N 1
ATOM 2470 C CA . VAL A 1 328 ? 3.729 27.281 18.547 1 97.94 328 VAL A CA 1
ATOM 2471 C C . VAL A 1 328 ? 4.52 28.562 18.766 1 97.94 328 VAL A C 1
ATOM 2473 O O . VAL A 1 328 ? 4.867 29.25 17.797 1 97.94 328 VAL A O 1
ATOM 2476 N N . ARG A 1 329 ? 4.805 28.875 20.016 1 98.19 329 ARG A N 1
ATOM 2477 C CA . ARG A 1 329 ? 5.578 30.078 20.297 1 98.19 329 ARG A CA 1
ATOM 2478 C C . ARG A 1 329 ? 6.969 29.984 19.688 1 98.19 329 ARG A C 1
ATOM 2480 O O . ARG A 1 329 ? 7.414 30.922 19.016 1 98.19 329 ARG A O 1
ATOM 2487 N N . LYS A 1 330 ? 7.613 28.891 19.906 1 97.94 330 LYS A N 1
ATOM 2488 C CA . LYS A 1 330 ? 8.969 28.703 19.391 1 97.94 330 LYS A CA 1
ATOM 2489 C C . LYS A 1 330 ? 9 28.766 17.875 1 97.94 330 LYS A C 1
ATOM 2491 O O . LYS A 1 330 ? 9.852 29.438 17.281 1 97.94 330 LYS A O 1
ATOM 2496 N N . ASN A 1 331 ? 8.125 28.078 17.25 1 97.94 331 ASN A N 1
ATOM 2497 C CA . ASN A 1 331 ? 8.109 28.016 15.789 1 97.94 331 ASN A CA 1
ATOM 2498 C C . ASN A 1 331 ? 7.73 29.359 15.164 1 97.94 331 ASN A C 1
ATOM 2500 O O . ASN A 1 331 ? 8.266 29.734 14.125 1 97.94 331 ASN A O 1
ATOM 2504 N N . THR A 1 332 ? 6.75 30.031 15.773 1 98.31 332 THR A N 1
ATOM 2505 C CA . THR A 1 332 ? 6.379 31.359 15.297 1 98.31 332 THR A CA 1
ATOM 2506 C C . THR A 1 332 ? 7.566 32.312 15.383 1 98.31 332 THR A C 1
ATOM 2508 O O . THR A 1 332 ? 7.855 33.031 14.422 1 98.31 332 THR A O 1
ATOM 2511 N N . ALA A 1 333 ? 8.242 32.281 16.5 1 98.31 333 ALA A N 1
ATOM 2512 C CA . ALA A 1 333 ? 9.406 33.156 16.672 1 98.31 333 ALA A CA 1
ATOM 2513 C C . ALA A 1 333 ? 10.484 32.844 15.641 1 98.31 333 ALA A C 1
ATOM 2515 O O . ALA A 1 333 ? 11.078 33.75 15.062 1 98.31 333 ALA A O 1
ATOM 2516 N N . GLN A 1 334 ? 10.711 31.625 15.422 1 97.81 334 GLN A N 1
ATOM 2517 C CA . GLN A 1 334 ? 11.766 31.203 14.508 1 97.81 334 GLN A CA 1
ATOM 2518 C C . GLN A 1 334 ? 11.469 31.641 13.078 1 97.81 334 GLN A C 1
ATOM 2520 O O . GLN A 1 334 ? 12.367 32.125 12.375 1 97.81 334 GLN A O 1
ATOM 2525 N N . ILE A 1 335 ? 10.266 31.484 12.641 1 97.94 335 ILE A N 1
ATOM 2526 C CA . ILE A 1 335 ? 9.984 31.812 11.25 1 97.94 335 ILE A CA 1
ATOM 2527 C C . ILE A 1 335 ? 10 33.344 11.062 1 97.94 335 ILE A C 1
ATOM 2529 O O . ILE A 1 335 ? 10.398 33.844 10 1 97.94 335 ILE A O 1
ATOM 2533 N N . LEU A 1 336 ? 9.547 34.062 12.07 1 98.12 336 LEU A N 1
ATOM 2534 C CA . LEU A 1 336 ? 9.555 35.531 11.961 1 98.12 336 LEU A CA 1
ATOM 2535 C C . LEU A 1 336 ? 10.984 36.062 11.961 1 98.12 336 LEU A C 1
ATOM 2537 O O . LEU A 1 336 ? 11.297 37 11.227 1 98.12 336 LEU A O 1
ATOM 2541 N N . GLU A 1 337 ? 11.82 35.5 12.789 1 98.06 337 GLU A N 1
ATOM 2542 C CA . GLU A 1 337 ? 13.234 35.875 12.789 1 98.06 337 GLU A CA 1
ATOM 2543 C C . GLU A 1 337 ? 13.875 35.594 11.438 1 98.06 337 GLU A C 1
ATOM 2545 O O . GLU A 1 337 ? 14.594 36.438 10.898 1 98.06 337 GLU A O 1
ATOM 2550 N N . THR A 1 338 ? 13.633 34.438 10.93 1 97.81 338 THR A N 1
ATOM 2551 C CA . THR A 1 338 ? 14.188 34.031 9.641 1 97.81 338 THR A CA 1
ATOM 2552 C C . THR A 1 338 ? 13.672 34.938 8.531 1 97.81 338 THR A C 1
ATOM 2554 O O . THR A 1 338 ? 14.438 35.375 7.664 1 97.81 338 THR A O 1
ATOM 2557 N N . ALA A 1 339 ? 12.359 35.156 8.547 1 97.5 339 ALA A N 1
ATOM 2558 C CA . ALA A 1 339 ? 11.75 36.031 7.543 1 97.5 339 ALA A CA 1
ATOM 2559 C C . ALA A 1 339 ? 12.375 37.406 7.57 1 97.5 339 ALA A C 1
ATOM 2561 O O . ALA A 1 339 ? 12.664 38 6.523 1 97.5 339 ALA A O 1
ATOM 2562 N N . LYS A 1 340 ? 12.578 37.969 8.711 1 96.62 340 LYS A N 1
ATOM 2563 C CA . LYS A 1 340 ? 13.164 39.281 8.883 1 96.62 340 LYS A CA 1
ATOM 2564 C C . LYS A 1 340 ? 14.625 39.312 8.43 1 96.62 340 LYS A C 1
ATOM 2566 O O . LYS A 1 340 ? 15.039 40.188 7.684 1 96.62 340 LYS A O 1
ATOM 2571 N N . LYS A 1 341 ? 15.383 38.375 8.867 1 97.44 341 LYS A N 1
ATOM 2572 C CA . LYS A 1 341 ? 16.812 38.281 8.586 1 97.44 341 LYS A CA 1
ATOM 2573 C C . LYS A 1 341 ? 17.078 38.094 7.094 1 97.44 341 LYS A C 1
ATOM 2575 O O . LYS A 1 341 ? 18 38.688 6.543 1 97.44 341 LYS A O 1
ATOM 2580 N N . LYS A 1 342 ? 16.266 37.281 6.469 1 97.25 342 LYS 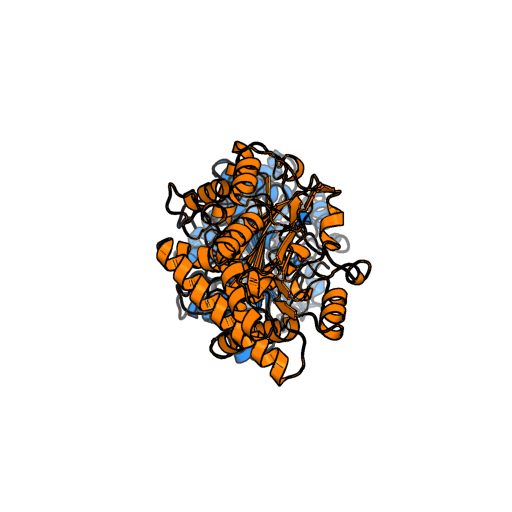A N 1
ATOM 2581 C CA . LYS A 1 342 ? 16.516 36.938 5.074 1 97.25 342 LYS A CA 1
ATOM 2582 C C . LYS A 1 342 ? 15.711 37.812 4.125 1 97.25 342 LYS A C 1
ATOM 2584 O O . LYS A 1 342 ? 15.953 37.812 2.916 1 97.25 342 LYS A O 1
ATOM 2589 N N . GLY A 1 343 ? 14.781 38.5 4.625 1 96.06 343 GLY A N 1
ATOM 2590 C CA . GLY A 1 343 ? 13.914 39.281 3.775 1 96.06 343 GLY A CA 1
ATOM 2591 C C . GLY A 1 343 ? 13 38.469 2.902 1 96.06 343 GLY A C 1
ATOM 2592 O O . GLY A 1 343 ? 12.867 38.719 1.705 1 96.06 343 GLY A O 1
ATOM 2593 N N . ILE A 1 344 ? 12.438 37.406 3.477 1 96.94 344 ILE A N 1
ATOM 2594 C CA . ILE A 1 344 ? 11.531 36.531 2.734 1 96.94 344 ILE A CA 1
ATOM 2595 C C . ILE A 1 344 ? 10.164 36.531 3.402 1 96.94 344 ILE A C 1
ATOM 2597 O O . ILE A 1 344 ? 10 37.031 4.52 1 96.94 344 ILE A O 1
ATOM 2601 N N . LEU A 1 345 ? 9.195 35.938 2.707 1 97.19 345 LEU A N 1
ATOM 2602 C CA . LEU A 1 345 ? 7.84 35.812 3.225 1 97.19 345 LEU A CA 1
ATOM 2603 C C . LEU A 1 345 ? 7.793 34.875 4.422 1 97.19 345 LEU A C 1
ATOM 2605 O O . LEU A 1 345 ? 8.508 33.875 4.457 1 97.19 345 LEU A O 1
ATOM 2609 N N . PRO A 1 346 ? 6.879 35.188 5.391 1 97.31 346 PRO A N 1
ATOM 2610 C CA . PRO A 1 346 ? 6.723 34.25 6.516 1 97.31 346 PRO A CA 1
ATOM 2611 C C . PRO A 1 346 ? 6.43 32.844 6.062 1 97.31 346 PRO A C 1
ATOM 2613 O O . PRO A 1 346 ? 6.953 31.875 6.641 1 97.31 346 PRO A O 1
ATOM 2616 N N . ARG A 1 347 ? 5.672 32.688 5.07 1 96.81 347 ARG A N 1
ATOM 2617 C CA . ARG A 1 347 ? 5.367 31.375 4.547 1 96.81 347 ARG A CA 1
ATOM 2618 C C . ARG A 1 347 ? 6.629 30.688 4.035 1 96.81 347 ARG A C 1
ATOM 2620 O O . ARG A 1 347 ? 6.824 29.484 4.258 1 96.81 347 ARG A O 1
ATOM 2627 N N . GLU A 1 348 ? 7.402 31.375 3.246 1 97.06 348 GLU A N 1
ATOM 2628 C CA . GLU A 1 348 ? 8.656 30.812 2.742 1 97.06 348 GLU A CA 1
ATOM 2629 C C . GLU A 1 348 ? 9.562 30.391 3.889 1 97.06 348 GLU A C 1
ATOM 2631 O O . GLU A 1 348 ? 10.195 29.328 3.822 1 97.06 348 GLU A O 1
ATOM 2636 N N . ALA A 1 349 ? 9.664 31.234 4.895 1 97.75 349 ALA A N 1
ATOM 2637 C CA . ALA A 1 349 ? 10.453 30.891 6.074 1 97.75 349 ALA A CA 1
ATOM 2638 C C . ALA A 1 349 ? 9.922 29.625 6.75 1 97.75 349 ALA A C 1
ATOM 2640 O O . ALA A 1 349 ? 10.695 28.781 7.211 1 97.75 349 ALA A O 1
ATOM 2641 N N . ALA A 1 350 ? 8.617 29.531 6.84 1 97.38 350 ALA A N 1
ATOM 2642 C CA . ALA A 1 350 ? 7.984 28.375 7.465 1 97.38 350 ALA A CA 1
ATOM 2643 C C . ALA A 1 350 ? 8.273 27.094 6.676 1 97.38 350 ALA A C 1
ATOM 2645 O O . ALA A 1 350 ? 8.555 26.047 7.258 1 97.38 350 ALA A O 1
ATOM 2646 N N . VAL A 1 351 ? 8.188 27.172 5.398 1 96.31 351 VAL A N 1
ATOM 2647 C CA . VAL A 1 351 ? 8.461 26.031 4.527 1 96.31 351 VAL A CA 1
ATOM 2648 C C . VAL A 1 351 ? 9.922 25.609 4.66 1 96.31 351 VAL A C 1
ATOM 2650 O O . VAL A 1 351 ? 10.234 24.422 4.734 1 96.31 351 VAL A O 1
ATOM 2653 N N . GLN A 1 352 ? 10.781 26.594 4.68 1 97.25 352 GLN A N 1
ATOM 2654 C CA . GLN A 1 352 ? 12.203 26.312 4.855 1 97.25 352 GLN A CA 1
ATOM 2655 C C . GLN A 1 352 ? 12.469 25.594 6.172 1 97.25 352 GLN A C 1
ATOM 2657 O O . GLN A 1 352 ? 13.273 24.656 6.23 1 97.25 352 GLN A O 1
ATOM 2662 N N . LEU A 1 353 ? 11.805 26.062 7.184 1 97.31 353 LEU A N 1
ATOM 2663 C CA . LEU A 1 353 ? 11.953 25.438 8.492 1 97.31 353 LEU A CA 1
ATOM 2664 C C . LEU A 1 353 ? 11.516 23.984 8.453 1 97.31 353 LEU A C 1
ATOM 2666 O O . LEU A 1 353 ? 12.227 23.094 8.938 1 97.31 353 LEU A O 1
ATOM 2670 N N . ALA A 1 354 ? 10.375 23.719 7.914 1 97.69 354 ALA A N 1
ATOM 2671 C CA . ALA A 1 354 ? 9.828 22.375 7.828 1 97.69 354 ALA A CA 1
ATOM 2672 C C . ALA A 1 354 ? 10.727 21.469 6.996 1 97.69 354 ALA A C 1
ATOM 2674 O O . ALA A 1 354 ? 11.055 20.359 7.418 1 97.69 354 ALA A O 1
ATOM 2675 N N . VAL A 1 355 ? 11.117 21.938 5.84 1 97.25 355 VAL A N 1
ATOM 2676 C CA . VAL A 1 355 ? 11.938 21.172 4.914 1 97.25 355 VAL A CA 1
ATOM 2677 C C . VAL A 1 355 ? 13.281 20.844 5.562 1 97.25 355 VAL A C 1
ATOM 2679 O O . VAL A 1 355 ? 13.789 19.734 5.438 1 97.25 355 VAL A O 1
ATOM 2682 N N . LYS A 1 356 ? 13.828 21.859 6.18 1 97.06 356 LYS A N 1
ATOM 2683 C CA . LYS A 1 356 ? 15.102 21.656 6.859 1 97.06 356 LYS A CA 1
ATOM 2684 C C . LYS A 1 356 ? 15.008 20.547 7.902 1 97.06 356 LYS A C 1
ATOM 2686 O O . LYS A 1 356 ? 15.875 19.672 7.977 1 97.06 356 LYS A O 1
ATOM 2691 N N . ARG A 1 357 ? 14.008 20.562 8.695 1 96.81 357 ARG A N 1
ATOM 2692 C CA . ARG A 1 357 ? 13.812 19.562 9.734 1 96.81 357 ARG A CA 1
ATOM 2693 C C . ARG A 1 357 ? 13.633 18.172 9.125 1 96.81 357 ARG A C 1
ATOM 2695 O O . ARG A 1 357 ? 14.18 17.188 9.633 1 96.81 357 ARG A O 1
ATOM 2702 N N . VAL A 1 358 ? 12.867 18.031 8.062 1 97 358 VAL A N 1
ATOM 2703 C CA . VAL A 1 358 ? 12.641 16.75 7.391 1 97 358 VAL A CA 1
ATOM 2704 C C . VAL A 1 358 ? 13.953 16.234 6.801 1 97 358 VAL A C 1
ATOM 2706 O O . VAL A 1 358 ? 14.32 15.078 7.016 1 97 358 VAL A O 1
ATOM 2709 N N . LYS A 1 359 ? 14.641 17.109 6.117 1 96.44 359 LYS A N 1
ATOM 2710 C CA . LYS A 1 359 ? 15.875 16.719 5.445 1 96.44 359 LYS A CA 1
ATOM 2711 C C . LYS A 1 359 ? 16.953 16.328 6.461 1 96.44 359 LYS A C 1
ATOM 2713 O O . LYS A 1 359 ? 17.75 15.422 6.203 1 96.44 359 LYS A O 1
ATOM 2718 N N . GLN A 1 360 ? 16.984 17.031 7.504 1 95.94 360 GLN A N 1
ATOM 2719 C CA . GLN A 1 360 ? 17.938 16.672 8.555 1 95.94 360 GLN A CA 1
ATOM 2720 C C . GLN A 1 360 ? 17.641 15.273 9.102 1 95.94 360 GLN A C 1
ATOM 2722 O O . GLN A 1 360 ? 18.562 14.492 9.344 1 95.94 360 GLN A O 1
ATOM 2727 N N . ALA A 1 361 ? 16.422 15 9.352 1 95.12 361 ALA A N 1
ATOM 2728 C CA . ALA A 1 361 ? 16.047 13.664 9.805 1 95.12 361 ALA A CA 1
ATOM 2729 C C . ALA A 1 361 ? 16.406 12.609 8.758 1 95.12 361 ALA A C 1
ATOM 2731 O O . ALA A 1 361 ? 16.906 11.539 9.102 1 95.12 361 ALA A O 1
ATOM 2732 N N . MET A 1 362 ? 16.125 12.898 7.535 1 94.56 362 MET A N 1
ATOM 2733 C CA . MET A 1 362 ? 16.422 11.984 6.434 1 94.56 362 MET A CA 1
ATOM 2734 C C . MET A 1 362 ? 17.906 11.656 6.383 1 94.56 362 MET A C 1
ATOM 2736 O O . MET A 1 362 ? 18.297 10.523 6.078 1 94.56 362 MET A O 1
ATOM 2740 N N . ALA A 1 363 ? 18.75 12.602 6.68 1 93.56 363 ALA A N 1
ATOM 2741 C CA . ALA A 1 363 ? 20.203 12.453 6.586 1 93.56 363 ALA A CA 1
ATOM 2742 C C . ALA A 1 363 ? 20.719 11.461 7.621 1 93.56 363 ALA A C 1
ATOM 2744 O O . ALA A 1 363 ? 21.797 10.875 7.441 1 93.56 363 ALA A O 1
ATOM 2745 N N . TYR A 1 364 ? 19.984 11.195 8.633 1 90 364 TYR A N 1
ATOM 2746 C CA . TYR A 1 364 ? 20.406 10.305 9.695 1 90 364 TYR A CA 1
ATOM 2747 C C . TYR A 1 364 ? 19.891 8.891 9.469 1 90 364 TYR A C 1
ATOM 2749 O O . TYR A 1 364 ? 20.281 7.953 10.172 1 90 364 TYR A O 1
ATOM 2757 N N . ARG A 1 365 ? 19.094 8.664 8.5 1 87.19 365 ARG A N 1
ATOM 2758 C CA . ARG A 1 365 ? 18.453 7.371 8.281 1 87.19 365 ARG A CA 1
ATOM 2759 C C . ARG A 1 365 ? 19.25 6.52 7.301 1 87.19 365 ARG A C 1
ATOM 2761 O O . ARG A 1 365 ? 19.906 7.051 6.398 1 87.19 365 ARG A O 1
ATOM 2768 N N . ARG A 1 366 ? 19.109 5.156 7.609 1 82.5 366 ARG A N 1
ATOM 2769 C CA . ARG A 1 366 ? 19.688 4.234 6.645 1 82.5 366 ARG A CA 1
ATOM 2770 C C . ARG A 1 366 ? 19.062 4.414 5.266 1 82.5 366 ARG A C 1
ATOM 2772 O O . ARG A 1 366 ? 19.766 4.438 4.254 1 82.5 366 ARG A O 1
ATOM 2779 N N . TRP A 1 367 ? 17.656 4.449 5.344 1 89 367 TRP A N 1
ATOM 2780 C CA . TRP A 1 367 ? 16.891 4.824 4.156 1 89 367 TRP A CA 1
ATOM 2781 C C . TRP A 1 367 ? 16.328 6.234 4.297 1 89 367 TRP A C 1
ATOM 2783 O O . TRP A 1 367 ? 15.766 6.586 5.34 1 89 367 TRP A O 1
ATOM 2793 N N . SER A 1 368 ? 16.422 7.078 3.377 1 88.06 368 SER A N 1
ATOM 2794 C CA . SER A 1 368 ? 16.219 8.516 3.514 1 88.06 368 SER A CA 1
ATOM 2795 C C . SER A 1 368 ? 14.812 8.828 4 1 88.06 368 SER A C 1
ATOM 2797 O O . SER A 1 368 ? 14.633 9.562 4.973 1 88.06 368 SER A O 1
ATOM 2799 N N . ILE A 1 369 ? 13.75 8.141 3.492 1 90.62 369 ILE A N 1
ATOM 2800 C CA . ILE A 1 369 ? 12.383 8.594 3.748 1 90.62 369 ILE A CA 1
ATOM 2801 C C . ILE A 1 369 ? 11.781 7.781 4.895 1 90.62 369 ILE A C 1
ATOM 2803 O O . ILE A 1 369 ? 10.75 8.164 5.453 1 90.62 369 ILE A O 1
ATOM 2807 N N . PHE A 1 370 ? 12.422 6.59 5.203 1 87.56 370 PHE A N 1
ATOM 2808 C CA . PHE A 1 370 ? 11.828 5.75 6.238 1 87.56 370 PHE A CA 1
ATOM 2809 C C . PHE A 1 370 ? 12.914 5.062 7.059 1 87.56 370 PHE A C 1
ATOM 2811 O O . PHE A 1 370 ? 14.102 5.129 6.711 1 87.56 370 PHE A O 1
ATOM 2818 N N . SER A 1 371 ? 12.445 4.555 8.281 1 77.75 371 SER A N 1
ATOM 2819 C CA . SER A 1 371 ? 13.352 3.852 9.188 1 77.75 371 SER A CA 1
ATOM 2820 C C . SER A 1 371 ? 13.164 2.34 9.086 1 77.75 371 SER A C 1
ATOM 2822 O O . SER A 1 371 ? 12.07 1.862 8.789 1 77.75 371 SER A O 1
ATOM 2824 N N . SER A 1 372 ? 14.227 1.636 9.32 1 67.06 372 SER A N 1
ATOM 2825 C CA . SER A 1 372 ? 14.227 0.196 9.086 1 67.06 372 SER A CA 1
ATOM 2826 C C . SER A 1 372 ? 14.266 -0.583 10.398 1 67.06 372 SER A C 1
ATOM 2828 O O . SER A 1 372 ? 14.234 -1.814 10.391 1 67.06 372 SER A O 1
A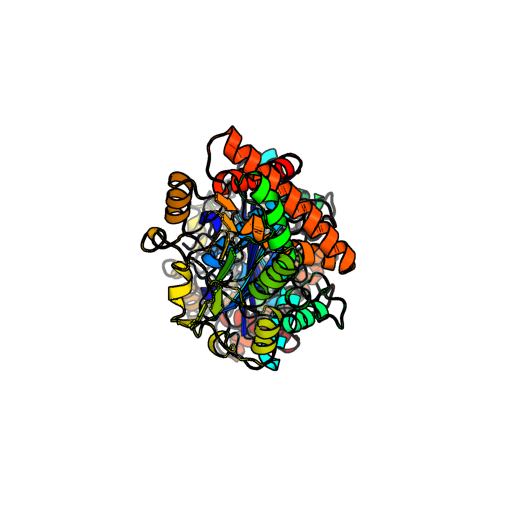TOM 2830 N N . ALA A 1 373 ? 14.227 0.122 11.445 1 66.31 373 ALA A N 1
ATOM 2831 C CA . ALA A 1 373 ? 14.305 -0.684 12.656 1 66.31 373 ALA A CA 1
ATOM 2832 C C . ALA A 1 373 ? 12.93 -1.233 13.039 1 66.31 373 ALA A C 1
ATOM 2834 O O . ALA A 1 373 ? 11.922 -0.541 12.914 1 66.31 373 ALA A O 1
ATOM 2835 N N . PRO A 1 374 ? 12.992 -2.559 13.383 1 61.88 374 PRO A N 1
ATOM 2836 C CA . PRO A 1 374 ? 11.727 -3.121 13.852 1 61.88 374 PRO A CA 1
ATOM 2837 C C . PRO A 1 374 ? 11.094 -2.289 14.969 1 61.88 374 PRO A C 1
ATOM 2839 O O . PRO A 1 374 ? 11.797 -1.797 15.852 1 61.88 374 PRO A O 1
ATOM 2842 N N . GLY A 1 375 ? 9.898 -2.043 14.93 1 60.22 375 GLY A N 1
ATOM 2843 C CA . GLY A 1 375 ? 9.203 -1.287 15.961 1 60.22 375 GLY A CA 1
ATOM 2844 C C . GLY A 1 375 ? 9.383 0.213 15.82 1 60.22 375 GLY A C 1
ATOM 2845 O O . GLY A 1 375 ? 8.852 0.983 16.625 1 60.22 375 GLY A O 1
ATOM 2846 N N . PHE A 1 376 ? 10.336 0.49 15 1 54.56 376 PHE A N 1
ATOM 2847 C CA . PHE A 1 376 ? 10.57 1.922 14.852 1 54.56 376 PHE A CA 1
ATOM 2848 C C . PHE A 1 376 ? 9.414 2.588 14.117 1 54.56 376 PHE A C 1
ATOM 2850 O O . PHE A 1 376 ? 9.258 2.414 12.906 1 54.56 376 PHE A O 1
ATOM 2857 N N . VAL A 1 377 ? 8.461 2.562 14.914 1 46.78 377 VAL A N 1
ATOM 2858 C CA . VAL A 1 377 ? 7.512 3.596 14.516 1 46.78 377 VAL A CA 1
ATOM 2859 C C . VAL A 1 377 ? 7.98 4.953 15.031 1 46.78 377 VAL A C 1
ATOM 2861 O O . VAL A 1 377 ? 8.508 5.055 16.141 1 46.78 377 VAL A O 1
ATOM 2864 N N . MET B 1 1 ? -7.602 10.719 -14.734 1 44.34 1 MET B N 1
ATOM 2865 C CA . MET B 1 1 ? -7.051 10.57 -13.391 1 44.34 1 MET B CA 1
ATOM 2866 C C . MET B 1 1 ? -6.746 9.109 -13.094 1 44.34 1 MET B C 1
ATOM 2868 O O . MET B 1 1 ? -7.547 8.227 -13.406 1 44.34 1 MET B O 1
ATOM 2872 N N . GLU B 1 2 ? -5.453 8.719 -12.992 1 61.69 2 GLU B N 1
ATOM 2873 C CA . GLU B 1 2 ? -4.965 7.348 -12.93 1 61.69 2 GLU B CA 1
ATOM 2874 C C . GLU B 1 2 ? -5.598 6.59 -11.766 1 61.69 2 GLU B C 1
ATOM 2876 O O . GLU B 1 2 ? -5.352 6.914 -10.602 1 61.69 2 GLU B O 1
ATOM 2881 N N . ASN B 1 3 ? -6.703 5.898 -12.047 1 82.5 3 ASN B N 1
ATOM 2882 C CA . ASN B 1 3 ? -7.539 5.238 -11.047 1 82.5 3 ASN B CA 1
ATOM 2883 C C . ASN B 1 3 ? -7.188 3.758 -10.914 1 82.5 3 ASN B C 1
ATOM 2885 O O . ASN B 1 3 ? -7.516 2.955 -11.789 1 82.5 3 ASN B O 1
ATOM 2889 N N . MET B 1 4 ? -6.484 3.445 -9.906 1 88.5 4 MET B N 1
ATOM 2890 C CA . MET B 1 4 ? -6.043 2.074 -9.68 1 88.5 4 MET B CA 1
ATOM 2891 C C . MET B 1 4 ? -7.234 1.155 -9.422 1 88.5 4 MET B C 1
ATOM 2893 O O . MET B 1 4 ? -7.113 -0.067 -9.516 1 88.5 4 MET B O 1
ATOM 2897 N N . PHE B 1 5 ? -8.406 1.657 -9.203 1 93 5 PHE B N 1
ATOM 2898 C CA . PHE B 1 5 ? -9.578 0.843 -8.906 1 93 5 PHE B CA 1
ATOM 2899 C C . PHE B 1 5 ? -10.203 0.31 -10.188 1 93 5 PHE B C 1
ATOM 2901 O O . PHE B 1 5 ? -11.148 -0.481 -10.133 1 93 5 PHE B O 1
ATOM 2908 N N . ARG B 1 6 ? -9.656 0.719 -11.312 1 90.5 6 ARG B N 1
ATOM 2909 C CA . ARG B 1 6 ? -10.102 0.161 -12.586 1 90.5 6 ARG B CA 1
ATOM 2910 C C . ARG B 1 6 ? -9.812 -1.333 -12.656 1 90.5 6 ARG B C 1
ATOM 2912 O O . ARG B 1 6 ? -10.43 -2.055 -13.445 1 90.5 6 ARG B O 1
ATOM 2919 N N . PHE B 1 7 ? -8.82 -1.828 -11.828 1 91.44 7 PHE B N 1
ATOM 2920 C CA . PHE B 1 7 ? -8.445 -3.236 -11.828 1 91.44 7 PHE B CA 1
ATOM 2921 C C . PHE B 1 7 ? -9.398 -4.047 -10.953 1 91.44 7 PHE B C 1
ATOM 2923 O O . PHE B 1 7 ? -9.383 -5.281 -10.992 1 91.44 7 PHE B O 1
ATOM 2930 N N . ALA B 1 8 ? -10.234 -3.414 -10.195 1 93.94 8 ALA B N 1
ATOM 2931 C CA . ALA B 1 8 ? -11.023 -4.066 -9.156 1 93.94 8 ALA B CA 1
ATOM 2932 C C . ALA B 1 8 ? -12.125 -4.926 -9.766 1 93.94 8 ALA B C 1
ATOM 2934 O O . ALA B 1 8 ? -12.758 -4.527 -10.75 1 93.94 8 ALA B O 1
ATOM 2935 N N . ASP B 1 9 ? -12.297 -6.125 -9.273 1 94.62 9 ASP B N 1
ATOM 2936 C CA . ASP B 1 9 ? -13.422 -7.012 -9.555 1 94.62 9 ASP B CA 1
ATOM 2937 C C . ASP B 1 9 ? -13.82 -7.797 -8.305 1 94.62 9 ASP B C 1
ATOM 2939 O O . ASP B 1 9 ? -13.531 -7.383 -7.184 1 94.62 9 ASP B O 1
ATOM 2943 N N . GLU B 1 10 ? -14.547 -8.859 -8.469 1 93.62 10 GLU B N 1
ATOM 2944 C CA . GLU B 1 10 ? -15.086 -9.578 -7.32 1 93.62 10 GLU B CA 1
ATOM 2945 C C . GLU B 1 10 ? -13.977 -10.281 -6.539 1 93.62 10 GLU B C 1
ATOM 2947 O O . GLU B 1 10 ? -14.156 -10.625 -5.371 1 93.62 10 GLU B O 1
ATOM 2952 N N . LEU B 1 11 ? -12.789 -10.469 -7.141 1 95.31 11 LEU B N 1
ATOM 2953 C CA . LEU B 1 11 ? -11.727 -11.234 -6.496 1 95.31 11 LEU B CA 1
ATOM 2954 C C . LEU B 1 11 ? -10.664 -10.312 -5.914 1 95.31 11 LEU B C 1
ATOM 2956 O O . LEU B 1 11 ? -9.844 -10.734 -5.102 1 95.31 11 LEU B O 1
ATOM 2960 N N . GLY B 1 12 ? -10.617 -9.023 -6.332 1 94.88 12 GLY B N 1
ATOM 2961 C CA . GLY B 1 12 ? -9.57 -8.109 -5.906 1 94.88 12 GLY B CA 1
ATOM 2962 C C . GLY B 1 12 ? -9.203 -7.09 -6.969 1 94.88 12 GLY B C 1
ATOM 2963 O O . GLY B 1 12 ? -10 -6.797 -7.859 1 94.88 12 GLY B O 1
ATOM 2964 N N . PRO B 1 13 ? -7.941 -6.613 -6.914 1 97.75 13 PRO B N 1
ATOM 2965 C CA . PRO B 1 13 ? -6.91 -6.863 -5.902 1 97.75 13 PRO B CA 1
ATOM 2966 C C . PRO B 1 13 ? -7.227 -6.207 -4.562 1 97.75 13 PRO B C 1
ATOM 2968 O O . PRO B 1 13 ? -7.809 -5.117 -4.527 1 97.75 13 PRO B O 1
ATOM 2971 N N . PHE B 1 14 ? -6.789 -6.789 -3.521 1 97.56 14 PHE B N 1
ATOM 2972 C CA . PHE B 1 14 ? -6.953 -6.32 -2.15 1 97.56 14 PHE B CA 1
ATOM 2973 C C . PHE B 1 14 ? -6.176 -5.027 -1.927 1 97.56 14 PHE B C 1
ATOM 2975 O O . PHE B 1 14 ? -6.73 -4.039 -1.438 1 97.56 14 PHE B O 1
ATOM 2982 N N . LYS B 1 15 ? -4.879 -5.047 -2.32 1 97.94 15 LYS B N 1
ATOM 2983 C CA . LYS B 1 15 ? -4.012 -3.885 -2.158 1 97.94 15 LYS B CA 1
ATOM 2984 C C . LYS B 1 15 ? -3.107 -3.697 -3.373 1 97.94 15 LYS B C 1
ATOM 2986 O O . LYS B 1 15 ? -2.607 -4.676 -3.938 1 97.94 15 LYS B O 1
ATOM 2991 N N . ILE B 1 16 ? -2.904 -2.521 -3.738 1 98 16 ILE B N 1
ATOM 2992 C CA . ILE B 1 16 ? -1.821 -2.096 -4.617 1 98 16 ILE B CA 1
ATOM 2993 C C . ILE B 1 16 ? -0.938 -1.08 -3.898 1 98 16 ILE B C 1
ATOM 2995 O O . ILE B 1 16 ? -1.399 0.002 -3.529 1 98 16 ILE B O 1
ATOM 2999 N N . ILE B 1 17 ? 0.321 -1.379 -3.705 1 98.25 17 ILE B N 1
ATOM 3000 C CA . ILE B 1 17 ? 1.232 -0.556 -2.918 1 98.25 17 ILE B CA 1
ATOM 3001 C C . ILE B 1 17 ? 2.389 -0.083 -3.795 1 98.25 17 ILE B C 1
ATOM 3003 O O . ILE B 1 17 ? 3.174 -0.896 -4.289 1 98.25 17 ILE B O 1
ATOM 3007 N N . HIS B 1 18 ? 2.51 1.173 -4.008 1 97.88 18 HIS B N 1
ATOM 3008 C CA . HIS B 1 18 ? 3.68 1.775 -4.641 1 97.88 18 HIS B CA 1
ATOM 3009 C C . HIS B 1 18 ? 4.711 2.197 -3.6 1 97.88 18 HIS B C 1
ATOM 3011 O O . HIS B 1 18 ? 4.375 2.879 -2.629 1 97.88 18 HIS B O 1
ATOM 3017 N N . VAL B 1 19 ? 5.93 1.805 -3.771 1 97.81 19 VAL B N 1
ATOM 3018 C CA . VAL B 1 19 ? 7.008 2.105 -2.836 1 97.81 19 VAL B CA 1
ATOM 3019 C C . VAL B 1 19 ? 8.078 2.941 -3.531 1 97.81 19 VAL B C 1
ATOM 3021 O O . VAL B 1 19 ? 8.492 2.629 -4.652 1 97.81 19 VAL B O 1
ATOM 3024 N N . TYR B 1 20 ? 8.508 3.977 -2.836 1 97.38 20 TYR B N 1
ATOM 3025 C CA . TYR B 1 20 ? 9.539 4.855 -3.377 1 97.38 20 TYR B CA 1
ATOM 3026 C C . TYR B 1 20 ? 10.57 5.203 -2.314 1 97.38 20 TYR B C 1
ATOM 3028 O O . TYR B 1 20 ? 10.219 5.605 -1.204 1 97.38 20 TYR B O 1
ATOM 3036 N N . GLU B 1 21 ? 11.844 4.977 -2.609 1 96.44 21 GLU B N 1
ATOM 3037 C CA . GLU B 1 21 ? 12.984 5.352 -1.779 1 96.44 21 GLU B CA 1
ATOM 3038 C C . GLU B 1 21 ? 14.148 5.848 -2.631 1 96.44 21 GLU B C 1
ATOM 3040 O O . GLU B 1 21 ? 14.914 5.051 -3.176 1 96.44 21 GLU B O 1
ATOM 3045 N N . PRO B 1 22 ? 14.305 7.16 -2.637 1 94.19 22 PRO B N 1
ATOM 3046 C CA . PRO B 1 22 ? 15.289 7.738 -3.557 1 94.19 22 PRO B CA 1
ATOM 3047 C C . PRO B 1 22 ? 16.719 7.367 -3.193 1 94.19 22 PRO B C 1
ATOM 3049 O O . PRO B 1 22 ? 17.562 7.207 -4.078 1 94.19 22 PRO B O 1
ATOM 3052 N N . SER B 1 23 ? 17.094 7.207 -1.998 1 93.69 23 SER B N 1
ATOM 3053 C CA . SER B 1 23 ? 18.469 6.934 -1.582 1 93.69 23 SER B CA 1
ATOM 3054 C C . SER B 1 23 ? 18.938 5.578 -2.094 1 93.69 23 SER B C 1
ATOM 3056 O O . SER B 1 23 ? 20.141 5.336 -2.209 1 93.69 23 SER B O 1
ATOM 3058 N N . ALA B 1 24 ? 18 4.676 -2.412 1 94.19 24 ALA B N 1
ATOM 3059 C CA . ALA B 1 24 ? 18.312 3.35 -2.932 1 94.19 24 ALA B CA 1
ATOM 3060 C C . ALA B 1 24 ? 17.891 3.211 -4.391 1 94.19 24 ALA B C 1
ATOM 3062 O O . ALA B 1 24 ? 17.906 2.109 -4.945 1 94.19 24 ALA B O 1
ATOM 3063 N N . ASP B 1 25 ? 17.422 4.297 -4.953 1 94.56 25 ASP B N 1
ATOM 3064 C CA . ASP B 1 25 ? 16.891 4.293 -6.312 1 94.56 25 ASP B CA 1
ATOM 3065 C C . ASP B 1 25 ? 15.789 3.248 -6.465 1 94.56 25 ASP B C 1
ATOM 3067 O O . ASP B 1 25 ? 15.758 2.514 -7.453 1 94.56 25 ASP B O 1
ATOM 3071 N N . LEU B 1 26 ? 14.961 3.125 -5.484 1 97 26 LEU B N 1
ATOM 3072 C CA . LEU B 1 26 ? 13.953 2.072 -5.441 1 97 26 LEU B CA 1
ATOM 3073 C C . LEU B 1 26 ? 12.594 2.605 -5.895 1 97 26 LEU B C 1
ATOM 3075 O O . LEU B 1 26 ? 12.078 3.568 -5.324 1 97 26 LEU B O 1
ATOM 3079 N N . LYS B 1 27 ? 12.078 2.158 -6.887 1 97.62 27 LYS B N 1
ATOM 3080 C CA . LYS B 1 27 ? 10.68 2.209 -7.309 1 97.62 27 LYS B CA 1
ATOM 3081 C C . LYS B 1 27 ? 10.109 0.806 -7.504 1 97.62 27 LYS B C 1
ATOM 3083 O O . LYS B 1 27 ? 10.641 0.022 -8.297 1 97.62 27 LYS B O 1
ATOM 3088 N N . ALA B 1 28 ? 9.07 0.461 -6.781 1 98.19 28 ALA B N 1
ATOM 3089 C CA . ALA B 1 28 ? 8.5 -0.884 -6.848 1 98.19 28 ALA B CA 1
ATOM 3090 C C . ALA B 1 28 ? 6.996 -0.859 -6.598 1 98.19 28 ALA B C 1
ATOM 3092 O O . ALA B 1 28 ? 6.469 0.117 -6.059 1 98.19 28 ALA B O 1
ATOM 3093 N N . VAL B 1 29 ? 6.32 -1.857 -7.031 1 98.19 29 VAL B N 1
ATOM 3094 C CA . VAL B 1 29 ? 4.895 -2.047 -6.793 1 98.19 29 VAL B CA 1
ATOM 3095 C C . VAL B 1 29 ? 4.645 -3.441 -6.223 1 98.19 29 VAL B C 1
ATOM 3097 O O . VAL B 1 29 ? 5.145 -4.434 -6.758 1 98.19 29 VAL B O 1
ATOM 3100 N N . LEU B 1 30 ? 3.988 -3.533 -5.164 1 98.56 30 LEU B N 1
ATOM 3101 C CA . LEU B 1 30 ? 3.432 -4.785 -4.664 1 98.56 30 LEU B CA 1
ATOM 3102 C C . LEU B 1 30 ? 1.922 -4.832 -4.871 1 98.56 30 LEU B C 1
ATOM 3104 O O . LEU B 1 30 ? 1.206 -3.916 -4.457 1 98.56 30 LEU B O 1
ATOM 3108 N N . VAL B 1 31 ? 1.477 -5.801 -5.543 1 98.25 31 VAL B N 1
ATOM 3109 C CA . VAL B 1 31 ? 0.048 -6.09 -5.609 1 98.25 31 VAL B CA 1
ATOM 3110 C C . VAL B 1 31 ? -0.27 -7.328 -4.773 1 98.25 31 VAL B C 1
ATOM 3112 O O . VAL B 1 31 ? 0.268 -8.406 -5.023 1 98.25 31 VAL B O 1
ATOM 3115 N N . VAL B 1 32 ? -1.001 -7.145 -3.713 1 98.12 32 VAL B N 1
ATOM 3116 C CA . VAL B 1 32 ? -1.654 -8.25 -3.018 1 98.12 32 VAL B CA 1
ATOM 3117 C C . VAL B 1 32 ? -3.055 -8.461 -3.586 1 98.12 32 VAL B C 1
ATOM 3119 O O . VAL B 1 32 ? -3.957 -7.656 -3.352 1 98.12 32 VAL B O 1
ATOM 3122 N N . ASP B 1 33 ? -3.238 -9.531 -4.309 1 97.38 33 ASP B N 1
ATOM 3123 C CA . ASP B 1 33 ? -4.461 -9.703 -5.09 1 97.38 33 ASP B CA 1
ATOM 3124 C C . ASP B 1 33 ? -5.598 -10.234 -4.219 1 97.38 33 ASP B C 1
ATOM 3126 O O . ASP B 1 33 ? -6.602 -9.555 -4.016 1 97.38 33 ASP B O 1
ATOM 3130 N N . ASN B 1 34 ? -5.52 -11.367 -3.732 1 97.25 34 ASN B N 1
ATOM 3131 C CA . ASN B 1 34 ? -6.516 -12.016 -2.889 1 97.25 34 ASN B CA 1
ATOM 3132 C C . ASN B 1 34 ? -5.863 -12.891 -1.823 1 97.25 34 ASN B C 1
ATOM 3134 O O . ASN B 1 34 ? -4.953 -13.664 -2.125 1 97.25 34 ASN B O 1
ATOM 3138 N N . ILE B 1 35 ? -6.297 -12.695 -0.533 1 95.94 35 ILE B N 1
ATOM 3139 C CA . ILE B 1 35 ? -5.676 -13.477 0.535 1 95.94 35 ILE B CA 1
ATOM 3140 C C . ILE B 1 35 ? -6.754 -14.203 1.337 1 95.94 35 ILE B C 1
ATOM 3142 O O . ILE B 1 35 ? -6.59 -14.438 2.537 1 95.94 35 ILE B O 1
ATOM 3146 N N . ALA B 1 36 ? -7.863 -14.516 0.699 1 94.94 36 ALA B N 1
ATOM 3147 C CA . ALA B 1 36 ? -8.93 -15.25 1.368 1 94.94 36 ALA B CA 1
ATOM 3148 C C . ALA B 1 36 ? -8.469 -16.641 1.768 1 94.94 36 ALA B C 1
ATOM 3150 O O . ALA B 1 36 ? -8.906 -17.188 2.789 1 94.94 36 ALA B O 1
ATOM 3151 N N . ARG B 1 37 ? -7.559 -17.25 0.978 1 95.19 37 ARG B N 1
ATOM 3152 C CA . ARG B 1 37 ? -7.09 -18.609 1.252 1 95.19 37 ARG B CA 1
ATOM 3153 C C . ARG B 1 37 ? -5.844 -18.578 2.131 1 95.19 37 ARG B C 1
ATOM 3155 O O . ARG B 1 37 ? -5.316 -19.641 2.492 1 95.19 37 ARG B O 1
ATOM 3162 N N . GLY B 1 38 ? -5.379 -17.406 2.48 1 93.88 38 GLY B N 1
ATOM 3163 C CA . GLY B 1 38 ? -4.176 -17.234 3.275 1 93.88 38 GLY B CA 1
ATOM 3164 C C . GLY B 1 38 ? -3.219 -16.219 2.703 1 93.88 38 GLY B C 1
ATOM 3165 O O . GLY B 1 38 ? -3.514 -15.578 1.686 1 93.88 38 GLY B O 1
ATOM 3166 N N . PRO B 1 39 ? -2.059 -16.062 3.293 1 94.88 39 PRO B N 1
ATOM 3167 C CA . PRO B 1 39 ? -1.091 -15.078 2.807 1 94.88 39 PRO B CA 1
ATOM 3168 C C . PRO B 1 39 ? -0.686 -15.32 1.354 1 94.88 39 PRO B C 1
ATOM 3170 O O . PRO B 1 39 ? -0.559 -16.469 0.924 1 94.88 39 PRO B O 1
ATOM 3173 N N . ALA B 1 40 ? -0.452 -14.273 0.641 1 96.44 40 ALA B N 1
ATOM 3174 C CA . ALA B 1 40 ? -0.094 -14.352 -0.772 1 96.44 40 ALA B CA 1
ATOM 3175 C C . ALA B 1 40 ? 1.358 -14.789 -0.947 1 96.44 40 ALA B C 1
ATOM 3177 O O . ALA B 1 40 ? 2.252 -14.281 -0.266 1 96.44 40 ALA B O 1
ATOM 3178 N N . ILE B 1 41 ? 1.604 -15.688 -1.783 1 96.88 41 ILE B N 1
ATOM 3179 C CA . ILE B 1 41 ? 2.947 -16.016 -2.246 1 96.88 41 ILE B CA 1
ATOM 3180 C C . ILE B 1 41 ? 3.123 -15.555 -3.691 1 96.88 41 ILE B C 1
ATOM 3182 O O . ILE B 1 41 ? 2.285 -15.844 -4.547 1 96.88 41 ILE B O 1
ATOM 3186 N N . GLY B 1 42 ? 4.145 -14.844 -3.93 1 95.69 42 GLY B N 1
ATOM 3187 C CA . GLY B 1 42 ? 4.391 -14.359 -5.277 1 95.69 42 GLY B CA 1
ATOM 3188 C C . GLY B 1 42 ? 5.82 -13.898 -5.496 1 95.69 42 GLY B C 1
ATOM 3189 O O . GLY B 1 42 ? 6.574 -13.727 -4.539 1 95.69 42 GLY B O 1
ATOM 3190 N N . GLY B 1 43 ? 6.137 -13.703 -6.715 1 95.56 43 GLY B N 1
ATOM 3191 C CA . GLY B 1 43 ? 7.512 -13.414 -7.086 1 95.56 43 GLY B CA 1
ATOM 3192 C C . GLY B 1 43 ? 7.852 -11.938 -7.02 1 95.56 43 GLY B C 1
ATOM 3193 O O . GLY B 1 43 ? 6.957 -11.094 -6.941 1 95.56 43 GLY B O 1
ATOM 3194 N N . VAL B 1 44 ? 9.156 -11.688 -6.98 1 97.62 44 VAL B N 1
ATOM 3195 C CA . VAL B 1 44 ? 9.734 -10.367 -7.18 1 97.62 44 VAL B CA 1
ATOM 3196 C C . VAL B 1 44 ? 10.367 -10.289 -8.57 1 97.62 44 VAL B C 1
ATOM 3198 O O . VAL B 1 44 ? 11.406 -10.898 -8.82 1 97.62 44 VAL B O 1
ATOM 3201 N N . ARG B 1 45 ? 9.719 -9.547 -9.406 1 93.38 45 ARG B N 1
ATOM 3202 C CA . ARG B 1 45 ? 10.219 -9.383 -10.766 1 93.38 45 ARG B CA 1
ATOM 3203 C C . ARG B 1 45 ? 10.922 -8.031 -10.93 1 93.38 45 ARG B C 1
ATOM 3205 O O . ARG B 1 45 ? 10.43 -7.012 -10.453 1 93.38 45 ARG B O 1
ATOM 3212 N N . MET B 1 46 ? 12.125 -8.047 -11.5 1 95.69 46 MET B N 1
ATOM 3213 C CA . MET B 1 46 ? 12.859 -6.816 -11.789 1 95.69 46 MET B CA 1
ATOM 3214 C C . MET B 1 46 ? 13.016 -6.621 -13.297 1 95.69 46 MET B C 1
ATOM 3216 O O . MET B 1 46 ? 13.508 -7.508 -13.992 1 95.69 46 MET B O 1
ATOM 3220 N N . ALA B 1 47 ? 12.562 -5.547 -13.766 1 92 47 ALA B N 1
ATOM 3221 C CA . ALA B 1 47 ? 12.695 -5.184 -15.172 1 92 47 ALA B CA 1
ATOM 3222 C C . ALA B 1 47 ? 12.664 -3.67 -15.359 1 92 47 ALA B C 1
ATOM 3224 O O . ALA B 1 47 ? 12 -2.963 -14.594 1 92 47 ALA B O 1
ATOM 3225 N N . PRO B 1 48 ? 13.359 -3.199 -16.359 1 92.38 48 PRO B N 1
ATOM 3226 C CA . PRO B 1 48 ? 13.367 -1.75 -16.578 1 92.38 48 PRO B CA 1
ATOM 3227 C C . PRO B 1 48 ? 12.031 -1.225 -17.094 1 92.38 48 PRO B C 1
ATOM 3229 O O . PRO B 1 48 ? 11.695 -0.06 -16.875 1 92.38 48 PRO B O 1
ATOM 3232 N N . ASP B 1 49 ? 11.359 -2.115 -17.859 1 88.81 49 ASP B N 1
ATOM 3233 C CA . ASP B 1 49 ? 10.094 -1.721 -18.469 1 88.81 49 ASP B CA 1
ATOM 3234 C C . ASP B 1 49 ? 8.945 -2.572 -17.953 1 88.81 49 ASP B C 1
ATOM 3236 O O . ASP B 1 49 ? 8.695 -3.668 -18.453 1 88.81 49 ASP B O 1
ATOM 3240 N N . ILE B 1 50 ? 8.375 -2.27 -16.938 1 89.44 50 ILE B N 1
ATOM 3241 C CA . ILE B 1 50 ? 7.238 -2.971 -16.359 1 89.44 50 ILE B CA 1
ATOM 3242 C C . ILE B 1 50 ? 6.199 -1.959 -15.875 1 89.44 50 ILE B C 1
ATOM 3244 O O . ILE B 1 50 ? 6.422 -0.748 -15.953 1 89.44 50 ILE B O 1
ATOM 3248 N N . SER B 1 51 ? 4.992 -2.432 -15.625 1 91.94 51 SER B N 1
ATOM 3249 C CA . SER B 1 51 ? 3.904 -1.534 -15.25 1 91.94 51 SER B CA 1
ATOM 3250 C C . SER B 1 51 ? 3.086 -2.105 -14.094 1 91.94 51 SER B C 1
ATOM 3252 O O . SER B 1 51 ? 3.174 -3.297 -13.797 1 91.94 51 SER B O 1
ATOM 3254 N N . THR B 1 52 ? 2.338 -1.224 -13.477 1 94.94 52 THR B N 1
ATOM 3255 C CA . THR B 1 52 ? 1.427 -1.641 -12.422 1 94.94 52 THR B CA 1
ATOM 3256 C C . THR B 1 52 ? 0.38 -2.613 -12.953 1 94.94 52 THR B C 1
ATOM 3258 O O . THR B 1 52 ? -0.008 -3.559 -12.266 1 94.94 52 THR B O 1
ATOM 3261 N N . GLU B 1 53 ? -0.085 -2.361 -14.164 1 92.12 53 GLU B N 1
ATOM 3262 C CA . GLU B 1 53 ? -1.059 -3.256 -14.781 1 92.12 53 GLU B CA 1
ATOM 3263 C C . GLU B 1 53 ? -0.489 -4.66 -14.953 1 92.12 53 GLU B C 1
ATOM 3265 O O . GLU B 1 53 ? -1.169 -5.648 -14.68 1 92.12 53 GLU B O 1
ATOM 3270 N N . GLU B 1 54 ? 0.726 -4.711 -15.477 1 89.06 54 GLU B N 1
ATOM 3271 C CA . GLU B 1 54 ? 1.38 -6.012 -15.602 1 89.06 54 GLU B CA 1
ATOM 3272 C C . GLU B 1 54 ? 1.524 -6.691 -14.242 1 89.06 54 GLU B C 1
ATOM 3274 O O . GLU B 1 54 ? 1.304 -7.898 -14.125 1 89.06 54 GLU B O 1
ATOM 3279 N N . CYS B 1 55 ? 1.932 -5.949 -13.242 1 94.94 55 CYS B N 1
ATOM 3280 C CA . CYS B 1 55 ? 2.047 -6.48 -11.891 1 94.94 55 CYS B CA 1
ATOM 3281 C C . CYS B 1 55 ? 0.72 -7.066 -11.422 1 94.94 55 CYS B C 1
ATOM 3283 O O . CYS B 1 55 ? 0.686 -8.164 -10.852 1 94.94 55 CYS B O 1
ATOM 3285 N N . PHE B 1 56 ? -0.385 -6.387 -11.719 1 95.88 56 PHE B N 1
ATOM 3286 C CA . PHE B 1 56 ? -1.714 -6.848 -11.328 1 95.88 56 PHE B CA 1
ATOM 3287 C C . PHE B 1 56 ? -2.057 -8.164 -12.023 1 95.88 56 PHE B C 1
ATOM 3289 O O . PHE B 1 56 ? -2.518 -9.109 -11.383 1 95.88 56 PHE B O 1
ATOM 3296 N N . ARG B 1 57 ? -1.834 -8.18 -13.273 1 90.81 57 ARG B N 1
ATOM 3297 C CA . ARG B 1 57 ? -2.154 -9.383 -14.039 1 90.81 57 ARG B CA 1
ATOM 3298 C C . ARG B 1 57 ? -1.37 -10.578 -13.516 1 90.81 57 ARG B C 1
ATOM 3300 O O . ARG B 1 57 ? -1.917 -11.68 -13.391 1 90.81 57 ARG B O 1
ATOM 3307 N N . LEU B 1 58 ? -0.134 -10.328 -13.211 1 90.31 58 LEU B N 1
ATOM 3308 C CA . LEU B 1 58 ? 0.709 -11.391 -12.672 1 90.31 58 LEU B CA 1
ATOM 3309 C C . LEU B 1 58 ? 0.23 -11.82 -11.289 1 90.31 58 LEU B C 1
ATOM 3311 O O . LEU B 1 58 ? 0.264 -13.008 -10.961 1 90.31 58 LEU B O 1
ATOM 3315 N N . ALA B 1 59 ? -0.179 -10.883 -10.469 1 96.88 59 ALA B N 1
ATOM 3316 C CA . ALA B 1 59 ? -0.697 -11.18 -9.141 1 96.88 59 ALA B CA 1
ATOM 3317 C C . ALA B 1 59 ? -1.958 -12.031 -9.219 1 96.88 59 ALA B C 1
ATOM 3319 O O . ALA B 1 59 ? -2.102 -13.016 -8.484 1 96.88 59 ALA B O 1
ATOM 3320 N N . ARG B 1 60 ? -2.85 -11.664 -10.172 1 94.94 60 ARG B N 1
ATOM 3321 C CA . ARG B 1 60 ? -4.074 -12.438 -10.383 1 94.94 60 ARG B CA 1
ATOM 3322 C C . ARG B 1 60 ? -3.758 -13.859 -10.828 1 94.94 60 ARG B C 1
ATOM 3324 O O . ARG B 1 60 ? -4.387 -14.812 -10.375 1 94.94 60 ARG B O 1
ATOM 3331 N N . THR B 1 61 ? -2.814 -13.938 -11.719 1 90 61 THR B N 1
ATOM 3332 C CA . THR B 1 61 ? -2.383 -15.25 -12.18 1 90 61 THR B CA 1
ATOM 3333 C C . THR B 1 61 ? -1.907 -16.109 -11.008 1 90 61 THR B C 1
ATOM 3335 O O . THR B 1 61 ? -2.227 -17.297 -10.93 1 90 61 THR B O 1
ATOM 3338 N N . MET B 1 62 ? -1.271 -15.508 -10.039 1 95.12 62 MET B N 1
ATOM 3339 C CA . MET B 1 62 ? -0.783 -16.234 -8.875 1 95.12 62 MET B CA 1
ATOM 3340 C C . MET B 1 62 ? -1.938 -16.641 -7.969 1 95.12 62 MET B C 1
ATOM 3342 O O . MET B 1 62 ? -1.899 -17.719 -7.348 1 95.12 62 MET B O 1
ATOM 3346 N N . THR B 1 63 ? -2.926 -15.766 -7.855 1 96.56 63 THR B N 1
ATOM 3347 C CA . THR B 1 63 ? -4.109 -16.125 -7.082 1 96.56 63 THR B CA 1
ATOM 3348 C C . THR B 1 63 ? -4.734 -17.406 -7.625 1 96.56 63 THR B C 1
ATOM 3350 O O . THR B 1 63 ? -4.992 -18.344 -6.867 1 96.56 63 THR B O 1
ATOM 3353 N N . LEU B 1 64 ? -4.922 -17.469 -8.883 1 94.69 64 LEU B N 1
ATOM 3354 C CA . LEU B 1 64 ? -5.555 -18.609 -9.523 1 94.69 64 LEU B CA 1
ATOM 3355 C C . LEU B 1 64 ? -4.648 -19.844 -9.461 1 94.69 64 LEU B C 1
ATOM 3357 O O . LEU B 1 64 ? -5.113 -20.953 -9.188 1 94.69 64 LEU B O 1
ATOM 3361 N N . LYS B 1 65 ? -3.414 -19.625 -9.609 1 94.44 65 LYS B N 1
ATOM 3362 C CA . LYS B 1 65 ? -2.463 -20.734 -9.586 1 94.44 65 LYS B CA 1
ATOM 3363 C C . LYS B 1 65 ? -2.381 -21.359 -8.203 1 94.44 65 LYS B C 1
ATOM 3365 O O . LYS B 1 65 ? -2.426 -22.594 -8.07 1 94.44 65 LYS B O 1
ATOM 3370 N N . ASN B 1 66 ? -2.238 -20.547 -7.215 1 97.44 66 ASN B N 1
ATOM 3371 C CA . ASN B 1 66 ? -2.146 -21.047 -5.852 1 97.44 66 ASN B CA 1
ATOM 3372 C C . ASN B 1 66 ? -3.432 -21.75 -5.426 1 97.44 66 ASN B C 1
ATOM 3374 O O . ASN B 1 66 ? -3.389 -22.781 -4.746 1 97.44 66 ASN B O 1
ATOM 3378 N N . ALA B 1 67 ? -4.52 -21.219 -5.844 1 97.25 67 ALA B N 1
ATOM 3379 C CA . ALA B 1 67 ? -5.809 -21.844 -5.547 1 97.25 67 ALA B CA 1
ATOM 3380 C C . ALA B 1 67 ? -5.965 -23.156 -6.289 1 97.25 67 ALA B C 1
ATOM 3382 O O . ALA B 1 67 ? -6.402 -24.156 -5.711 1 97.25 67 ALA B O 1
ATOM 3383 N N . ALA B 1 68 ? -5.629 -23.141 -7.551 1 96.12 68 ALA B N 1
ATOM 3384 C CA . ALA B 1 68 ? -5.719 -24.359 -8.352 1 96.12 68 ALA B CA 1
ATOM 3385 C C . ALA B 1 68 ? -4.863 -25.469 -7.746 1 96.12 68 ALA B C 1
ATOM 3387 O O . ALA B 1 68 ? -5.242 -26.641 -7.781 1 96.12 68 ALA B O 1
ATOM 3388 N N . ALA B 1 69 ? -3.76 -25.078 -7.18 1 96.5 69 ALA B N 1
ATOM 3389 C CA . ALA B 1 69 ? -2.834 -26.031 -6.574 1 96.5 69 ALA B CA 1
ATOM 3390 C C . ALA B 1 69 ? -3.299 -26.438 -5.176 1 96.5 69 ALA B C 1
ATOM 3392 O O . ALA B 1 69 ? -2.629 -27.219 -4.492 1 96.5 69 ALA B O 1
ATOM 3393 N N . ASP B 1 70 ? -4.379 -25.844 -4.742 1 96.38 70 ASP B N 1
ATOM 3394 C CA . ASP B 1 70 ? -4.98 -26.125 -3.439 1 96.38 70 ASP B CA 1
ATOM 3395 C C . ASP B 1 70 ? -4.023 -25.75 -2.307 1 96.38 70 ASP B C 1
ATOM 3397 O O . ASP B 1 70 ? -3.877 -26.516 -1.341 1 96.38 70 ASP B O 1
ATOM 3401 N N . LEU B 1 71 ? -3.35 -24.688 -2.467 1 96.31 71 LEU B N 1
ATOM 3402 C CA . LEU B 1 71 ? -2.477 -24.156 -1.43 1 96.31 71 LEU B CA 1
ATOM 3403 C C . LEU B 1 71 ? -3.24 -23.203 -0.509 1 96.31 71 LEU B C 1
ATOM 3405 O O . LEU B 1 71 ? -4.18 -22.531 -0.944 1 96.31 71 LEU B O 1
ATOM 3409 N N . PRO B 1 72 ? -2.887 -23.219 0.785 1 95.38 72 PRO B N 1
ATOM 3410 C CA . PRO B 1 72 ? -3.477 -22.234 1.692 1 95.38 72 PRO B CA 1
ATOM 3411 C C . PRO B 1 72 ? -2.838 -20.859 1.556 1 95.38 72 PRO B C 1
ATOM 3413 O O . PRO B 1 72 ? -2.463 -20.234 2.559 1 95.38 72 PRO B O 1
ATOM 3416 N N . HIS B 1 73 ? -2.723 -20.438 0.332 1 95.94 73 HIS B N 1
ATOM 3417 C CA . HIS B 1 73 ? -2.084 -19.172 0.01 1 95.94 73 HIS B CA 1
ATOM 3418 C C . HIS B 1 73 ? -2.861 -18.422 -1.065 1 95.94 73 HIS B C 1
ATOM 3420 O O . HIS B 1 73 ? -3.439 -19.031 -1.963 1 95.94 73 HIS B O 1
ATOM 3426 N N . GLY B 1 74 ? -2.893 -17.109 -0.916 1 96.31 74 GLY B N 1
ATOM 3427 C CA . GLY B 1 74 ? -3.363 -16.234 -1.97 1 96.31 74 GLY B CA 1
ATOM 3428 C C . GLY B 1 74 ? -2.285 -15.867 -2.973 1 96.31 74 GLY B C 1
ATOM 3429 O O . GLY B 1 74 ? -1.238 -16.516 -3.027 1 96.31 74 GLY B O 1
ATOM 3430 N N . GLY B 1 75 ? -2.598 -14.875 -3.795 1 96.94 75 GLY B N 1
ATOM 3431 C CA . GLY B 1 75 ? -1.669 -14.492 -4.844 1 96.94 75 GLY B CA 1
ATOM 3432 C C . GLY B 1 75 ? -1.253 -13.031 -4.766 1 96.94 75 GLY B C 1
ATOM 3433 O O . GLY B 1 75 ? -2.039 -12.18 -4.352 1 96.94 75 GLY B O 1
ATOM 3434 N N . GLY B 1 76 ? -0.103 -12.773 -5.195 1 97.56 76 GLY B N 1
ATOM 3435 C CA . GLY B 1 76 ? 0.468 -11.445 -5.297 1 97.56 76 GLY B CA 1
ATOM 3436 C C . GLY B 1 76 ? 1.697 -11.383 -6.184 1 97.56 76 GLY B C 1
ATOM 3437 O O . GLY B 1 76 ? 2.1 -12.398 -6.762 1 97.56 76 GLY B O 1
ATOM 3438 N N . LYS B 1 77 ? 2.16 -10.188 -6.305 1 97.56 77 LYS B N 1
ATOM 3439 C CA . LYS B 1 77 ? 3.348 -9.969 -7.125 1 97.56 77 LYS B CA 1
ATOM 3440 C C . LYS B 1 77 ? 4.027 -8.648 -6.773 1 97.56 77 LYS B C 1
ATOM 3442 O O . LYS B 1 77 ? 3.352 -7.656 -6.473 1 97.56 77 LYS B O 1
ATOM 3447 N N . VAL B 1 78 ? 5.379 -8.695 -6.746 1 98.5 78 VAL B N 1
ATOM 3448 C CA . VAL B 1 78 ? 6.164 -7.465 -6.668 1 98.5 78 VAL B CA 1
ATOM 3449 C C . VAL B 1 78 ? 6.879 -7.223 -7.996 1 98.5 78 VAL B C 1
ATOM 3451 O O . VAL B 1 78 ? 7.406 -8.156 -8.609 1 98.5 78 VAL B O 1
ATOM 3454 N N . VAL B 1 79 ? 6.867 -6.016 -8.469 1 97 79 VAL B N 1
ATOM 3455 C CA . VAL B 1 79 ? 7.73 -5.621 -9.57 1 97 79 VAL B CA 1
ATOM 3456 C C . VAL B 1 79 ? 8.648 -4.48 -9.133 1 97 79 VAL B C 1
ATOM 3458 O O . VAL B 1 79 ? 8.227 -3.584 -8.398 1 97 79 VAL B O 1
ATOM 3461 N N . ILE B 1 80 ? 9.898 -4.578 -9.422 1 97.88 80 ILE B N 1
ATOM 3462 C CA . ILE B 1 80 ? 10.898 -3.541 -9.188 1 97.88 80 ILE B CA 1
ATOM 3463 C C . ILE B 1 80 ? 11.312 -2.918 -10.516 1 97.88 80 ILE B C 1
ATOM 3465 O O . ILE B 1 80 ? 11.688 -3.631 -11.453 1 97.88 80 ILE B O 1
ATOM 3469 N N . TYR B 1 81 ? 11.188 -1.633 -10.57 1 96.44 81 TYR B N 1
ATOM 3470 C CA . TYR B 1 81 ? 11.695 -0.912 -11.734 1 96.44 81 TYR B CA 1
ATOM 3471 C C . TYR B 1 81 ? 13.219 -0.815 -11.695 1 96.44 81 TYR B C 1
ATOM 3473 O O . TYR B 1 81 ? 13.773 0.039 -11 1 96.44 81 TYR B O 1
ATOM 3481 N N . GLY B 1 82 ? 13.914 -1.654 -12.445 1 96.12 82 GLY B N 1
ATOM 3482 C CA . GLY B 1 82 ? 15.367 -1.676 -12.445 1 96.12 82 GLY B CA 1
ATOM 3483 C C . GLY B 1 82 ? 15.953 -2.621 -13.477 1 96.12 82 GLY B C 1
ATOM 3484 O O . GLY B 1 82 ? 15.242 -3.463 -14.031 1 96.12 82 GLY B O 1
ATOM 3485 N N . ASP B 1 83 ? 17.234 -2.482 -13.719 1 95.25 83 ASP B N 1
ATOM 3486 C CA . ASP B 1 83 ? 17.984 -3.377 -14.602 1 95.25 83 ASP B CA 1
ATOM 3487 C C . ASP B 1 83 ? 18.422 -4.637 -13.852 1 95.25 83 ASP B C 1
ATOM 3489 O O . ASP B 1 83 ? 19.25 -4.57 -12.945 1 95.25 83 ASP B O 1
ATOM 3493 N N . PRO B 1 84 ? 17.891 -5.73 -14.281 1 92.88 84 PRO B N 1
ATOM 3494 C CA . PRO B 1 84 ? 18.25 -6.957 -13.57 1 92.88 84 PRO B CA 1
ATOM 3495 C C . PRO B 1 84 ? 19.75 -7.258 -13.656 1 92.88 84 PRO B C 1
ATOM 3497 O O . PRO B 1 84 ? 20.266 -8.078 -12.883 1 92.88 84 PRO B O 1
ATOM 3500 N N . ARG B 1 85 ? 20.469 -6.691 -14.586 1 91.81 85 ARG B N 1
ATOM 3501 C CA . ARG B 1 85 ? 21.891 -6.941 -14.797 1 91.81 85 ARG B CA 1
ATOM 3502 C C . ARG B 1 85 ? 22.75 -5.91 -14.07 1 91.81 85 ARG B C 1
ATOM 3504 O O . ARG B 1 85 ? 23.969 -5.867 -14.25 1 91.81 85 ARG B O 1
ATOM 3511 N N . MET B 1 86 ? 22.109 -5.133 -13.258 1 95.38 86 MET B N 1
ATOM 3512 C CA . MET B 1 86 ? 22.859 -4.141 -12.492 1 95.38 86 MET B CA 1
ATOM 3513 C C . MET B 1 86 ? 23.875 -4.816 -11.57 1 95.38 86 MET B C 1
ATOM 3515 O O . MET B 1 86 ? 23.766 -6.012 -11.297 1 95.38 86 MET B O 1
ATOM 3519 N N . PRO B 1 87 ? 24.922 -4.008 -11.102 1 95.62 87 PRO B N 1
ATOM 3520 C CA . PRO B 1 87 ? 25.906 -4.586 -10.172 1 95.62 87 PRO B CA 1
ATOM 3521 C C . PRO B 1 87 ? 25.25 -5.172 -8.922 1 95.62 87 PRO B C 1
ATOM 3523 O O . PRO B 1 87 ? 24.297 -4.598 -8.391 1 95.62 87 PRO B O 1
ATOM 3526 N N . GLN B 1 88 ? 25.766 -6.281 -8.477 1 94.25 88 GLN B N 1
ATOM 3527 C CA . GLN B 1 88 ? 25.188 -7.062 -7.383 1 94.25 88 GLN B CA 1
ATOM 3528 C C . GLN B 1 88 ? 25.047 -6.215 -6.121 1 94.25 88 GLN B C 1
ATOM 3530 O O . GLN B 1 88 ? 24.062 -6.359 -5.391 1 94.25 88 GLN B O 1
ATOM 3535 N N . GLU B 1 89 ? 25.984 -5.387 -5.809 1 95.19 89 GLU B N 1
ATOM 3536 C CA . GLU B 1 89 ? 25.922 -4.551 -4.613 1 95.19 89 GLU B CA 1
ATOM 3537 C C . GLU B 1 89 ? 24.719 -3.617 -4.652 1 95.19 89 GLU B C 1
ATOM 3539 O O . GLU B 1 89 ? 24.016 -3.467 -3.656 1 95.19 89 GLU B O 1
ATOM 3544 N N . LYS B 1 90 ? 24.578 -2.982 -5.766 1 96.25 90 LYS B N 1
ATOM 3545 C CA . LYS B 1 90 ? 23.438 -2.08 -5.941 1 96.25 90 LYS B CA 1
ATOM 3546 C C . LYS B 1 90 ? 22.125 -2.842 -5.883 1 96.25 90 LYS B C 1
ATOM 3548 O O . LYS B 1 90 ? 21.156 -2.371 -5.277 1 96.25 90 LYS B O 1
ATOM 3553 N N . LYS B 1 91 ? 22.062 -3.979 -6.512 1 96.69 91 LYS B N 1
ATOM 3554 C CA . LYS B 1 91 ? 20.859 -4.816 -6.516 1 96.69 91 LYS B CA 1
ATOM 3555 C C . LYS B 1 91 ? 20.5 -5.27 -5.105 1 96.69 91 LYS B C 1
ATOM 3557 O O . LYS B 1 91 ? 19.344 -5.242 -4.715 1 96.69 91 LYS B O 1
ATOM 3562 N N . SER B 1 92 ? 21.531 -5.676 -4.383 1 96 92 SER B N 1
ATOM 3563 C CA . SER B 1 92 ? 21.328 -6.113 -3.006 1 96 92 SER B CA 1
ATOM 3564 C C . SER B 1 92 ? 20.75 -4.988 -2.15 1 96 92 SER B C 1
ATOM 3566 O O . SER B 1 92 ? 19.844 -5.219 -1.348 1 96 92 SER B O 1
ATOM 3568 N N . GLN B 1 93 ? 21.281 -3.814 -2.291 1 95.31 93 GLN B N 1
ATOM 3569 C CA . GLN B 1 93 ? 20.797 -2.67 -1.53 1 95.31 93 GLN B CA 1
ATOM 3570 C C . GLN B 1 93 ? 19.344 -2.369 -1.862 1 95.31 93 GLN B C 1
ATOM 3572 O O . GLN B 1 93 ? 18.547 -2.061 -0.972 1 95.31 93 GLN B O 1
ATOM 3577 N N . MET B 1 94 ? 19.031 -2.445 -3.105 1 96.75 94 MET B N 1
ATOM 3578 C CA . MET B 1 94 ? 17.672 -2.195 -3.559 1 96.75 94 MET B CA 1
ATOM 3579 C C . MET B 1 94 ? 16.703 -3.217 -2.969 1 96.75 94 MET B C 1
ATOM 3581 O O . MET B 1 94 ? 15.609 -2.859 -2.514 1 96.75 94 MET B O 1
ATOM 3585 N N . LEU B 1 95 ? 17.094 -4.449 -2.928 1 97.25 95 LEU B N 1
ATOM 3586 C CA . LEU B 1 95 ? 16.25 -5.523 -2.4 1 97.25 95 LEU B CA 1
ATOM 3587 C C . LEU B 1 95 ? 16.078 -5.387 -0.892 1 97.25 95 LEU B C 1
ATOM 3589 O O . LEU B 1 95 ? 15 -5.641 -0.362 1 97.25 95 LEU B O 1
ATOM 3593 N N . ARG B 1 96 ? 17.125 -5.016 -0.214 1 95.56 96 ARG B N 1
ATOM 3594 C CA . ARG B 1 96 ? 17.047 -4.793 1.226 1 95.56 96 ARG B CA 1
ATOM 3595 C C . ARG B 1 96 ? 16.125 -3.621 1.544 1 95.56 96 ARG B C 1
ATOM 3597 O O . ARG B 1 96 ? 15.344 -3.674 2.504 1 95.56 96 ARG B O 1
ATOM 3604 N N . ALA B 1 97 ? 16.25 -2.547 0.756 1 96.06 97 ALA B N 1
ATOM 3605 C CA . ALA B 1 97 ? 15.367 -1.402 0.929 1 96.06 97 ALA B CA 1
ATOM 3606 C C . ALA B 1 97 ? 13.906 -1.803 0.704 1 96.06 97 ALA B C 1
ATOM 3608 O O . ALA B 1 97 ? 13.016 -1.371 1.44 1 96.06 97 ALA B O 1
ATOM 3609 N N . LEU B 1 98 ? 13.656 -2.635 -0.33 1 97.31 98 LEU B N 1
ATOM 3610 C CA . LEU B 1 98 ? 12.32 -3.129 -0.615 1 97.31 98 LEU B CA 1
ATOM 3611 C C . LEU B 1 98 ? 11.773 -3.93 0.563 1 97.31 98 LEU B C 1
ATOM 3613 O O . LEU B 1 98 ? 10.641 -3.711 0.995 1 97.31 98 LEU B O 1
ATOM 3617 N N . ALA B 1 99 ? 12.578 -4.836 1.03 1 95.94 99 ALA B N 1
ATOM 3618 C CA . ALA B 1 99 ? 12.18 -5.684 2.15 1 95.94 99 ALA B CA 1
ATOM 3619 C C . ALA B 1 99 ? 11.844 -4.844 3.381 1 95.94 99 ALA B C 1
ATOM 3621 O O . ALA B 1 99 ? 10.844 -5.102 4.059 1 95.94 99 ALA B O 1
ATOM 3622 N N . SER B 1 100 ? 12.641 -3.869 3.664 1 94.12 100 SER B N 1
ATOM 3623 C CA . SER B 1 100 ? 12.422 -2.984 4.805 1 94.12 100 SER B CA 1
ATOM 3624 C C . SER B 1 100 ? 11.156 -2.148 4.625 1 94.12 100 SER B C 1
ATOM 3626 O O . SER B 1 100 ? 10.414 -1.93 5.578 1 94.12 100 SER B O 1
ATOM 3628 N N . ALA B 1 101 ? 10.953 -1.673 3.412 1 94.88 101 ALA B N 1
ATOM 3629 C CA . ALA B 1 101 ? 9.797 -0.831 3.115 1 94.88 101 ALA B CA 1
ATOM 3630 C C . ALA B 1 101 ? 8.5 -1.609 3.275 1 94.88 101 ALA B C 1
ATOM 3632 O O . ALA B 1 101 ? 7.469 -1.044 3.66 1 94.88 101 ALA B O 1
ATOM 3633 N N . LEU B 1 102 ? 8.531 -2.928 2.973 1 95.56 102 LEU B N 1
ATOM 3634 C CA . LEU B 1 102 ? 7.336 -3.762 2.988 1 95.56 102 LEU B CA 1
ATOM 3635 C C . LEU B 1 102 ? 7.332 -4.684 4.203 1 95.56 102 LEU B C 1
ATOM 3637 O O . LEU B 1 102 ? 6.617 -5.691 4.223 1 95.56 102 LEU B O 1
ATOM 3641 N N . ARG B 1 103 ? 8.094 -4.371 5.227 1 92.25 103 ARG B N 1
ATOM 3642 C CA . ARG B 1 103 ? 8.305 -5.258 6.367 1 92.25 103 ARG B CA 1
ATOM 3643 C C . ARG B 1 103 ? 6.996 -5.52 7.105 1 92.25 103 ARG B C 1
ATOM 3645 O O . ARG B 1 103 ? 6.824 -6.574 7.723 1 92.25 103 ARG B O 1
ATOM 3652 N N . TYR B 1 104 ? 6.062 -4.625 7.004 1 89.62 104 TYR B N 1
ATOM 3653 C CA . TYR B 1 104 ? 4.836 -4.777 7.785 1 89.62 104 TYR B CA 1
ATOM 3654 C C . TYR B 1 104 ? 3.74 -5.434 6.953 1 89.62 104 TYR B C 1
ATOM 3656 O O . TYR B 1 104 ? 2.678 -5.777 7.473 1 89.62 104 TYR B O 1
ATOM 3664 N N . GLU B 1 105 ? 3.939 -5.586 5.656 1 92.44 105 GLU B N 1
ATOM 3665 C CA . GLU B 1 105 ? 2.975 -6.293 4.82 1 92.44 105 GLU B CA 1
ATOM 3666 C C . GLU B 1 105 ? 3.047 -7.801 5.047 1 92.44 105 GLU B C 1
ATOM 3668 O O . GLU B 1 105 ? 3.441 -8.547 4.148 1 92.44 105 GLU B O 1
ATOM 3673 N N . GLU B 1 106 ? 2.586 -8.234 6.145 1 91.56 106 GLU B N 1
ATOM 3674 C CA . GLU B 1 106 ? 2.74 -9.617 6.602 1 91.56 106 GLU B CA 1
ATOM 3675 C C . GLU B 1 106 ? 1.925 -10.578 5.742 1 91.56 106 GLU B C 1
ATOM 3677 O O . GLU B 1 106 ? 2.127 -11.789 5.797 1 91.56 106 GLU B O 1
ATOM 3682 N N . GLU B 1 107 ? 1.085 -10.062 4.914 1 93.25 107 GLU B N 1
ATOM 3683 C CA . GLU B 1 107 ? 0.21 -10.883 4.082 1 93.25 107 GLU B CA 1
ATOM 3684 C C . GLU B 1 107 ? 0.922 -11.336 2.814 1 93.25 107 GLU B C 1
ATOM 3686 O O . GLU B 1 107 ? 0.345 -12.062 1.998 1 93.25 107 GLU B O 1
ATOM 3691 N N . TYR B 1 108 ? 2.197 -10.914 2.617 1 96.12 108 TYR B N 1
ATOM 3692 C CA . TYR B 1 108 ? 2.898 -11.25 1.386 1 96.12 108 TYR B CA 1
ATOM 3693 C C . TYR B 1 108 ? 4.188 -12.016 1.683 1 96.12 108 TYR B C 1
ATOM 3695 O O . TYR B 1 108 ? 4.98 -11.594 2.531 1 96.12 108 TYR B O 1
ATOM 3703 N N . ILE B 1 109 ? 4.363 -13.094 1.026 1 97.06 109 ILE B N 1
ATOM 3704 C CA . ILE B 1 109 ? 5.566 -13.922 1.089 1 97.06 109 ILE B CA 1
ATOM 3705 C C . ILE B 1 109 ? 6.348 -13.797 -0.219 1 97.06 109 ILE B C 1
ATOM 3707 O O . ILE B 1 109 ? 5.828 -14.109 -1.291 1 97.06 109 ILE B O 1
ATOM 3711 N N . PHE B 1 110 ? 7.602 -13.445 -0.134 1 97.69 110 PHE B N 1
ATOM 3712 C CA . PHE B 1 110 ? 8.43 -13.125 -1.289 1 97.69 110 PHE B CA 1
ATOM 3713 C C . PHE B 1 110 ? 8.992 -14.391 -1.923 1 97.69 110 PHE B C 1
ATOM 3715 O O . PHE B 1 110 ? 9.398 -15.312 -1.218 1 97.69 110 PHE B O 1
ATOM 3722 N N . ALA B 1 111 ? 9.016 -14.445 -3.203 1 96.25 111 ALA B N 1
ATOM 3723 C CA . ALA B 1 111 ? 9.641 -15.492 -4.008 1 96.25 111 ALA B CA 1
ATOM 3724 C C . ALA B 1 111 ? 10.391 -14.891 -5.195 1 96.25 111 ALA B C 1
ATOM 3726 O O . ALA B 1 111 ? 10.141 -13.75 -5.586 1 96.25 111 ALA B O 1
ATOM 3727 N N . PRO B 1 112 ? 11.312 -15.586 -5.758 1 93.56 112 PRO B N 1
ATOM 3728 C CA . PRO B 1 112 ? 12.016 -15.062 -6.934 1 93.56 112 PRO B CA 1
ATOM 3729 C C . PRO B 1 112 ? 11.164 -15.109 -8.195 1 93.56 112 PRO B C 1
ATOM 3731 O O . PRO B 1 112 ? 10.18 -15.852 -8.258 1 93.56 112 PRO B O 1
ATOM 3734 N N . ASP B 1 113 ? 11.414 -14.289 -9.109 1 89.88 113 ASP B N 1
ATOM 3735 C CA . ASP B 1 113 ? 10.844 -14.219 -10.453 1 89.88 113 ASP B CA 1
ATOM 3736 C C . ASP B 1 113 ? 11.859 -13.695 -11.461 1 89.88 113 ASP B C 1
ATOM 3738 O O . ASP B 1 113 ? 13.055 -13.602 -11.156 1 89.88 113 ASP B O 1
ATOM 3742 N N . MET B 1 114 ? 11.359 -13.43 -12.68 1 85.25 114 MET B N 1
ATOM 3743 C CA . MET B 1 114 ? 12.234 -12.898 -13.719 1 85.25 114 MET B CA 1
ATOM 3744 C C . MET B 1 114 ? 13.016 -11.695 -13.211 1 85.25 114 MET B C 1
ATOM 3746 O O . MET B 1 114 ? 12.438 -10.773 -12.633 1 85.25 114 MET B O 1
ATOM 3750 N N . GLY B 1 115 ? 14.359 -11.719 -13.258 1 88.62 115 GLY B N 1
ATOM 3751 C CA . GLY B 1 115 ? 15.227 -10.617 -12.867 1 88.62 115 GLY B CA 1
ATOM 3752 C C . GLY B 1 115 ? 15.742 -10.734 -11.445 1 88.62 115 GLY B C 1
ATOM 3753 O O . GLY B 1 115 ? 16.578 -9.938 -11.016 1 88.62 115 GLY B O 1
ATOM 3754 N N . THR B 1 116 ? 15.25 -11.742 -10.719 1 93.62 116 THR B N 1
ATOM 3755 C CA . THR B 1 116 ? 15.742 -12.023 -9.375 1 93.62 116 THR B CA 1
ATOM 3756 C C . THR B 1 116 ? 16.016 -13.516 -9.195 1 93.62 116 THR B C 1
ATOM 3758 O O . THR B 1 116 ? 15.656 -14.32 -10.055 1 93.62 116 THR B O 1
ATOM 3761 N N . ASP B 1 117 ? 16.766 -13.836 -8.094 1 89.94 117 ASP B N 1
ATOM 3762 C CA . ASP B 1 117 ? 17.172 -15.219 -7.883 1 89.94 117 ASP B CA 1
ATOM 3763 C C . ASP B 1 117 ? 17.297 -15.531 -6.391 1 89.94 117 ASP B C 1
ATOM 3765 O O . ASP B 1 117 ? 16.781 -14.789 -5.551 1 89.94 117 ASP B O 1
ATOM 3769 N N . GLU B 1 118 ? 17.875 -16.656 -6.086 1 91.69 118 GLU B N 1
ATOM 3770 C CA . GLU B 1 118 ? 17.984 -17.109 -4.703 1 91.69 118 GLU B CA 1
ATOM 3771 C C . GLU B 1 118 ? 18.844 -16.156 -3.877 1 91.69 118 GLU B C 1
ATOM 3773 O O . GLU B 1 118 ? 18.609 -15.977 -2.684 1 91.69 118 GLU B O 1
ATOM 3778 N N . ILE B 1 119 ? 19.828 -15.57 -4.508 1 91.88 119 ILE B N 1
ATOM 3779 C CA . ILE B 1 119 ? 20.672 -14.617 -3.812 1 91.88 119 ILE B CA 1
ATOM 3780 C C . ILE B 1 119 ? 19.875 -13.375 -3.432 1 91.88 119 ILE B C 1
ATOM 3782 O O . ILE B 1 119 ? 20.016 -12.852 -2.324 1 91.88 119 ILE B O 1
ATOM 3786 N N . CYS B 1 120 ? 19.062 -12.961 -4.387 1 95 120 CYS B N 1
ATOM 3787 C CA . CYS B 1 120 ? 18.172 -11.844 -4.109 1 95 120 CYS B CA 1
ATOM 3788 C C . CYS B 1 120 ? 17.25 -12.156 -2.934 1 95 120 CYS B C 1
ATOM 3790 O O . CYS B 1 120 ? 17.031 -11.305 -2.072 1 95 120 CYS B O 1
ATOM 3792 N N . MET B 1 121 ? 16.766 -13.367 -2.871 1 96.12 121 MET B N 1
ATOM 3793 C CA . MET B 1 121 ? 15.875 -13.773 -1.783 1 96.12 121 MET B CA 1
ATOM 3794 C C . MET B 1 121 ? 16.625 -13.82 -0.459 1 96.12 121 MET B C 1
ATOM 3796 O O . MET B 1 121 ? 16.062 -13.539 0.596 1 96.12 121 MET B O 1
ATOM 3800 N N . ALA B 1 122 ? 17.875 -14.156 -0.521 1 95.12 122 ALA B N 1
ATOM 3801 C CA . ALA B 1 122 ? 18.703 -14.125 0.689 1 95.12 122 ALA B CA 1
ATOM 3802 C C . ALA B 1 122 ? 18.812 -12.703 1.236 1 95.12 122 ALA B C 1
ATOM 3804 O O . ALA B 1 122 ? 18.844 -12.5 2.453 1 95.12 122 ALA B O 1
ATOM 3805 N N . CYS B 1 123 ? 18.953 -11.734 0.33 1 95.62 123 CYS B N 1
ATOM 3806 C CA . CYS B 1 123 ? 18.984 -10.336 0.754 1 95.62 123 CYS B CA 1
ATOM 3807 C C . CYS B 1 123 ? 17.703 -9.961 1.488 1 95.62 123 CYS B C 1
ATOM 3809 O O . CYS B 1 123 ? 17.75 -9.273 2.51 1 95.62 123 CYS B O 1
ATOM 3811 N N . ILE B 1 124 ? 16.562 -10.406 0.965 1 96.44 124 ILE B N 1
ATOM 3812 C CA . ILE B 1 124 ? 15.273 -10.141 1.595 1 96.44 124 ILE B CA 1
ATOM 3813 C C . ILE B 1 124 ? 15.203 -10.844 2.945 1 96.44 124 ILE B C 1
ATOM 3815 O O . ILE B 1 124 ? 14.75 -10.266 3.934 1 96.44 124 ILE B O 1
ATOM 3819 N N . LYS B 1 125 ? 15.688 -12 3.047 1 94.94 125 LYS B N 1
ATOM 3820 C CA . LYS B 1 125 ? 15.688 -12.797 4.27 1 94.94 125 LYS B CA 1
ATOM 3821 C C . LYS B 1 125 ? 16.453 -12.094 5.387 1 94.94 125 LYS B C 1
ATOM 3823 O O . LYS B 1 125 ? 16.094 -12.211 6.562 1 94.94 125 LYS B O 1
ATOM 3828 N N . ASP B 1 126 ? 17.484 -11.383 5.008 1 92.81 126 ASP B N 1
ATOM 3829 C CA . ASP B 1 126 ? 18.297 -10.641 5.977 1 92.81 126 ASP B CA 1
ATOM 3830 C C . ASP B 1 126 ? 17.453 -9.586 6.695 1 92.81 126 ASP B C 1
ATOM 3832 O O . ASP B 1 126 ? 17.781 -9.188 7.812 1 92.81 126 ASP B O 1
ATOM 3836 N N . GLU B 1 127 ? 16.438 -9.125 6.035 1 92.31 127 GLU B N 1
ATOM 3837 C CA . GLU B 1 127 ? 15.617 -8.047 6.582 1 92.31 127 GLU B CA 1
ATOM 3838 C C . GLU B 1 127 ? 14.32 -8.586 7.191 1 92.31 127 GLU B C 1
ATOM 3840 O O . GLU B 1 127 ? 13.859 -8.086 8.211 1 92.31 127 GLU B O 1
ATOM 3845 N N . ILE B 1 128 ? 13.727 -9.586 6.465 1 91.94 128 ILE B N 1
ATOM 3846 C CA . ILE B 1 128 ? 12.453 -10.148 6.922 1 91.94 128 ILE B CA 1
ATOM 3847 C C . ILE B 1 128 ? 12.43 -11.648 6.656 1 91.94 128 ILE B C 1
ATOM 3849 O O . ILE B 1 128 ? 13.008 -12.125 5.68 1 91.94 128 ILE B O 1
ATOM 3853 N N . GLY B 1 129 ? 11.641 -12.414 7.355 1 91.81 129 GLY B N 1
ATOM 3854 C CA . GLY B 1 129 ? 11.633 -13.867 7.301 1 91.81 129 GLY B CA 1
ATOM 3855 C C . GLY B 1 129 ? 10.617 -14.422 6.32 1 91.81 129 GLY B C 1
ATOM 3856 O O . GLY B 1 129 ? 10.648 -15.609 5.996 1 91.81 129 GLY B O 1
ATOM 3857 N N . ARG B 1 130 ? 9.688 -13.719 5.785 1 94.5 130 ARG B N 1
ATOM 3858 C CA . ARG B 1 130 ? 8.617 -14.18 4.91 1 94.5 130 ARG B CA 1
ATOM 3859 C C . ARG B 1 130 ? 9.086 -14.25 3.461 1 94.5 130 ARG B C 1
ATOM 3861 O O . ARG B 1 130 ? 8.633 -13.477 2.615 1 94.5 130 ARG B O 1
ATOM 3868 N N . VAL B 1 131 ? 9.938 -15.211 3.182 1 96.38 131 VAL B N 1
ATOM 3869 C CA . VAL B 1 131 ? 10.555 -15.352 1.869 1 96.38 131 VAL B CA 1
ATOM 3870 C C . VAL B 1 131 ? 10.82 -16.828 1.57 1 96.38 131 VAL B C 1
ATOM 3872 O O . VAL B 1 131 ? 11.086 -17.609 2.482 1 96.38 131 VAL B O 1
ATOM 3875 N N . VAL B 1 132 ? 10.672 -17.203 0.333 1 95.38 132 VAL B N 1
ATOM 3876 C CA . VAL B 1 132 ? 10.977 -18.547 -0.148 1 95.38 132 VAL B CA 1
ATOM 3877 C C . VAL B 1 132 ? 11.883 -18.453 -1.37 1 95.38 132 VAL B C 1
ATOM 3879 O O . VAL B 1 132 ? 12.219 -17.359 -1.833 1 95.38 132 VAL B O 1
ATOM 3882 N N . GLY B 1 133 ? 12.273 -19.688 -1.857 1 93.5 133 GLY B N 1
ATOM 3883 C CA . GLY B 1 133 ? 13.234 -19.703 -2.943 1 93.5 133 GLY B CA 1
ATOM 3884 C C . GLY B 1 133 ? 14.633 -19.297 -2.512 1 93.5 133 GLY B C 1
ATOM 3885 O O . GLY B 1 133 ? 15.32 -18.578 -3.229 1 93.5 133 GLY B O 1
ATOM 3886 N N . LEU B 1 134 ? 15.008 -19.672 -1.309 1 93.38 134 LEU B N 1
ATOM 3887 C CA . LEU B 1 134 ? 16.297 -19.359 -0.708 1 93.38 134 LEU B CA 1
ATOM 3888 C C . LEU B 1 134 ? 17.375 -20.312 -1.222 1 93.38 134 LEU B C 1
ATOM 3890 O O . LEU B 1 134 ? 17.078 -21.391 -1.724 1 93.38 134 LEU B O 1
ATOM 3894 N N . PRO B 1 135 ? 18.656 -19.828 -1.024 1 90.56 135 PRO B N 1
ATOM 3895 C CA . PRO B 1 135 ? 19.734 -20.797 -1.239 1 90.56 135 PRO B CA 1
ATOM 3896 C C . PRO B 1 135 ? 19.656 -21.984 -0.282 1 90.56 135 PRO B C 1
ATOM 3898 O O . PRO B 1 135 ? 19.219 -21.844 0.86 1 90.56 135 PRO B O 1
ATOM 3901 N N . CYS B 1 136 ? 20.141 -23.094 -0.783 1 87.81 136 CYS B N 1
ATOM 3902 C CA . CYS B 1 136 ? 20.094 -24.312 0.018 1 87.81 136 CYS B CA 1
ATOM 3903 C C . CYS B 1 136 ? 20.859 -24.141 1.32 1 87.81 136 CYS B C 1
ATOM 3905 O O . CYS B 1 136 ? 20.484 -24.688 2.354 1 87.81 136 CYS B O 1
ATOM 3907 N N . GLU B 1 137 ? 21.875 -23.359 1.283 1 88.06 137 GLU B N 1
ATOM 3908 C CA . GLU B 1 137 ? 22.766 -23.156 2.424 1 88.06 137 GLU B CA 1
ATOM 3909 C C . GLU B 1 137 ? 22.047 -22.469 3.57 1 88.06 137 GLU B C 1
ATOM 3911 O O . GLU B 1 137 ? 22.469 -22.547 4.727 1 88.06 137 GLU B O 1
ATOM 3916 N N . VAL B 1 138 ? 20.953 -21.812 3.24 1 89.19 138 VAL B N 1
ATOM 3917 C CA . VAL B 1 138 ? 20.281 -21.078 4.301 1 89.19 138 VAL B CA 1
ATOM 3918 C C . VAL B 1 138 ? 18.828 -21.547 4.406 1 89.19 138 VAL B C 1
ATOM 3920 O O . VAL B 1 138 ? 17.922 -20.734 4.668 1 89.19 138 VAL B O 1
ATOM 3923 N N . GLY B 1 139 ? 18.594 -22.812 4.035 1 85.44 139 GLY B N 1
ATOM 3924 C CA . GLY B 1 139 ? 17.312 -23.438 4.352 1 85.44 139 GLY B CA 1
ATOM 3925 C C . GLY B 1 139 ? 16.375 -23.531 3.162 1 85.44 139 GLY B C 1
ATOM 3926 O O . GLY B 1 139 ? 15.234 -23.953 3.297 1 85.44 139 GLY B O 1
ATOM 3927 N N . GLY B 1 140 ? 16.875 -23.156 1.98 1 91.19 140 GLY B N 1
ATOM 3928 C CA . GLY B 1 140 ? 16.031 -23.234 0.796 1 91.19 140 GLY B CA 1
ATOM 3929 C C . GLY B 1 140 ? 16.016 -24.609 0.161 1 91.19 140 GLY B C 1
ATOM 3930 O O . GLY B 1 140 ? 16.906 -25.422 0.419 1 91.19 140 GLY B O 1
ATOM 3931 N N . ILE B 1 141 ? 14.93 -24.859 -0.499 1 89.38 141 ILE B N 1
ATOM 3932 C CA . ILE B 1 141 ? 14.875 -26.016 -1.397 1 89.38 141 ILE B CA 1
ATOM 3933 C C . ILE B 1 141 ? 15.234 -25.578 -2.816 1 89.38 141 ILE B C 1
ATOM 3935 O O . ILE B 1 141 ? 14.57 -24.703 -3.391 1 89.38 141 ILE B O 1
ATOM 3939 N N . PRO B 1 142 ? 16.297 -26.094 -3.332 1 85.75 142 PRO B N 1
ATOM 3940 C CA . PRO B 1 142 ? 16.688 -25.703 -4.688 1 85.75 142 PRO B CA 1
ATOM 3941 C C . PRO B 1 142 ? 15.766 -26.266 -5.762 1 85.75 142 PRO B C 1
ATOM 3943 O O . PRO B 1 142 ? 16.109 -27.25 -6.414 1 85.75 142 PRO B O 1
ATOM 3946 N N . LEU B 1 143 ? 14.727 -25.578 -6.035 1 83.12 143 LEU B N 1
ATOM 3947 C CA . LEU B 1 143 ? 13.609 -26.094 -6.816 1 83.12 143 LEU B CA 1
ATOM 3948 C C . LEU B 1 143 ? 14.062 -26.5 -8.211 1 83.12 143 LEU B C 1
ATOM 3950 O O . LEU B 1 143 ? 13.641 -27.531 -8.734 1 83.12 143 LEU B O 1
ATOM 3954 N N . ASP B 1 144 ? 14.953 -25.656 -8.781 1 80 144 ASP B N 1
ATOM 3955 C CA . ASP B 1 144 ? 15.391 -25.906 -10.148 1 80 144 ASP B CA 1
ATOM 3956 C C . ASP B 1 144 ? 16.406 -27.047 -10.195 1 80 144 ASP B C 1
ATOM 3958 O O . ASP B 1 144 ? 16.453 -27.797 -11.18 1 80 144 ASP B O 1
ATOM 3962 N N . GLU B 1 145 ? 17.141 -27.156 -9.156 1 84.12 145 GLU B N 1
ATOM 3963 C CA . GLU B 1 145 ? 18.141 -28.219 -9.094 1 84.12 145 GLU B CA 1
ATOM 3964 C C . GLU B 1 145 ? 17.484 -29.578 -8.844 1 84.12 145 GLU B C 1
ATOM 3966 O O . GLU B 1 145 ? 17.891 -30.578 -9.445 1 84.12 145 GLU B O 1
ATOM 3971 N N . VAL B 1 146 ? 16.453 -29.562 -8.039 1 89.25 146 VAL B N 1
ATOM 3972 C CA . VAL B 1 146 ? 15.867 -30.828 -7.652 1 89.25 146 VAL B CA 1
ATOM 3973 C C . VAL B 1 146 ? 14.75 -31.203 -8.625 1 89.25 146 VAL B C 1
ATOM 3975 O O . VAL B 1 146 ? 14.312 -32.344 -8.672 1 89.25 146 VAL B O 1
ATOM 3978 N N . GLY B 1 147 ? 14.297 -30.266 -9.406 1 94 147 GLY B N 1
ATOM 3979 C CA . GLY B 1 147 ? 13.344 -30.531 -10.477 1 94 147 GLY B CA 1
ATOM 3980 C C . GLY B 1 147 ? 11.906 -30.578 -10 1 94 147 GLY B C 1
ATOM 3981 O O . GLY B 1 147 ? 11.125 -31.422 -10.43 1 94 147 GLY B O 1
ATOM 3982 N N . ALA B 1 148 ? 11.547 -29.703 -9.117 1 94.5 148 ALA B N 1
ATOM 3983 C CA . ALA B 1 148 ? 10.211 -29.672 -8.523 1 94.5 148 ALA B CA 1
ATOM 3984 C C . ALA B 1 148 ? 9.141 -29.547 -9.602 1 94.5 148 ALA B C 1
ATOM 3986 O O . ALA B 1 148 ? 8.156 -30.297 -9.602 1 94.5 148 ALA B O 1
ATOM 3987 N N . THR B 1 149 ? 9.297 -28.641 -10.5 1 94.88 149 THR B N 1
ATOM 3988 C CA . THR B 1 149 ? 8.312 -28.438 -11.555 1 94.88 149 THR B CA 1
ATOM 3989 C C . THR B 1 149 ? 8.273 -29.625 -12.508 1 94.88 149 THR B C 1
ATOM 3991 O O . THR B 1 149 ? 7.199 -30.062 -12.922 1 94.88 149 THR B O 1
ATOM 3994 N N . GLY B 1 150 ? 9.445 -30.141 -12.883 1 97.06 150 GLY B N 1
ATOM 3995 C CA . GLY B 1 150 ? 9.508 -31.328 -13.719 1 97.06 150 GLY B CA 1
ATOM 3996 C C . GLY B 1 150 ? 8.828 -32.531 -13.102 1 97.06 150 GLY B C 1
ATOM 3997 O O . GLY B 1 150 ? 8.18 -33.312 -13.805 1 97.06 150 GLY B O 1
ATOM 3998 N N . TRP B 1 151 ? 9.023 -32.656 -11.828 1 97.44 151 TRP B N 1
ATOM 3999 C CA . TRP B 1 151 ? 8.352 -33.719 -11.086 1 97.44 151 TRP B CA 1
ATOM 4000 C C . TRP B 1 151 ? 6.84 -33.594 -11.203 1 97.44 151 TRP B C 1
ATOM 4002 O O . TRP B 1 151 ? 6.145 -34.594 -11.438 1 97.44 151 TRP B O 1
ATOM 4012 N N . GLY B 1 152 ? 6.355 -32.406 -11.078 1 97.75 152 GLY B N 1
ATOM 4013 C CA . GLY B 1 152 ? 4.938 -32.156 -11.266 1 97.75 152 GLY B CA 1
ATOM 4014 C C . GLY B 1 152 ? 4.445 -32.5 -12.648 1 97.75 152 GLY B C 1
ATOM 4015 O O . GLY B 1 152 ? 3.373 -33.094 -12.797 1 97.75 152 GLY B O 1
ATOM 4016 N N . LEU B 1 153 ? 5.191 -32.156 -13.633 1 98.31 153 LEU B N 1
ATOM 4017 C CA . LEU B 1 153 ? 4.82 -32.469 -15.008 1 98.31 153 LEU B CA 1
ATOM 4018 C C . LEU B 1 153 ? 4.699 -33.969 -15.211 1 98.31 153 LEU B C 1
ATOM 4020 O O . LEU B 1 153 ? 3.791 -34.438 -15.906 1 98.31 153 LEU B O 1
ATOM 4024 N N . ALA B 1 154 ? 5.641 -34.688 -14.648 1 98.5 154 ALA B N 1
ATOM 4025 C CA . ALA B 1 154 ? 5.594 -36.156 -14.766 1 98.5 154 ALA B CA 1
ATOM 4026 C C . ALA B 1 154 ? 4.324 -36.719 -14.125 1 98.5 154 ALA B C 1
ATOM 4028 O O . ALA B 1 154 ? 3.688 -37.625 -14.68 1 98.5 154 ALA B O 1
ATOM 4029 N N . GLN B 1 155 ? 3.975 -36.156 -12.984 1 98.38 155 GLN B N 1
ATOM 4030 C CA . GLN B 1 155 ? 2.77 -36.594 -12.289 1 98.38 155 GLN B CA 1
ATOM 4031 C C . GLN B 1 155 ? 1.518 -36.281 -13.094 1 98.38 155 GLN B C 1
ATOM 4033 O O . GLN B 1 155 ? 0.62 -37.125 -13.219 1 98.38 155 GLN B O 1
ATOM 4038 N N . ALA B 1 156 ? 1.457 -35.125 -13.609 1 98.62 156 ALA B N 1
ATOM 4039 C CA . ALA B 1 156 ? 0.327 -34.688 -14.438 1 98.62 156 ALA B CA 1
ATOM 4040 C C . ALA B 1 156 ? 0.198 -35.594 -15.664 1 98.62 156 ALA B C 1
ATOM 4042 O O . ALA B 1 156 ? -0.913 -35.938 -16.078 1 98.62 156 ALA B O 1
ATOM 4043 N N . THR B 1 157 ? 1.302 -35.938 -16.234 1 98.69 157 THR B N 1
ATOM 4044 C CA . THR B 1 157 ? 1.337 -36.781 -17.422 1 98.69 157 THR B CA 1
ATOM 4045 C C . THR B 1 157 ? 0.717 -38.156 -17.125 1 98.69 157 THR B C 1
ATOM 4047 O O . THR B 1 157 ? -0.121 -38.625 -17.891 1 98.69 157 THR B O 1
ATOM 4050 N N . GLU B 1 158 ? 1.118 -38.688 -16.078 1 98.25 158 GLU B N 1
ATOM 4051 C CA . GLU B 1 158 ? 0.624 -40.031 -15.719 1 98.25 158 GLU B CA 1
ATOM 4052 C C . GLU B 1 158 ? -0.893 -40.031 -15.539 1 98.25 158 GLU B C 1
ATOM 4054 O O . GLU B 1 158 ? -1.577 -40.938 -15.977 1 98.25 158 GLU B O 1
ATOM 4059 N N . VAL B 1 159 ? -1.4 -39.031 -14.906 1 98.38 159 VAL B N 1
ATOM 4060 C CA . VAL B 1 159 ? -2.842 -38.938 -14.703 1 98.38 159 VAL B CA 1
ATOM 4061 C C . VAL B 1 159 ? -3.537 -38.719 -16.047 1 98.38 159 VAL B C 1
ATOM 4063 O O . VAL B 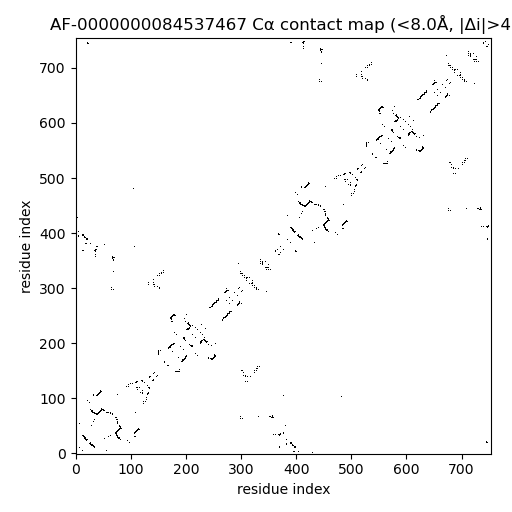1 159 ? -4.562 -39.344 -16.328 1 98.38 159 VAL B O 1
ATOM 4066 N N . ALA B 1 160 ? -2.977 -37.875 -16.875 1 98.5 160 ALA B N 1
ATOM 4067 C CA . ALA B 1 160 ? -3.572 -37.531 -18.172 1 98.5 160 ALA B CA 1
ATOM 4068 C C . ALA B 1 160 ? -3.645 -38.75 -19.078 1 98.5 160 ALA B C 1
ATOM 4070 O O . ALA B 1 160 ? -4.566 -38.875 -19.891 1 98.5 160 ALA B O 1
ATOM 4071 N N . LEU B 1 161 ? -2.713 -39.625 -18.938 1 98.06 161 LEU B N 1
ATOM 4072 C CA . LEU B 1 161 ? -2.615 -40.812 -19.797 1 98.06 161 LEU B CA 1
ATOM 4073 C C . LEU B 1 161 ? -3.822 -41.719 -19.609 1 98.06 161 LEU B C 1
ATOM 4075 O O . LEU B 1 161 ? -4.148 -42.5 -20.484 1 98.06 161 LEU B O 1
ATOM 4079 N N . GLN B 1 162 ? -4.477 -41.594 -18.484 1 96.81 162 GLN B N 1
ATOM 4080 C CA . GLN B 1 162 ? -5.699 -42.344 -18.266 1 96.81 162 GLN B CA 1
ATOM 4081 C C . GLN B 1 162 ? -6.797 -41.938 -19.234 1 96.81 162 GLN B C 1
ATOM 4083 O O . GLN B 1 162 ? -7.785 -42.656 -19.422 1 96.81 162 GLN B O 1
ATOM 4088 N N . TYR B 1 163 ? -6.652 -40.844 -19.812 1 96.19 163 TYR B N 1
ATOM 4089 C CA . TYR B 1 163 ? -7.629 -40.281 -20.75 1 96.19 163 TYR B CA 1
ATOM 4090 C C . TYR B 1 163 ? -7.133 -40.406 -22.188 1 96.19 163 TYR B C 1
ATOM 4092 O O . TYR B 1 163 ? -7.711 -39.844 -23.109 1 96.19 163 TYR B O 1
ATOM 4100 N N . CYS B 1 164 ? -6.027 -41.094 -22.359 1 96 164 CYS B N 1
ATOM 4101 C CA . CYS B 1 164 ? -5.438 -41.344 -23.672 1 96 164 CYS B CA 1
ATOM 4102 C C . CYS B 1 164 ? -5.469 -42.844 -24 1 96 164 CYS B C 1
ATOM 4104 O O . CYS B 1 164 ? -5.855 -43.656 -23.172 1 96 164 CYS B O 1
ATOM 4106 N N . ASP B 1 165 ? -5.102 -43.188 -25.281 1 95.81 165 ASP B N 1
ATOM 4107 C CA . ASP B 1 165 ? -5.18 -44.562 -25.75 1 95.81 165 ASP B CA 1
ATOM 4108 C C . ASP B 1 165 ? -3.789 -45.188 -25.844 1 95.81 165 ASP B C 1
ATOM 4110 O O . ASP B 1 165 ? -3.582 -46.156 -26.594 1 95.81 165 ASP B O 1
ATOM 4114 N N . PHE B 1 166 ? -2.826 -44.594 -25.156 1 95.81 166 PHE B N 1
ATOM 4115 C CA . PHE B 1 166 ? -1.472 -45.125 -25.141 1 95.81 166 PHE B CA 1
ATOM 4116 C C . PHE B 1 166 ? -0.886 -45.062 -23.734 1 95.81 166 PHE B C 1
ATOM 4118 O O . PHE B 1 166 ? -1.449 -44.438 -22.844 1 95.81 166 PHE B O 1
ATOM 4125 N N . GLU B 1 167 ? 0.246 -45.781 -23.484 1 97.12 167 GLU B N 1
ATOM 4126 C CA . GLU B 1 167 ? 0.917 -45.844 -22.203 1 97.12 167 GLU B CA 1
ATOM 4127 C C . GLU B 1 167 ? 2.217 -45.062 -22.203 1 97.12 167 GLU B C 1
ATOM 4129 O O . GLU B 1 167 ? 2.762 -44.75 -23.266 1 97.12 167 GLU B O 1
ATOM 4134 N N . LEU B 1 168 ? 2.627 -44.781 -21.047 1 98 168 LEU B N 1
ATOM 4135 C CA . LEU B 1 168 ? 3.857 -44 -20.922 1 98 168 LEU B CA 1
ATOM 4136 C C . LEU B 1 168 ? 5.051 -44.812 -21.453 1 98 168 LEU B C 1
ATOM 4138 O O . LEU B 1 168 ? 5.945 -44.219 -22.078 1 98 168 LEU B O 1
ATOM 4142 N N . LYS B 1 169 ? 5.027 -46.094 -21.141 1 97.69 169 LYS B N 1
ATOM 4143 C CA . LYS B 1 169 ? 6.125 -46.938 -21.594 1 97.69 169 LYS B CA 1
ATOM 4144 C C . LYS B 1 169 ? 6.262 -46.906 -23.125 1 97.69 169 LYS B C 1
ATOM 4146 O O . LYS B 1 169 ? 5.297 -47.156 -23.844 1 97.69 169 LYS B O 1
ATOM 4151 N N . ASP B 1 170 ? 7.398 -46.469 -23.547 1 97.31 170 ASP B N 1
ATOM 4152 C CA . ASP B 1 170 ? 7.789 -46.406 -24.953 1 97.31 170 ASP B CA 1
ATOM 4153 C C . ASP B 1 170 ? 7.121 -45.25 -25.672 1 97.31 170 ASP B C 1
ATOM 4155 O O . ASP B 1 170 ? 7.23 -45.125 -26.891 1 97.31 170 ASP B O 1
ATOM 4159 N N . ALA B 1 171 ? 6.379 -44.406 -24.906 1 98.38 171 ALA B N 1
ATOM 4160 C CA . ALA B 1 171 ? 5.805 -43.219 -25.516 1 98.38 171 ALA B CA 1
ATOM 4161 C C . ALA B 1 171 ? 6.898 -42.25 -25.969 1 98.38 171 ALA B C 1
ATOM 4163 O O . ALA B 1 171 ? 7.891 -42.062 -25.266 1 98.38 171 ALA B O 1
ATOM 4164 N N . ARG B 1 172 ? 6.762 -41.656 -27.109 1 98.62 172 ARG B N 1
ATOM 4165 C CA . ARG B 1 172 ? 7.703 -40.688 -27.656 1 98.62 172 ARG B CA 1
ATOM 4166 C C . ARG B 1 172 ? 7.379 -39.281 -27.156 1 98.62 172 ARG B C 1
ATOM 4168 O O . ARG B 1 172 ? 6.25 -38.812 -27.297 1 98.62 172 ARG B O 1
ATOM 4175 N N . VAL B 1 173 ? 8.383 -38.625 -26.562 1 98.81 173 VAL B N 1
ATOM 4176 C CA . VAL B 1 173 ? 8.18 -37.344 -25.922 1 98.81 173 VAL B CA 1
ATOM 4177 C C . VAL B 1 173 ? 9.094 -36.312 -26.562 1 98.81 173 VAL B C 1
ATOM 4179 O O . VAL B 1 173 ? 10.258 -36.594 -26.859 1 98.81 173 VAL B O 1
ATOM 4182 N N . VAL B 1 174 ? 8.57 -35.156 -26.828 1 98.81 174 VAL B N 1
ATOM 4183 C CA . VAL B 1 174 ? 9.336 -34 -27.281 1 98.81 174 VAL B CA 1
ATOM 4184 C C . VAL B 1 174 ? 9.289 -32.906 -26.234 1 98.81 174 VAL B C 1
ATOM 4186 O O . VAL B 1 174 ? 8.219 -32.594 -25.703 1 98.81 174 VAL B O 1
ATOM 4189 N N . VAL B 1 175 ? 10.461 -32.312 -25.953 1 98.75 175 VAL B N 1
ATOM 4190 C CA . VAL B 1 175 ? 10.562 -31.25 -24.953 1 98.75 175 VAL B CA 1
ATOM 4191 C C . VAL B 1 175 ? 11.023 -29.969 -25.641 1 98.75 175 VAL B C 1
ATOM 4193 O O . VAL B 1 175 ? 12.164 -29.875 -26.094 1 98.75 175 VAL B O 1
ATOM 4196 N N . GLN B 1 176 ? 10.125 -29 -25.75 1 98.31 176 GLN B N 1
ATOM 4197 C CA . GLN B 1 176 ? 10.461 -27.672 -26.234 1 98.31 176 GLN B CA 1
ATOM 4198 C C . GLN B 1 176 ? 10.906 -26.766 -25.078 1 98.31 176 GLN B C 1
ATOM 4200 O O . GLN B 1 176 ? 10.07 -26.188 -24.391 1 98.31 176 GLN B O 1
ATOM 4205 N N . GLY B 1 177 ? 12.156 -26.5 -25.016 1 96.69 177 GLY B N 1
ATOM 4206 C CA . GLY B 1 177 ? 12.781 -25.859 -23.875 1 96.69 177 GLY B CA 1
ATOM 4207 C C . GLY B 1 177 ? 13.445 -26.828 -22.922 1 96.69 177 GLY B C 1
ATOM 4208 O O . GLY B 1 177 ? 12.82 -27.297 -21.969 1 96.69 177 GLY B O 1
ATOM 4209 N N . PHE B 1 178 ? 14.773 -27.078 -23.141 1 97.06 178 PHE B N 1
ATOM 4210 C CA . PHE B 1 178 ? 15.508 -28.047 -22.328 1 97.06 178 PHE B CA 1
ATOM 4211 C C . PHE B 1 178 ? 16.281 -27.344 -21.219 1 97.06 178 PHE B C 1
ATOM 4213 O O . PHE B 1 178 ? 17.484 -27.578 -21.047 1 97.06 178 PHE B O 1
ATOM 4220 N N . GLY B 1 179 ? 15.594 -26.453 -20.578 1 92.62 179 GLY B N 1
ATOM 4221 C CA . GLY B 1 179 ? 16.078 -25.828 -19.359 1 92.62 179 GLY B CA 1
ATOM 4222 C C . GLY B 1 179 ? 15.75 -26.609 -18.109 1 92.62 179 GLY B C 1
ATOM 4223 O O . GLY B 1 179 ? 15.625 -27.828 -18.141 1 92.62 179 GLY B O 1
ATOM 4224 N N . ALA B 1 180 ? 15.609 -25.953 -16.969 1 88.88 180 ALA B N 1
ATOM 4225 C CA . ALA B 1 180 ? 15.398 -26.609 -15.68 1 88.88 180 ALA B CA 1
ATOM 4226 C C . ALA B 1 180 ? 14.117 -27.438 -15.68 1 88.88 180 ALA B C 1
ATOM 4228 O O . ALA B 1 180 ? 14.125 -28.594 -15.273 1 88.88 180 ALA B O 1
ATOM 4229 N N . VAL B 1 181 ? 13.07 -26.844 -16.172 1 93.38 181 VAL B N 1
ATOM 4230 C CA . VAL B 1 181 ? 11.789 -27.531 -16.172 1 93.38 181 VAL B CA 1
ATOM 4231 C C . VAL B 1 181 ? 11.82 -28.688 -17.156 1 93.38 181 VAL B C 1
ATOM 4233 O O . VAL B 1 181 ? 11.484 -29.828 -16.812 1 93.38 181 VAL B O 1
ATOM 4236 N N . GLY B 1 182 ? 12.281 -28.391 -18.344 1 96.88 182 GLY B N 1
ATOM 4237 C CA . GLY B 1 182 ? 12.273 -29.375 -19.406 1 96.88 182 GLY B CA 1
ATOM 4238 C C . GLY B 1 182 ? 13.195 -30.562 -19.141 1 96.88 182 GLY B C 1
ATOM 4239 O O . GLY B 1 182 ? 12.82 -31.703 -19.359 1 96.88 182 GLY B O 1
ATOM 4240 N N . ARG B 1 183 ? 14.383 -30.297 -18.719 1 96.81 183 ARG B N 1
ATOM 4241 C CA . ARG B 1 183 ? 15.352 -31.359 -18.516 1 96.81 183 ARG B CA 1
ATOM 4242 C C . ARG B 1 183 ? 14.891 -32.312 -17.406 1 96.81 183 ARG B C 1
ATOM 4244 O O . ARG B 1 183 ? 15.055 -33.531 -17.516 1 96.81 183 ARG B O 1
ATOM 4251 N N . HIS B 1 184 ? 14.289 -31.781 -16.359 1 96.81 184 HIS B N 1
ATOM 4252 C CA . HIS B 1 184 ? 13.836 -32.625 -15.266 1 96.81 184 HIS B CA 1
ATOM 4253 C C . HIS B 1 184 ? 12.586 -33.406 -15.656 1 96.81 184 HIS B C 1
ATOM 4255 O O . HIS B 1 184 ? 12.43 -34.562 -15.258 1 96.81 184 HIS B O 1
ATOM 4261 N N . ALA B 1 185 ? 11.695 -32.781 -16.391 1 98.06 185 ALA B N 1
ATOM 4262 C CA . ALA B 1 185 ? 10.555 -33.531 -16.922 1 98.06 185 ALA B CA 1
ATOM 4263 C C . ALA B 1 185 ? 11.023 -34.719 -17.75 1 98.06 185 ALA B C 1
ATOM 4265 O O . ALA B 1 185 ? 10.523 -35.812 -17.578 1 98.06 185 ALA B O 1
ATOM 4266 N N . ALA B 1 186 ? 11.992 -34.469 -18.609 1 98.38 186 ALA B N 1
ATOM 4267 C CA . ALA B 1 186 ? 12.555 -35.5 -19.438 1 98.38 186 ALA B CA 1
ATOM 4268 C C . ALA B 1 186 ? 13.133 -36.625 -18.594 1 98.38 186 ALA B C 1
ATOM 4270 O O . ALA B 1 186 ? 12.906 -37.812 -18.859 1 98.38 186 ALA B O 1
ATOM 4271 N N . ARG B 1 187 ? 13.844 -36.219 -17.609 1 98 187 ARG B N 1
ATOM 4272 C CA . ARG B 1 187 ? 14.484 -37.219 -16.719 1 98 187 ARG B CA 1
ATOM 4273 C C . ARG B 1 187 ? 13.445 -38.094 -16.031 1 98 187 ARG B C 1
ATOM 4275 O O . ARG B 1 187 ? 13.539 -39.312 -16.078 1 98 187 ARG B O 1
ATOM 4282 N N . PHE B 1 188 ? 12.438 -37.5 -15.391 1 98.19 188 PHE B N 1
ATOM 4283 C CA . PHE B 1 188 ? 11.438 -38.25 -14.633 1 98.19 188 PHE B CA 1
ATOM 4284 C C . PHE B 1 188 ? 10.609 -39.125 -15.555 1 98.19 188 PHE B C 1
ATOM 4286 O O . PHE B 1 188 ? 10.227 -40.25 -15.18 1 98.19 188 PHE B O 1
ATOM 4293 N N . LEU B 1 189 ? 10.312 -38.656 -16.766 1 98.5 189 LEU B N 1
ATOM 4294 C CA . LEU B 1 189 ? 9.5 -39.438 -17.719 1 98.5 189 LEU B CA 1
ATOM 4295 C C . LEU B 1 189 ? 10.297 -40.594 -18.281 1 98.5 189 LEU B C 1
ATOM 4297 O O . LEU B 1 189 ? 9.75 -41.688 -18.469 1 98.5 189 LEU B O 1
ATOM 4301 N N . THR B 1 190 ? 11.586 -40.375 -18.531 1 98.25 190 THR B N 1
ATOM 4302 C CA . THR B 1 190 ? 12.43 -41.469 -19.047 1 98.25 190 THR B CA 1
ATOM 4303 C C . THR B 1 190 ? 12.586 -42.562 -18 1 98.25 190 THR B C 1
ATOM 4305 O O . THR B 1 190 ? 12.609 -43.75 -18.344 1 98.25 190 THR B O 1
ATOM 4308 N N . GLN B 1 191 ? 12.711 -42.188 -16.797 1 97.62 191 GLN B N 1
ATOM 4309 C CA . GLN B 1 191 ? 12.797 -43.156 -15.703 1 97.62 191 GLN B CA 1
ATOM 4310 C C . GLN B 1 191 ? 11.547 -44.031 -15.633 1 97.62 191 GLN B C 1
ATOM 4312 O O . GLN B 1 191 ? 11.586 -45.125 -15.078 1 97.62 191 GLN B O 1
ATOM 4317 N N . ARG B 1 192 ? 10.539 -43.531 -16.25 1 97.12 192 ARG B N 1
ATOM 4318 C CA . ARG B 1 192 ? 9.266 -44.25 -16.219 1 97.12 192 ARG B CA 1
ATOM 4319 C C . ARG B 1 192 ? 8.992 -44.938 -17.547 1 97.12 192 ARG B C 1
ATOM 4321 O O . ARG B 1 192 ? 7.879 -45.406 -17.781 1 97.12 192 ARG B O 1
ATOM 4328 N N . GLY B 1 193 ? 9.93 -44.875 -18.422 1 97.69 193 GLY B N 1
ATOM 4329 C CA . GLY B 1 193 ? 9.875 -45.719 -19.625 1 97.69 193 GLY B CA 1
ATOM 4330 C C . GLY B 1 193 ? 9.602 -44.906 -20.891 1 97.69 193 GLY B C 1
ATOM 4331 O O . GLY B 1 193 ? 9.586 -45.469 -21.984 1 97.69 193 GLY B O 1
ATOM 4332 N N . ALA B 1 194 ? 9.43 -43.656 -20.781 1 98.5 194 ALA B N 1
ATOM 4333 C CA . ALA B 1 194 ? 9.211 -42.844 -21.984 1 98.5 194 ALA B CA 1
ATOM 4334 C C . ALA B 1 194 ? 10.492 -42.656 -22.781 1 98.5 194 ALA B C 1
ATOM 4336 O O . ALA B 1 194 ? 11.594 -42.875 -22.25 1 98.5 194 ALA B O 1
ATOM 4337 N N . ILE B 1 195 ? 10.336 -42.344 -24.031 1 98.69 195 ILE B N 1
ATOM 4338 C CA . ILE B 1 195 ? 11.469 -42.156 -24.922 1 98.69 195 ILE B CA 1
ATOM 4339 C C . ILE B 1 195 ? 11.492 -40.688 -25.422 1 98.69 195 ILE B C 1
ATOM 4341 O O . ILE B 1 195 ? 10.562 -40.25 -26.094 1 98.69 195 ILE B O 1
ATOM 4345 N N . ILE B 1 196 ? 12.555 -40 -25.094 1 98.75 196 ILE B N 1
ATOM 4346 C CA . ILE B 1 196 ? 12.711 -38.625 -25.578 1 98.75 196 ILE B CA 1
ATOM 4347 C C . ILE B 1 196 ? 13.234 -38.656 -27.016 1 98.75 196 ILE B C 1
ATOM 4349 O O . ILE B 1 196 ? 14.336 -39.125 -27.266 1 98.75 196 ILE B O 1
ATOM 4353 N N . VAL B 1 197 ? 12.422 -38.094 -27.953 1 98.81 197 VAL B N 1
ATOM 4354 C CA . VAL B 1 197 ? 12.828 -38.188 -29.344 1 98.81 197 VAL B CA 1
ATOM 4355 C C . VAL B 1 197 ? 13.219 -36.812 -29.875 1 98.81 197 VAL B C 1
ATOM 4357 O O . VAL B 1 197 ? 13.844 -36.688 -30.938 1 98.81 197 VAL B O 1
ATOM 4360 N N . GLY B 1 198 ? 12.914 -35.781 -29.109 1 98.75 198 GLY B N 1
ATOM 4361 C CA . GLY B 1 198 ? 13.242 -34.406 -29.5 1 98.75 198 GLY B CA 1
ATOM 4362 C C . GLY B 1 198 ? 13.453 -33.5 -28.312 1 98.75 198 GLY B C 1
ATOM 4363 O O . GLY B 1 198 ? 12.758 -33.594 -27.297 1 98.75 198 GLY B O 1
ATOM 4364 N N . ALA B 1 199 ? 14.422 -32.625 -28.406 1 98.62 199 ALA B N 1
ATOM 4365 C CA . ALA B 1 199 ? 14.719 -31.609 -27.391 1 98.62 199 ALA B CA 1
ATOM 4366 C C . ALA B 1 199 ? 15.203 -30.312 -28.062 1 98.62 199 ALA B C 1
ATOM 4368 O O . ALA B 1 199 ? 15.969 -30.359 -29.016 1 98.62 199 ALA B O 1
ATOM 4369 N N . ALA B 1 200 ? 14.672 -29.234 -27.594 1 98.38 200 ALA B N 1
ATOM 4370 C CA . ALA B 1 200 ? 15.055 -27.938 -28.172 1 98.38 200 ALA B CA 1
ATOM 4371 C C . ALA B 1 200 ? 15.5 -26.969 -27.078 1 98.38 200 ALA B C 1
ATOM 4373 O O . ALA B 1 200 ? 15.078 -27.078 -25.922 1 98.38 200 ALA B O 1
ATOM 4374 N N . ASP B 1 201 ? 16.406 -26.062 -27.438 1 95.94 201 ASP B N 1
ATOM 4375 C CA . ASP B 1 201 ? 16.734 -24.875 -26.656 1 95.94 201 ASP B CA 1
ATOM 4376 C C . ASP B 1 201 ? 16.844 -23.641 -27.562 1 95.94 201 ASP B C 1
ATOM 4378 O O . ASP B 1 201 ? 16.312 -23.625 -28.672 1 95.94 201 ASP B O 1
ATOM 4382 N N . SER B 1 202 ? 17.328 -22.562 -27.062 1 92.88 202 SER B N 1
ATOM 4383 C CA . SER B 1 202 ? 17.312 -21.281 -27.781 1 92.88 202 SER B CA 1
ATOM 4384 C C . SER B 1 202 ? 18.203 -21.359 -29.031 1 92.88 202 SER B C 1
ATOM 4386 O O . SER B 1 202 ? 18.047 -20.547 -29.953 1 92.88 202 SER B O 1
ATOM 4388 N N . ARG B 1 203 ? 19.078 -22.344 -29.109 1 96.12 203 ARG B N 1
ATOM 4389 C CA . ARG B 1 203 ? 20.062 -22.391 -30.188 1 96.12 203 ARG B CA 1
ATOM 4390 C C . ARG B 1 203 ? 19.641 -23.391 -31.266 1 96.12 203 ARG B C 1
ATOM 4392 O O . ARG B 1 203 ? 20.172 -23.375 -32.375 1 96.12 203 ARG B O 1
ATOM 4399 N N . GLY B 1 204 ? 18.734 -24.344 -30.828 1 97.56 204 GLY B N 1
ATOM 4400 C CA . GLY B 1 204 ? 18.312 -25.297 -31.844 1 97.56 204 GLY B CA 1
ATOM 4401 C C . GLY B 1 204 ? 17.562 -26.484 -31.266 1 97.56 204 GLY B C 1
ATOM 4402 O O . GLY B 1 204 ? 17.062 -26.422 -30.141 1 97.56 204 GLY B O 1
ATOM 4403 N N . THR B 1 205 ? 17.422 -27.547 -32.188 1 98.31 205 THR B N 1
ATOM 4404 C CA . THR B 1 205 ? 16.672 -28.75 -31.875 1 98.31 205 THR B CA 1
ATOM 4405 C C . THR B 1 205 ? 17.469 -30 -32.281 1 98.31 205 THR B C 1
ATOM 4407 O O . THR B 1 205 ? 18.125 -30.016 -33.312 1 98.31 205 THR B O 1
ATOM 4410 N N . VAL B 1 206 ? 17.484 -30.938 -31.406 1 98.75 206 VAL B N 1
ATOM 4411 C CA . VAL B 1 206 ? 18 -32.25 -31.766 1 98.75 206 VAL B CA 1
ATOM 4412 C C . VAL B 1 206 ? 16.859 -33.25 -31.812 1 98.75 206 VAL B C 1
ATOM 4414 O O . VAL B 1 206 ? 15.953 -33.219 -30.984 1 98.75 206 VAL B O 1
ATOM 4417 N N . TYR B 1 207 ? 16.828 -34.094 -32.844 1 98.69 207 TYR B N 1
ATOM 4418 C CA . TYR B 1 207 ? 15.758 -35.062 -33.062 1 98.69 207 TYR B CA 1
ATOM 4419 C C . TYR B 1 207 ? 16.328 -36.438 -33.438 1 98.69 207 TYR B C 1
ATOM 4421 O O . TYR B 1 207 ? 17.219 -36.531 -34.281 1 98.69 207 TYR B O 1
ATOM 4429 N N . ASP B 1 208 ? 15.891 -37.438 -32.75 1 98.56 208 ASP B N 1
ATOM 4430 C CA . ASP B 1 208 ? 16.188 -38.844 -33.062 1 98.56 208 ASP B CA 1
ATOM 4431 C C . ASP B 1 208 ? 14.969 -39.719 -32.812 1 98.56 208 ASP B C 1
ATOM 4433 O O . ASP B 1 208 ? 14.617 -40 -31.656 1 98.56 208 ASP B O 1
ATOM 4437 N N . PRO B 1 209 ? 14.359 -40.281 -33.875 1 96.75 209 PRO B N 1
ATOM 4438 C CA . PRO B 1 209 ? 13.148 -41.062 -33.688 1 96.75 209 PRO B CA 1
ATOM 4439 C C . PRO B 1 209 ? 13.383 -42.312 -32.844 1 96.75 209 PRO B C 1
ATOM 4441 O O . PRO B 1 209 ? 12.438 -42.938 -32.344 1 96.75 209 PRO B O 1
ATOM 4444 N N . TYR B 1 210 ? 14.633 -42.719 -32.656 1 96.31 210 TYR B N 1
ATOM 4445 C CA . TYR B 1 210 ? 14.945 -43.906 -31.891 1 96.31 210 TYR B CA 1
ATOM 4446 C C . TYR B 1 210 ? 15.281 -43.594 -30.438 1 96.31 210 TYR B C 1
ATOM 4448 O O . TYR B 1 210 ? 15.508 -44.469 -29.625 1 96.31 210 TYR B O 1
ATOM 4456 N N . GLY B 1 211 ? 15.336 -42.281 -30.141 1 98 211 GLY B N 1
ATOM 4457 C CA . GLY B 1 211 ? 15.516 -41.875 -28.766 1 98 211 GLY B CA 1
ATOM 4458 C C . GLY B 1 211 ? 16.797 -41.125 -28.531 1 98 211 GLY B C 1
ATOM 4459 O O . GLY B 1 211 ? 17.812 -41.375 -29.188 1 98 211 GLY B O 1
ATOM 4460 N N . LEU B 1 212 ? 16.75 -40.156 -27.641 1 98.38 212 LEU B N 1
ATOM 4461 C CA . LEU B 1 212 ? 17.891 -39.375 -27.172 1 98.38 212 LEU B CA 1
ATOM 4462 C C . LEU B 1 212 ? 18.281 -39.812 -25.766 1 98.38 212 LEU B C 1
ATOM 4464 O O . LEU B 1 212 ? 17.422 -40.125 -24.938 1 98.38 212 LEU B O 1
ATOM 4468 N N . ASP B 1 213 ? 19.562 -39.812 -25.516 1 98.19 213 ASP B N 1
ATOM 4469 C CA . ASP B 1 213 ? 20.031 -40.062 -24.156 1 98.19 213 ASP B CA 1
ATOM 4470 C C . ASP B 1 213 ? 19.891 -38.812 -23.281 1 98.19 213 ASP B C 1
ATOM 4472 O O . ASP B 1 213 ? 20.672 -37.875 -23.391 1 98.19 213 ASP B O 1
ATOM 4476 N N . VAL B 1 214 ? 18.938 -38.938 -22.391 1 97.94 214 VAL B N 1
ATOM 4477 C CA . VAL B 1 214 ? 18.562 -37.781 -21.594 1 97.94 214 VAL B CA 1
ATOM 4478 C C . VAL B 1 214 ? 19.719 -37.344 -20.688 1 97.94 214 VAL B C 1
ATOM 4480 O O . VAL B 1 214 ? 19.953 -36.156 -20.484 1 97.94 214 VAL B O 1
ATOM 4483 N N . ASP B 1 215 ? 20.469 -38.25 -20.125 1 97.19 215 ASP B N 1
ATOM 4484 C CA . ASP B 1 215 ? 21.594 -37.938 -19.266 1 97.19 215 ASP B CA 1
ATOM 4485 C C . ASP B 1 215 ? 22.656 -37.125 -20.016 1 97.19 215 ASP B C 1
ATOM 4487 O O . ASP B 1 215 ? 23.25 -36.188 -19.469 1 97.19 215 ASP B O 1
ATOM 4491 N N . THR B 1 216 ? 22.875 -37.531 -21.234 1 97.69 216 THR B N 1
ATOM 4492 C CA . THR B 1 216 ? 23.828 -36.812 -22.062 1 97.69 216 THR B CA 1
ATOM 4493 C C . THR B 1 216 ? 23.359 -35.375 -22.312 1 97.69 216 THR B C 1
ATOM 4495 O O . THR B 1 216 ? 24.156 -34.438 -22.25 1 97.69 216 THR B O 1
ATOM 4498 N N . LEU B 1 217 ? 22.109 -35.25 -22.609 1 97.94 217 LEU B N 1
ATOM 4499 C CA . LEU B 1 217 ? 21.547 -33.938 -22.828 1 97.94 217 LEU B CA 1
ATOM 4500 C C . LEU B 1 217 ? 21.688 -33.062 -21.578 1 97.94 217 LEU B C 1
ATOM 4502 O O . LEU B 1 217 ? 22.016 -31.891 -21.656 1 97.94 217 LEU B O 1
ATOM 4506 N N . ILE B 1 218 ? 21.391 -33.656 -20.438 1 96.56 218 ILE B N 1
ATOM 4507 C CA . ILE B 1 218 ? 21.453 -32.938 -19.172 1 96.56 218 ILE B CA 1
ATOM 4508 C C . ILE B 1 218 ? 22.891 -32.5 -18.891 1 96.56 218 ILE B C 1
ATOM 4510 O O . ILE B 1 218 ? 23.141 -31.359 -18.469 1 96.56 218 ILE B O 1
ATOM 4514 N N . MET B 1 219 ? 23.859 -33.344 -19.172 1 96.06 219 MET B N 1
ATOM 4515 C CA . MET B 1 219 ? 25.266 -33.031 -18.984 1 96.06 219 MET B CA 1
ATOM 4516 C C . MET B 1 219 ? 25.703 -31.875 -19.875 1 96.06 219 MET B C 1
ATOM 4518 O O . MET B 1 219 ? 26.422 -30.984 -19.438 1 96.06 219 MET B O 1
ATOM 4522 N N . LEU B 1 220 ? 25.25 -31.906 -21.078 1 96.19 220 LEU B N 1
ATOM 4523 C CA . LEU B 1 220 ? 25.562 -30.828 -22 1 96.19 220 LEU B CA 1
ATOM 4524 C C . LEU B 1 220 ? 25.078 -29.484 -21.469 1 96.19 220 LEU B C 1
ATOM 4526 O O . LEU B 1 220 ? 25.812 -28.484 -21.484 1 96.19 220 LEU B O 1
ATOM 4530 N N . LYS B 1 221 ? 23.859 -29.531 -21.016 1 93.81 221 LYS B N 1
ATOM 4531 C CA . LYS B 1 221 ? 23.281 -28.281 -20.516 1 93.81 221 LYS B CA 1
ATOM 4532 C C . LYS B 1 221 ? 24.016 -27.812 -19.266 1 93.81 221 LYS B C 1
ATOM 4534 O O . LYS B 1 221 ? 24.203 -26.609 -19.062 1 93.81 221 LYS B O 1
ATOM 4539 N N . LYS B 1 222 ? 24.406 -28.688 -18.391 1 90.94 222 LYS B N 1
ATOM 4540 C CA . LYS B 1 222 ? 25.172 -28.344 -17.188 1 90.94 222 LYS B CA 1
ATOM 4541 C C . LYS B 1 222 ? 26.5 -27.688 -17.547 1 90.94 222 LYS B C 1
ATOM 4543 O O . LYS B 1 222 ? 27 -26.828 -16.812 1 90.94 222 LYS B O 1
ATOM 4548 N N . GLU B 1 223 ? 27.016 -28.016 -18.734 1 93.69 223 GLU B N 1
ATOM 4549 C CA . GLU B 1 223 ? 28.281 -27.469 -19.219 1 93.69 223 GLU B CA 1
ATOM 4550 C C . GLU B 1 223 ? 28.062 -26.156 -19.984 1 93.69 223 GLU B C 1
ATOM 4552 O O . GLU B 1 223 ? 29.016 -25.594 -20.516 1 93.69 223 GLU B O 1
ATOM 4557 N N . GLY B 1 224 ? 26.844 -25.766 -20.062 1 92 224 GLY B N 1
ATOM 4558 C CA . GLY B 1 224 ? 26.547 -24.516 -20.75 1 92 224 GLY B CA 1
ATOM 4559 C C . GLY B 1 224 ? 26.422 -24.672 -22.25 1 92 224 GLY B C 1
ATOM 4560 O O . GLY B 1 224 ? 26.422 -23.688 -22.984 1 92 224 GLY B O 1
ATOM 4561 N N . LYS B 1 225 ? 26.266 -25.906 -22.688 1 95.31 225 LYS B N 1
ATOM 4562 C CA . LYS B 1 225 ? 26.203 -26.188 -24.125 1 95.31 225 LYS B CA 1
ATOM 4563 C C . LYS B 1 225 ? 24.75 -26.344 -24.578 1 95.31 225 LYS B C 1
ATOM 4565 O O . LYS B 1 225 ? 23.828 -26.359 -23.75 1 95.31 225 LYS B O 1
ATOM 4570 N N . SER B 1 226 ? 24.625 -26.406 -25.875 1 97 226 SER B N 1
ATOM 4571 C CA . SER B 1 226 ? 23.312 -26.531 -26.484 1 97 226 SER B CA 1
ATOM 4572 C C . SER B 1 226 ? 22.984 -27.984 -26.797 1 97 226 SER B C 1
ATOM 4574 O O . SER B 1 226 ? 23.891 -28.812 -26.922 1 97 226 SER B O 1
ATOM 4576 N N . VAL B 1 227 ? 21.703 -28.266 -26.891 1 97.69 227 VAL B N 1
ATOM 4577 C CA . VAL B 1 227 ? 21.25 -29.609 -27.234 1 97.69 227 VAL B CA 1
ATOM 4578 C C . VAL B 1 227 ? 21.766 -29.984 -28.625 1 97.69 227 VAL B C 1
ATOM 4580 O O . VAL B 1 227 ? 21.875 -31.172 -28.938 1 97.69 227 VAL B O 1
ATOM 4583 N N . ILE B 1 228 ? 22.125 -28.969 -29.406 1 97.69 228 ILE B N 1
ATOM 4584 C CA . ILE B 1 228 ? 22.578 -29.219 -30.766 1 97.69 228 ILE B CA 1
ATOM 4585 C C . ILE B 1 228 ? 23.969 -29.859 -30.719 1 97.69 228 ILE B C 1
ATOM 4587 O O . ILE B 1 228 ? 24.453 -30.375 -31.734 1 97.69 228 ILE B O 1
ATOM 4591 N N . GLU B 1 229 ? 24.594 -29.812 -29.609 1 97.94 229 GLU B N 1
ATOM 4592 C CA . GLU B 1 229 ? 25.922 -30.406 -29.469 1 97.94 229 GLU B CA 1
ATOM 4593 C C . GLU B 1 229 ? 25.812 -31.891 -29.094 1 97.94 229 GLU B C 1
ATOM 4595 O O . GLU B 1 229 ? 26.828 -32.562 -28.891 1 97.94 229 GLU B O 1
ATOM 4600 N N . TYR B 1 230 ? 24.625 -32.406 -28.875 1 97.69 230 TYR B N 1
ATOM 4601 C CA . TYR B 1 230 ? 24.406 -33.812 -28.641 1 97.69 230 TYR B CA 1
ATOM 4602 C C . TYR B 1 230 ? 25.031 -34.656 -29.75 1 97.69 230 TYR B C 1
ATOM 4604 O O . TYR B 1 230 ? 24.922 -34.344 -30.922 1 97.69 230 TYR B O 1
ATOM 4612 N N . PRO B 1 231 ? 25.672 -35.812 -29.266 1 95.06 231 PRO B N 1
ATOM 4613 C CA . PRO B 1 231 ? 26.219 -36.688 -30.328 1 95.06 231 PRO B CA 1
ATOM 4614 C C . PRO B 1 231 ? 25.156 -37.469 -31.078 1 95.06 231 PRO B C 1
ATOM 4616 O O . PRO B 1 231 ? 24.375 -38.188 -30.453 1 95.06 231 PRO B O 1
ATOM 4619 N N . GLY B 1 232 ? 24.922 -37.188 -32.281 1 95.56 232 GLY B N 1
ATOM 4620 C CA . GLY B 1 232 ? 23.938 -37.875 -33.125 1 95.56 232 GLY B CA 1
ATOM 4621 C C . GLY B 1 232 ? 22.672 -37.062 -33.312 1 95.56 232 GLY B C 1
ATOM 4622 O O . GLY B 1 232 ? 22.656 -35.844 -33.094 1 95.56 232 GLY B O 1
ATOM 4623 N N . GLY B 1 233 ? 21.656 -37.781 -33.812 1 96.5 233 GLY B N 1
ATOM 4624 C CA . GLY B 1 233 ? 20.391 -37.125 -34.062 1 96.5 233 GLY B CA 1
ATOM 4625 C C . GLY B 1 233 ? 20.453 -36.094 -35.156 1 96.5 233 GLY B C 1
ATOM 4626 O O . GLY B 1 233 ? 21.531 -35.656 -35.531 1 96.5 233 GLY B O 1
ATOM 4627 N N . LYS B 1 234 ? 19.406 -35.719 -35.594 1 98.12 234 LYS B N 1
ATOM 4628 C CA . LYS B 1 234 ? 19.281 -34.625 -36.594 1 98.12 234 LYS B CA 1
ATOM 4629 C C . LYS B 1 234 ? 19.219 -33.281 -35.906 1 98.12 234 LYS B C 1
ATOM 4631 O O . LYS B 1 234 ? 18.516 -33.094 -34.906 1 98.12 234 LYS B O 1
ATOM 4636 N N . LYS B 1 235 ? 20.016 -32.344 -36.406 1 98.12 235 LYS B N 1
ATOM 4637 C CA . LYS B 1 235 ? 20.016 -30.969 -35.906 1 98.12 235 LYS B CA 1
ATOM 4638 C C . LYS B 1 235 ? 19.109 -30.062 -36.719 1 98.12 235 LYS B C 1
ATOM 4640 O O . LYS B 1 235 ? 19.156 -30.062 -37.938 1 98.12 235 LYS B O 1
ATOM 4645 N N . LEU B 1 236 ? 18.25 -29.422 -36.031 1 97.88 236 LEU B N 1
ATOM 4646 C CA . LEU B 1 236 ? 17.281 -28.547 -36.656 1 97.88 236 LEU B CA 1
ATOM 4647 C C . LEU B 1 236 ? 17.25 -27.188 -36 1 97.88 236 LEU B C 1
ATOM 4649 O O . LEU B 1 236 ? 17.906 -26.969 -34.969 1 97.88 236 LEU B O 1
ATOM 4653 N N . ASP B 1 237 ? 16.5 -26.266 -36.625 1 96.62 237 ASP B N 1
ATOM 4654 C CA . ASP B 1 237 ? 16.297 -24.953 -36 1 96.62 237 ASP B CA 1
ATOM 4655 C C . ASP B 1 237 ? 15.414 -25.047 -34.781 1 96.62 237 ASP B C 1
ATOM 4657 O O . ASP B 1 237 ? 14.641 -26 -34.625 1 96.62 237 ASP B O 1
ATOM 4661 N N . SER B 1 238 ? 15.477 -24.062 -33.969 1 95.81 238 SER B N 1
ATOM 4662 C CA . SER B 1 238 ? 14.797 -24.062 -32.688 1 95.81 238 SER B CA 1
ATOM 4663 C C . SER B 1 238 ? 13.297 -24.281 -32.844 1 95.81 238 SER B C 1
ATOM 4665 O O . SER B 1 238 ? 12.672 -24.984 -32.062 1 95.81 238 SER B O 1
ATOM 4667 N N . ASN B 1 239 ? 12.695 -23.766 -33.906 1 94.69 239 ASN B N 1
ATOM 4668 C CA . ASN B 1 239 ? 11.25 -23.828 -34.062 1 94.69 239 ASN B CA 1
ATOM 4669 C C . ASN B 1 239 ? 10.82 -25.156 -34.688 1 94.69 239 ASN B C 1
ATOM 4671 O O . ASN B 1 239 ? 9.641 -25.5 -34.656 1 94.69 239 ASN B O 1
ATOM 4675 N N . ALA B 1 240 ? 11.742 -25.891 -35.25 1 96.88 240 ALA B N 1
ATOM 4676 C CA . ALA B 1 240 ? 11.438 -27.156 -35.906 1 96.88 240 ALA B CA 1
ATOM 4677 C C . ALA B 1 240 ? 10.922 -28.188 -34.906 1 96.88 240 ALA B C 1
ATOM 4679 O O . ALA B 1 240 ? 10.289 -29.172 -35.281 1 96.88 240 ALA B O 1
ATOM 4680 N N . VAL B 1 241 ? 11.156 -27.938 -33.625 1 97.69 241 VAL B N 1
ATOM 4681 C CA . VAL B 1 241 ? 10.75 -28.844 -32.562 1 97.69 241 VAL B CA 1
ATOM 4682 C C . VAL B 1 241 ? 9.227 -28.984 -32.562 1 97.69 241 VAL B C 1
ATOM 4684 O O . VAL B 1 241 ? 8.695 -30.016 -32.125 1 97.69 241 VAL B O 1
ATOM 4687 N N . ILE B 1 242 ? 8.523 -28.016 -33.062 1 97.94 242 ILE B N 1
ATOM 4688 C CA . ILE B 1 242 ? 7.066 -27.953 -33 1 97.94 242 ILE B CA 1
ATOM 4689 C C . ILE B 1 242 ? 6.484 -29.047 -33.906 1 97.94 242 ILE B C 1
ATOM 4691 O O . ILE B 1 242 ? 5.48 -29.672 -33.562 1 97.94 242 ILE B O 1
ATOM 4695 N N . ALA B 1 243 ? 7.164 -29.391 -34.938 1 97.56 243 ALA B N 1
ATOM 4696 C CA . ALA B 1 243 ? 6.598 -30.266 -35.969 1 97.56 243 ALA B CA 1
ATOM 4697 C C . ALA B 1 243 ? 7.086 -31.703 -35.781 1 97.56 243 ALA B C 1
ATOM 4699 O O . ALA B 1 243 ? 6.73 -32.594 -36.562 1 97.56 243 ALA B O 1
ATOM 4700 N N . ILE B 1 244 ? 7.828 -31.953 -34.781 1 98.19 244 ILE B N 1
ATOM 4701 C CA . ILE B 1 244 ? 8.328 -33.312 -34.594 1 98.19 244 ILE B CA 1
ATOM 4702 C C . ILE B 1 244 ? 7.191 -34.219 -34.156 1 98.19 244 ILE B C 1
ATOM 4704 O O . ILE B 1 244 ? 6.523 -33.938 -33.156 1 98.19 244 ILE B O 1
ATOM 4708 N N . PRO B 1 245 ? 6.988 -35.312 -34.906 1 98 245 PRO B N 1
ATOM 4709 C CA . PRO B 1 245 ? 5.938 -36.219 -34.469 1 98 245 PRO B CA 1
ATOM 4710 C C . PRO B 1 245 ? 6.242 -36.906 -33.125 1 98 245 PRO B C 1
ATOM 4712 O O . PRO B 1 245 ? 7.363 -37.375 -32.938 1 98 245 PRO B O 1
ATOM 4715 N N . CYS B 1 246 ? 5.254 -36.938 -32.25 1 98.5 246 CYS B N 1
ATOM 4716 C CA . CYS B 1 246 ? 5.422 -37.531 -30.938 1 98.5 246 CYS B CA 1
ATOM 4717 C C . CYS B 1 246 ? 4.07 -37.875 -30.312 1 98.5 246 CYS B C 1
ATOM 4719 O O . CYS B 1 246 ? 3.025 -37.531 -30.859 1 98.5 246 CYS B O 1
ATOM 4721 N N . ASP B 1 247 ? 4.094 -38.594 -29.203 1 98.44 247 ASP B N 1
ATOM 4722 C CA . ASP B 1 247 ? 2.887 -38.875 -28.422 1 98.44 247 ASP B CA 1
ATOM 4723 C C . ASP B 1 247 ? 2.609 -37.75 -27.406 1 98.44 247 ASP B C 1
ATOM 4725 O O . ASP B 1 247 ? 1.457 -37.375 -27.203 1 98.44 247 ASP B O 1
ATOM 4729 N N . ILE B 1 248 ? 3.672 -37.25 -26.766 1 98.81 248 ILE B N 1
ATOM 4730 C CA . ILE B 1 248 ? 3.578 -36.219 -25.734 1 98.81 248 ILE B CA 1
ATOM 4731 C C . ILE B 1 248 ? 4.48 -35.062 -26.094 1 98.81 248 ILE B C 1
ATOM 4733 O O . ILE B 1 248 ? 5.668 -35.25 -26.375 1 98.81 248 ILE B O 1
ATOM 4737 N N . TRP B 1 249 ? 3.949 -33.875 -26.125 1 98.81 249 TRP B N 1
ATOM 4738 C CA . TRP B 1 249 ? 4.691 -32.656 -26.391 1 98.81 249 TRP B CA 1
ATOM 4739 C C . TRP B 1 249 ? 4.699 -31.734 -25.172 1 98.81 249 TRP B C 1
ATOM 4741 O O . TRP B 1 249 ? 3.645 -31.438 -24.609 1 98.81 249 TRP B O 1
ATOM 4751 N N . ILE B 1 250 ? 5.898 -31.297 -24.719 1 98.75 250 ILE B N 1
ATOM 4752 C CA . ILE B 1 250 ? 6.031 -30.5 -23.5 1 98.75 250 ILE B CA 1
ATOM 4753 C C . ILE B 1 250 ? 6.66 -29.141 -23.828 1 98.75 250 ILE B C 1
ATOM 4755 O O . ILE B 1 250 ? 7.875 -29.047 -24.016 1 98.75 250 ILE B O 1
ATOM 4759 N N . PRO B 1 251 ? 5.863 -28.156 -23.891 1 98.31 251 PRO B N 1
ATOM 4760 C CA . PRO B 1 251 ? 6.426 -26.812 -23.969 1 98.31 251 PRO B CA 1
ATOM 4761 C C . PRO B 1 251 ? 6.906 -26.297 -22.609 1 98.31 251 PRO B C 1
ATOM 4763 O O . PRO B 1 251 ? 6.105 -26.156 -21.688 1 98.31 251 PRO B O 1
ATOM 4766 N N . ALA B 1 252 ? 8.18 -25.938 -22.5 1 96.19 252 ALA B N 1
ATOM 4767 C CA . ALA B 1 252 ? 8.758 -25.594 -21.203 1 96.19 252 ALA B CA 1
ATOM 4768 C C . ALA B 1 252 ? 9.672 -24.375 -21.328 1 96.19 252 ALA B C 1
ATOM 4770 O O . ALA B 1 252 ? 10.547 -24.156 -20.5 1 96.19 252 ALA B O 1
ATOM 4771 N N . ALA B 1 253 ? 9.484 -23.578 -22.375 1 88.31 253 ALA B N 1
ATOM 4772 C CA . ALA B 1 253 ? 10.438 -22.5 -22.625 1 88.31 253 ALA B CA 1
ATOM 4773 C C . ALA B 1 253 ? 9.789 -21.141 -22.391 1 88.31 253 ALA B C 1
ATOM 4775 O O . ALA B 1 253 ? 10.078 -20.469 -21.391 1 88.31 253 ALA B O 1
ATOM 4776 N N . ARG B 1 254 ? 8.859 -20.609 -23.297 1 86.12 254 ARG B N 1
ATOM 4777 C CA . ARG B 1 254 ? 8.359 -19.234 -23.312 1 86.12 254 ARG B CA 1
ATOM 4778 C C . ARG B 1 254 ? 6.859 -19.203 -23.562 1 86.12 254 ARG B C 1
ATOM 4780 O O . ARG B 1 254 ? 6.273 -20.188 -24 1 86.12 254 ARG B O 1
ATOM 4787 N N . PRO B 1 255 ? 6.301 -18.016 -23.297 1 87.44 255 PRO B N 1
ATOM 4788 C CA . PRO B 1 255 ? 4.875 -17.859 -23.594 1 87.44 255 PRO B CA 1
ATOM 4789 C C . PRO B 1 255 ? 4.582 -17.875 -25.094 1 87.44 255 PRO B C 1
ATOM 4791 O O . PRO B 1 255 ? 5.426 -17.453 -25.891 1 87.44 255 PRO B O 1
ATOM 4794 N N . ASP B 1 256 ? 3.453 -18.438 -25.516 1 92.12 256 ASP B N 1
ATOM 4795 C CA . ASP B 1 256 ? 2.811 -18.328 -26.828 1 92.12 256 ASP B CA 1
ATOM 4796 C C . ASP B 1 256 ? 3.658 -18.984 -27.906 1 92.12 256 ASP B C 1
ATOM 4798 O O . ASP B 1 256 ? 3.711 -18.484 -29.047 1 92.12 256 ASP B O 1
ATOM 4802 N N . VAL B 1 257 ? 4.383 -19.953 -27.484 1 94.62 257 VAL B N 1
ATOM 4803 C CA . VAL B 1 257 ? 5.168 -20.703 -28.438 1 94.62 257 VAL B CA 1
ATOM 4804 C C . VAL B 1 257 ? 4.238 -21.359 -29.469 1 94.62 257 VAL B C 1
ATOM 4806 O O . VAL B 1 257 ? 4.613 -21.531 -30.625 1 94.62 257 VAL B O 1
ATOM 4809 N N . ILE B 1 258 ? 3.061 -21.812 -29.047 1 97.12 258 ILE B N 1
ATOM 4810 C CA . ILE B 1 258 ? 2.016 -22.312 -29.938 1 97.12 258 ILE B CA 1
ATOM 4811 C C . ILE B 1 258 ? 0.878 -21.297 -30.016 1 97.12 258 ILE B C 1
ATOM 4813 O O . ILE B 1 258 ? 0.361 -20.859 -28.984 1 97.12 258 ILE B O 1
ATOM 4817 N N . ASN B 1 259 ? 0.58 -20.938 -31.172 1 96.75 259 ASN B N 1
ATOM 4818 C CA . ASN B 1 259 ? -0.511 -20 -31.453 1 96.75 259 ASN B CA 1
ATOM 4819 C C . ASN B 1 259 ? -1.342 -20.453 -32.656 1 96.75 259 ASN B C 1
ATOM 4821 O O . ASN B 1 259 ? -1.141 -21.562 -33.156 1 96.75 259 ASN B O 1
ATOM 4825 N N . GLU B 1 260 ? -2.246 -19.609 -33.125 1 95.62 260 GLU B N 1
ATOM 4826 C CA . GLU B 1 260 ? -3.205 -19.969 -34.156 1 95.62 260 GLU B CA 1
ATOM 4827 C C . GLU B 1 260 ? -2.508 -20.203 -35.5 1 95.62 260 GLU B C 1
ATOM 4829 O O . GLU B 1 260 ? -3.025 -20.922 -36.344 1 95.62 260 GLU B O 1
ATOM 4834 N N . ASN B 1 261 ? -1.317 -19.641 -35.594 1 96.81 261 ASN B N 1
ATOM 4835 C CA . ASN B 1 261 ? -0.626 -19.703 -36.875 1 96.81 261 ASN B CA 1
ATOM 4836 C C . ASN B 1 261 ? 0.208 -20.984 -37 1 96.81 261 ASN B C 1
ATOM 4838 O O . ASN B 1 261 ? 0.606 -21.359 -38.094 1 96.81 261 ASN B O 1
ATOM 4842 N N . ASN B 1 262 ? 0.485 -21.641 -35.875 1 97.56 262 ASN B N 1
ATOM 4843 C CA . ASN B 1 262 ? 1.402 -22.766 -35.969 1 97.56 262 ASN B CA 1
ATOM 4844 C C . ASN B 1 262 ? 0.86 -24 -35.281 1 97.56 262 ASN B C 1
ATOM 4846 O O . ASN B 1 262 ? 1.458 -25.078 -35.375 1 97.56 262 ASN B O 1
ATOM 4850 N N . VAL B 1 263 ? -0.245 -23.938 -34.625 1 97.75 263 VAL B N 1
ATOM 4851 C CA . VAL B 1 263 ? -0.818 -25.047 -33.875 1 97.75 263 VAL B CA 1
ATOM 4852 C C . VAL B 1 263 ? -1.049 -26.234 -34.781 1 97.75 263 VAL B C 1
ATOM 4854 O O . VAL B 1 263 ? -0.969 -27.391 -34.375 1 97.75 263 VAL B O 1
ATOM 4857 N N . HIS B 1 264 ? -1.236 -26.047 -36.094 1 96.38 264 HIS B N 1
ATOM 4858 C CA . HIS B 1 264 ? -1.519 -27.094 -37.062 1 96.38 264 HIS B CA 1
ATOM 4859 C C . HIS B 1 264 ? -0.285 -27.953 -37.312 1 96.38 264 HIS B C 1
ATOM 4861 O O . HIS B 1 264 ? -0.394 -29.062 -37.844 1 96.38 264 HIS B O 1
ATOM 4867 N N . LEU B 1 265 ? 0.843 -27.438 -36.938 1 97.44 265 LEU B N 1
ATOM 4868 C CA . LEU B 1 265 ? 2.086 -28.156 -37.156 1 97.44 265 LEU B CA 1
ATOM 4869 C C . LEU B 1 265 ? 2.277 -29.266 -36.125 1 97.44 265 LEU B C 1
ATOM 4871 O O . LEU B 1 265 ? 3.086 -30.172 -36.312 1 97.44 265 LEU B O 1
ATOM 4875 N N . LEU B 1 266 ? 1.61 -29.172 -35.031 1 97.62 266 LEU B N 1
ATOM 4876 C CA . LEU B 1 266 ? 1.777 -30.141 -33.938 1 97.62 266 LEU B CA 1
ATOM 4877 C C . LEU B 1 266 ? 1.242 -31.516 -34.344 1 97.62 266 LEU B C 1
ATOM 4879 O O . LEU B 1 266 ? 0.139 -31.609 -34.875 1 97.62 266 LEU B O 1
ATOM 4883 N N . ASP B 1 267 ? 2.061 -32.469 -34.219 1 97.19 267 ASP B N 1
ATOM 4884 C CA . ASP B 1 267 ? 1.668 -33.875 -34.375 1 97.19 267 ASP B CA 1
ATOM 4885 C C . ASP B 1 267 ? 1.857 -34.625 -33.062 1 97.19 267 ASP B C 1
ATOM 4887 O O . ASP B 1 267 ? 2.801 -35.406 -32.938 1 97.19 267 ASP B O 1
ATOM 4891 N N . ALA B 1 268 ? 1.023 -34.406 -32.094 1 97.56 268 ALA B N 1
ATOM 4892 C CA . ALA B 1 268 ? 1.056 -34.969 -30.75 1 97.56 268 ALA B CA 1
ATOM 4893 C C . ALA B 1 268 ? -0.345 -35.344 -30.281 1 97.56 268 ALA B C 1
ATOM 4895 O O . ALA B 1 268 ? -1.342 -34.875 -30.828 1 97.56 268 ALA B O 1
ATOM 4896 N N . LYS B 1 269 ? -0.427 -36.188 -29.297 1 97.5 269 LYS B N 1
ATOM 4897 C CA . LYS B 1 269 ? -1.702 -36.656 -28.75 1 97.5 269 LYS B CA 1
ATOM 4898 C C . LYS B 1 269 ? -1.977 -36 -27.391 1 97.5 269 LYS B C 1
ATOM 4900 O O . LYS B 1 269 ? -3.133 -35.844 -27 1 97.5 269 LYS B O 1
ATOM 4905 N N . LEU B 1 270 ? -0.92 -35.656 -26.734 1 98.44 270 LEU B N 1
ATOM 4906 C CA . LEU B 1 270 ? -1.001 -35.062 -25.391 1 98.44 270 LEU B CA 1
ATOM 4907 C C . LEU B 1 270 ? 0.016 -33.969 -25.219 1 98.44 270 LEU B C 1
ATOM 4909 O O . LEU B 1 270 ? 1.18 -34.094 -25.609 1 98.44 270 LEU B O 1
ATOM 4913 N N . ILE B 1 271 ? -0.485 -32.875 -24.703 1 98.75 271 ILE B N 1
ATOM 4914 C CA . ILE B 1 271 ? 0.396 -31.734 -24.422 1 98.75 271 ILE B CA 1
ATOM 4915 C C . ILE B 1 271 ? 0.398 -31.422 -22.938 1 98.75 271 ILE B C 1
ATOM 4917 O O . ILE B 1 271 ? -0.663 -31.281 -22.312 1 98.75 271 ILE B O 1
ATOM 4921 N N . ILE B 1 272 ? 1.566 -31.328 -22.328 1 98.62 272 ILE B N 1
ATOM 4922 C CA . ILE B 1 272 ? 1.73 -30.969 -20.922 1 98.62 272 ILE B CA 1
ATOM 4923 C C . ILE B 1 272 ? 2.441 -29.609 -20.828 1 98.62 272 ILE B C 1
ATOM 4925 O O . ILE B 1 272 ? 3.65 -29.531 -21.047 1 98.62 272 ILE B O 1
ATOM 4929 N N . GLU B 1 273 ? 1.704 -28.578 -20.391 1 97.81 273 GLU B N 1
ATOM 4930 C CA . GLU B 1 273 ? 2.254 -27.234 -20.422 1 97.81 273 GLU B CA 1
ATOM 4931 C C . GLU B 1 273 ? 3.184 -27 -19.234 1 97.81 273 GLU B C 1
ATOM 4933 O O . GLU B 1 273 ? 2.723 -26.781 -18.109 1 97.81 273 GLU B O 1
ATOM 4938 N N . GLY B 1 274 ? 4.441 -26.875 -19.578 1 96.06 274 GLY B N 1
ATOM 4939 C CA . GLY B 1 274 ? 5.445 -26.688 -18.547 1 96.06 274 GLY B CA 1
ATOM 4940 C C . GLY B 1 274 ? 5.785 -25.234 -18.312 1 96.06 274 GLY B C 1
ATOM 4941 O O . GLY B 1 274 ? 6.164 -24.844 -17.203 1 96.06 274 GLY B O 1
ATOM 4942 N N . ALA B 1 275 ? 5.684 -24.438 -19.359 1 92.56 275 ALA B N 1
ATOM 4943 C CA . ALA B 1 275 ? 5.922 -23 -19.25 1 92.56 275 ALA B CA 1
ATOM 4944 C C . ALA B 1 275 ? 4.641 -22.266 -18.891 1 92.56 275 ALA B C 1
ATOM 4946 O O . ALA B 1 275 ? 3.551 -22.844 -18.922 1 92.56 275 ALA B O 1
ATOM 4947 N N . ASN B 1 276 ? 4.801 -21.016 -18.469 1 87.25 276 ASN B N 1
ATOM 4948 C CA . ASN B 1 276 ? 3.637 -20.156 -18.25 1 87.25 276 ASN B CA 1
ATOM 4949 C C . ASN B 1 276 ? 3.037 -19.688 -19.578 1 87.25 276 ASN B C 1
ATOM 4951 O O . ASN B 1 276 ? 3.701 -18.984 -20.344 1 87.25 276 ASN B O 1
ATOM 4955 N N . ILE B 1 277 ? 1.864 -20.062 -19.875 1 89.94 277 ILE B N 1
ATOM 4956 C CA . ILE B 1 277 ? 1.053 -19.688 -21.031 1 89.94 277 ILE B CA 1
ATOM 4957 C C . ILE B 1 277 ? 1.807 -20 -22.328 1 89.94 277 ILE B C 1
ATOM 4959 O O . ILE B 1 277 ? 1.932 -19.156 -23.203 1 89.94 277 ILE B O 1
ATOM 4963 N N . PRO B 1 278 ? 2.17 -21.172 -22.5 1 94.25 278 PRO B N 1
ATOM 4964 C CA . PRO B 1 278 ? 2.914 -21.516 -23.719 1 94.25 278 PRO B CA 1
ATOM 4965 C C . PRO B 1 278 ? 2.018 -21.609 -24.938 1 94.25 278 PRO B C 1
ATOM 4967 O O . PRO B 1 278 ? 2.508 -21.578 -26.078 1 94.25 278 PRO B O 1
ATOM 4970 N N . ILE B 1 279 ? 0.733 -21.797 -24.734 1 96.12 279 ILE B N 1
ATOM 4971 C CA . ILE B 1 279 ? -0.233 -21.938 -25.812 1 96.12 279 ILE B CA 1
ATOM 4972 C C . ILE B 1 279 ? -1.312 -20.875 -25.688 1 96.12 279 ILE B C 1
ATOM 4974 O O . ILE B 1 279 ? -1.865 -20.656 -24.609 1 96.12 279 ILE B O 1
ATOM 4978 N N . THR B 1 280 ? -1.603 -20.203 -26.828 1 94.69 280 THR B N 1
ATOM 4979 C CA . THR B 1 280 ? -2.623 -19.172 -26.781 1 94.69 280 THR B CA 1
ATOM 4980 C C . THR B 1 280 ? -4.012 -19.781 -26.609 1 94.69 280 THR B C 1
ATOM 4982 O O . THR B 1 280 ? -4.219 -20.953 -26.891 1 94.69 280 THR B O 1
ATOM 4985 N N . GLY B 1 281 ? -4.922 -18.953 -26.172 1 93.69 281 GLY B N 1
ATOM 4986 C CA . GLY B 1 281 ? -6.289 -19.406 -25.984 1 93.69 281 GLY B CA 1
ATOM 4987 C C . GLY B 1 281 ? -6.914 -19.969 -27.25 1 93.69 281 GLY B C 1
ATOM 4988 O O . GLY B 1 281 ? -7.582 -21 -27.219 1 93.69 281 GLY B O 1
ATOM 4989 N N . LYS B 1 282 ? -6.695 -19.234 -28.281 1 96.25 282 LYS B N 1
ATOM 4990 C CA . LYS B 1 282 ? -7.23 -19.672 -29.578 1 96.25 282 LYS B CA 1
ATOM 4991 C C . LYS B 1 282 ? -6.637 -21.031 -29.984 1 96.25 282 LYS B C 1
ATOM 4993 O O . LYS B 1 282 ? -7.352 -21.891 -30.484 1 96.25 282 LYS B O 1
ATOM 4998 N N . ALA B 1 283 ? -5.383 -21.156 -29.734 1 97.56 283 ALA B N 1
ATOM 4999 C CA . ALA B 1 283 ? -4.723 -22.406 -30.078 1 97.56 283 ALA B CA 1
ATOM 5000 C C . ALA B 1 283 ? -5.219 -23.562 -29.203 1 97.56 283 ALA B C 1
ATOM 5002 O O . ALA B 1 283 ? -5.352 -24.688 -29.672 1 97.56 283 ALA B O 1
ATOM 5003 N N . GLU B 1 284 ? -5.465 -23.344 -27.984 1 97.12 284 GLU B N 1
ATOM 5004 C CA . GLU B 1 284 ? -6.004 -24.359 -27.094 1 97.12 284 GLU B CA 1
ATOM 5005 C C . GLU B 1 284 ? -7.367 -24.844 -27.562 1 97.12 284 GLU B C 1
ATOM 5007 O O . GLU B 1 284 ? -7.684 -26.031 -27.469 1 97.12 284 GLU B O 1
ATOM 5012 N N . LYS B 1 285 ? -8.141 -23.938 -28.031 1 97 285 LYS B N 1
ATOM 5013 C CA . LYS B 1 285 ? -9.445 -24.297 -28.578 1 97 285 LYS B CA 1
ATOM 5014 C C . LYS B 1 285 ? -9.297 -25.203 -29.812 1 97 285 LYS B C 1
ATOM 5016 O O . LYS B 1 285 ? -10.047 -26.172 -29.969 1 97 285 LYS B O 1
ATOM 5021 N N . ILE B 1 286 ? -8.375 -24.812 -30.625 1 97.38 286 ILE B N 1
ATOM 5022 C CA . ILE B 1 286 ? -8.125 -25.594 -31.828 1 97.38 286 ILE B CA 1
ATOM 5023 C C . ILE B 1 286 ? -7.684 -27 -31.438 1 97.38 286 ILE B C 1
ATOM 5025 O O . ILE B 1 286 ? -8.133 -27.984 -32.031 1 97.38 286 ILE B O 1
ATOM 5029 N N . LEU B 1 287 ? -6.805 -27.125 -30.453 1 97.31 287 LEU B N 1
ATOM 5030 C CA . LEU B 1 287 ? -6.352 -28.422 -29.984 1 97.31 287 LEU B CA 1
ATOM 5031 C C . LEU B 1 287 ? -7.527 -29.25 -29.484 1 97.31 287 LEU B C 1
ATOM 5033 O O . LEU B 1 287 ? -7.637 -30.438 -29.812 1 97.31 287 LEU B O 1
ATOM 5037 N N . TYR B 1 288 ? -8.328 -28.672 -28.703 1 95.5 288 TYR B N 1
ATOM 5038 C CA . TYR B 1 288 ? -9.5 -29.328 -28.141 1 95.5 288 TYR B CA 1
ATOM 5039 C C . TYR B 1 288 ? -10.414 -29.859 -29.234 1 95.5 288 TYR B C 1
ATOM 5041 O O . TYR B 1 288 ? -10.875 -31 -29.188 1 95.5 288 TYR B O 1
ATOM 5049 N N . GLU B 1 289 ? -10.672 -29.031 -30.219 1 95.69 289 GLU B N 1
ATOM 5050 C CA . GLU B 1 289 ? -11.539 -29.406 -31.328 1 95.69 289 GLU B CA 1
ATOM 5051 C C . GLU B 1 289 ? -10.93 -30.531 -32.156 1 95.69 289 GLU B C 1
ATOM 5053 O O . GLU B 1 289 ? -11.648 -31.344 -32.75 1 95.69 289 GLU B O 1
ATOM 5058 N N . ALA B 1 290 ? -9.633 -30.594 -32.188 1 95.81 290 ALA B N 1
ATOM 5059 C CA . ALA B 1 290 ? -8.922 -31.625 -32.906 1 95.81 290 ALA B CA 1
ATOM 5060 C C . ALA B 1 290 ? -8.812 -32.906 -32.125 1 95.81 290 ALA B C 1
ATOM 5062 O O . ALA B 1 290 ? -8.266 -33.906 -32.594 1 95.81 290 ALA B O 1
ATOM 5063 N N . GLY B 1 291 ? -9.25 -32.875 -30.875 1 94.5 291 GLY B N 1
ATOM 5064 C CA . GLY B 1 291 ? -9.219 -34.062 -30.031 1 94.5 291 GLY B CA 1
ATOM 5065 C C . GLY B 1 291 ? -7.883 -34.281 -29.359 1 94.5 291 GLY B C 1
ATOM 5066 O O . GLY B 1 291 ? -7.605 -35.375 -28.859 1 94.5 291 GLY B O 1
ATOM 5067 N N . ILE B 1 292 ? -7.043 -33.281 -29.391 1 96.81 292 ILE B N 1
ATOM 5068 C CA . ILE B 1 292 ? -5.75 -33.375 -28.719 1 96.81 292 ILE B CA 1
ATOM 5069 C C . ILE B 1 292 ? -5.895 -32.875 -27.266 1 96.81 292 ILE B C 1
ATOM 5071 O O . ILE B 1 292 ? -6.328 -31.75 -27.031 1 96.81 292 ILE B O 1
ATOM 5075 N N . LEU B 1 293 ? -5.496 -33.688 -26.344 1 97.44 293 LEU B N 1
ATOM 5076 C CA . LEU B 1 293 ? -5.609 -33.375 -24.938 1 97.44 293 LEU B CA 1
ATOM 5077 C C . LEU B 1 293 ? -4.441 -32.5 -24.484 1 97.44 293 LEU B C 1
ATOM 5079 O O . LEU B 1 293 ? -3.299 -32.75 -24.875 1 97.44 293 LEU B O 1
ATOM 5083 N N . TYR B 1 294 ? -4.727 -31.531 -23.672 1 98.06 294 TYR B N 1
ATOM 5084 C CA . TYR B 1 294 ? -3.666 -30.75 -23.062 1 98.06 294 TYR B CA 1
ATOM 5085 C C . TYR B 1 294 ? -3.963 -30.469 -21.594 1 98.06 294 TYR B C 1
ATOM 5087 O O . TYR B 1 294 ? -5.129 -30.391 -21.188 1 98.06 294 TYR B O 1
ATOM 5095 N N . ILE B 1 295 ? -2.955 -30.391 -20.781 1 98.19 295 ILE B N 1
ATOM 5096 C CA . ILE B 1 295 ? -3.053 -30 -19.375 1 98.19 295 ILE B CA 1
ATOM 5097 C C . ILE B 1 295 ? -2.551 -28.562 -19.219 1 98.19 295 ILE B C 1
ATOM 5099 O O . ILE B 1 295 ? -1.387 -28.266 -19.5 1 98.19 295 ILE B O 1
ATOM 5103 N N . PRO B 1 296 ? -3.428 -27.688 -18.734 1 97.19 296 PRO B N 1
ATOM 5104 C CA . PRO B 1 296 ? -3.055 -26.266 -18.656 1 97.19 296 PRO B CA 1
ATOM 5105 C C . PRO B 1 296 ? -1.825 -26.047 -17.781 1 97.19 296 PRO B C 1
ATOM 5107 O O . PRO B 1 296 ? -1.622 -26.75 -16.781 1 97.19 296 PRO B O 1
ATOM 5110 N N . ASP B 1 297 ? -1.135 -24.922 -18 1 95.19 297 ASP B N 1
ATOM 5111 C CA . ASP B 1 297 ? 0.148 -24.609 -17.391 1 95.19 297 ASP B CA 1
ATOM 5112 C C . ASP B 1 297 ? 0.013 -24.516 -15.867 1 95.19 297 ASP B C 1
ATOM 5114 O O . ASP B 1 297 ? 0.723 -25.203 -15.125 1 95.19 297 ASP B O 1
ATOM 5118 N N . PHE B 1 298 ? -0.972 -23.797 -15.367 1 92.19 298 PHE B N 1
ATOM 5119 C CA . PHE B 1 298 ? -0.948 -23.5 -13.945 1 92.19 298 PHE B CA 1
ATOM 5120 C C . PHE B 1 298 ? -1.416 -24.688 -13.125 1 92.19 298 PHE B C 1
ATOM 5122 O O . PHE B 1 298 ? -1.383 -24.656 -11.891 1 92.19 298 PHE B O 1
ATOM 5129 N N . ILE B 1 299 ? -1.786 -25.797 -13.852 1 96.81 299 ILE B N 1
ATOM 5130 C CA . ILE B 1 299 ? -2.016 -27.094 -13.203 1 96.81 299 ILE B CA 1
ATOM 5131 C C . ILE B 1 299 ? -0.751 -27.938 -13.289 1 96.81 299 ILE B C 1
ATOM 5133 O O . ILE B 1 299 ? -0.234 -28.391 -12.266 1 96.81 299 ILE B O 1
ATOM 5137 N N . ALA B 1 300 ? -0.246 -28.016 -14.477 1 97.31 300 ALA B N 1
ATOM 5138 C CA . ALA B 1 300 ? 0.859 -28.938 -14.758 1 97.31 300 ALA B CA 1
ATOM 5139 C C . ALA B 1 300 ? 2.16 -28.422 -14.141 1 97.31 300 ALA B C 1
ATOM 5141 O O . ALA B 1 300 ? 2.967 -29.219 -13.648 1 97.31 300 ALA B O 1
ATOM 5142 N N . ASN B 1 301 ? 2.359 -27.141 -14.195 1 95.75 301 ASN B N 1
ATOM 5143 C CA . ASN B 1 301 ? 3.658 -26.625 -13.773 1 95.75 301 ASN B CA 1
ATOM 5144 C C . ASN B 1 301 ? 3.594 -26.031 -12.367 1 95.75 301 ASN B C 1
ATOM 5146 O O . ASN B 1 301 ? 4.422 -25.188 -12 1 95.75 301 ASN B O 1
ATOM 5150 N N . ALA B 1 302 ? 2.664 -26.469 -11.594 1 96.44 302 ALA B N 1
ATOM 5151 C CA . ALA B 1 302 ? 2.439 -25.938 -10.25 1 96.44 302 ALA B CA 1
ATOM 5152 C C . ALA B 1 302 ? 3.48 -26.469 -9.273 1 96.44 302 ALA B C 1
ATOM 5154 O O . ALA B 1 302 ? 3.545 -26.016 -8.125 1 96.44 302 ALA B O 1
ATOM 5155 N N . GLY B 1 303 ? 4.305 -27.422 -9.672 1 95.94 303 GLY B N 1
ATOM 5156 C CA . GLY B 1 303 ? 5.289 -28.016 -8.781 1 95.94 303 GLY B CA 1
ATOM 5157 C C . GLY B 1 303 ? 6.168 -26.984 -8.086 1 95.94 303 GLY B C 1
ATOM 5158 O O . GLY B 1 303 ? 6.512 -27.141 -6.914 1 95.94 303 GLY B O 1
ATOM 5159 N N . GLY B 1 304 ? 6.52 -25.984 -8.805 1 93.75 304 GLY B N 1
ATOM 5160 C CA . GLY B 1 304 ? 7.387 -24.953 -8.25 1 93.75 304 GLY B CA 1
ATOM 5161 C C . GLY B 1 304 ? 6.77 -24.234 -7.074 1 93.75 304 GLY B C 1
ATOM 5162 O O . GLY B 1 304 ? 7.406 -24.078 -6.027 1 93.75 304 GLY B O 1
ATOM 5163 N N . VAL B 1 305 ? 5.559 -23.812 -7.188 1 95 305 VAL B N 1
ATOM 5164 C CA . VAL B 1 305 ? 4.926 -23.031 -6.129 1 95 305 VAL B CA 1
ATOM 5165 C C . VAL B 1 305 ? 4.566 -23.938 -4.957 1 95 305 VAL B C 1
ATOM 5167 O O . VAL B 1 305 ? 4.617 -23.531 -3.799 1 95 305 VAL B O 1
ATOM 5170 N N . ILE B 1 306 ? 4.227 -25.203 -5.258 1 96.75 306 ILE B N 1
ATOM 5171 C CA . ILE B 1 306 ? 3.965 -26.156 -4.188 1 96.75 306 ILE B CA 1
ATOM 5172 C C . ILE B 1 306 ? 5.234 -26.375 -3.363 1 96.75 306 ILE B C 1
ATOM 5174 O O . ILE B 1 306 ? 5.184 -26.422 -2.133 1 96.75 306 ILE B O 1
ATOM 5178 N N . CYS B 1 307 ? 6.309 -26.453 -4.066 1 95.44 307 CYS B N 1
ATOM 5179 C CA . CYS B 1 307 ? 7.594 -26.594 -3.395 1 95.44 307 CYS B CA 1
ATOM 5180 C C . CYS B 1 307 ? 7.922 -25.359 -2.568 1 95.44 307 CYS B C 1
ATOM 5182 O O . CYS B 1 307 ? 8.414 -25.469 -1.443 1 95.44 307 CYS B O 1
ATOM 5184 N N . ALA B 1 308 ? 7.691 -24.25 -3.104 1 94.75 308 ALA B N 1
ATOM 5185 C CA . ALA B 1 308 ? 7.926 -22.984 -2.393 1 94.75 308 ALA B CA 1
ATOM 5186 C C . ALA B 1 308 ? 7.086 -22.922 -1.118 1 94.75 308 ALA B C 1
ATOM 5188 O O . ALA B 1 308 ? 7.578 -22.484 -0.07 1 94.75 308 ALA B O 1
ATOM 5189 N N . ALA B 1 309 ? 5.859 -23.281 -1.225 1 95.44 309 ALA B N 1
ATOM 5190 C CA . ALA B 1 309 ? 4.977 -23.297 -0.061 1 95.44 309 ALA B CA 1
ATOM 5191 C C . ALA B 1 309 ? 5.492 -24.266 1.001 1 95.44 309 ALA B C 1
ATOM 5193 O O . ALA B 1 309 ? 5.438 -23.969 2.197 1 95.44 309 ALA B O 1
ATOM 5194 N N . ALA B 1 310 ? 5.941 -25.391 0.538 1 94.69 310 ALA B N 1
ATOM 5195 C CA . ALA B 1 310 ? 6.516 -26.375 1.455 1 94.69 310 ALA B CA 1
ATOM 5196 C C . ALA B 1 310 ? 7.762 -25.812 2.141 1 94.69 310 ALA B C 1
ATOM 5198 O O . ALA B 1 310 ? 7.957 -26.016 3.342 1 94.69 310 ALA B O 1
ATOM 5199 N N . GLU B 1 311 ? 8.547 -25.188 1.359 1 94.38 311 GLU B N 1
ATOM 5200 C CA . GLU B 1 311 ? 9.742 -24.547 1.907 1 94.38 311 GLU B CA 1
ATOM 5201 C C . GLU B 1 311 ? 9.383 -23.562 3.016 1 94.38 311 GLU B C 1
ATOM 5203 O O . GLU B 1 311 ? 10.031 -23.547 4.062 1 94.38 311 GLU B O 1
ATOM 5208 N N . TYR B 1 312 ? 8.414 -22.781 2.752 1 93.75 312 TYR B N 1
ATOM 5209 C CA . TYR B 1 312 ? 7.992 -21.766 3.709 1 93.75 312 TYR B CA 1
ATOM 5210 C C . TYR B 1 312 ? 7.578 -22.391 5.031 1 93.75 312 TYR B C 1
ATOM 5212 O O . TYR B 1 312 ? 7.77 -21.797 6.098 1 93.75 312 TYR B O 1
ATOM 5220 N N . GLN B 1 313 ? 7.09 -23.594 4.988 1 91.81 313 GLN B N 1
ATOM 5221 C CA . GLN B 1 313 ? 6.648 -24.312 6.18 1 91.81 313 GLN B CA 1
ATOM 5222 C C . GLN B 1 313 ? 7.809 -25.062 6.832 1 91.81 313 GLN B C 1
ATOM 5224 O O . GLN B 1 313 ? 7.625 -25.75 7.836 1 91.81 313 GLN B O 1
ATOM 5229 N N . GLY B 1 314 ? 8.938 -24.984 6.215 1 90.69 314 GLY B N 1
ATOM 5230 C CA . GLY B 1 314 ? 10.102 -25.672 6.758 1 90.69 314 GLY B CA 1
ATOM 5231 C C . GLY B 1 314 ? 10.117 -27.156 6.445 1 90.69 314 GLY B C 1
ATOM 5232 O O . GLY B 1 314 ? 10.766 -27.938 7.152 1 90.69 314 GLY B O 1
ATOM 5233 N N . ALA B 1 315 ? 9.453 -27.531 5.41 1 90.31 315 ALA B N 1
ATOM 5234 C CA . ALA B 1 315 ? 9.383 -28.938 5.043 1 90.31 315 ALA B CA 1
ATOM 5235 C C . ALA B 1 315 ? 10.68 -29.391 4.379 1 90.31 315 ALA B C 1
ATOM 5237 O O . ALA B 1 315 ? 11.469 -28.562 3.902 1 90.31 315 ALA B O 1
ATOM 5238 N N . THR B 1 316 ? 10.812 -30.672 4.379 1 89.94 316 THR B N 1
ATOM 5239 C CA . THR B 1 316 ? 11.953 -31.25 3.68 1 89.94 316 THR B CA 1
ATOM 5240 C C . THR B 1 316 ? 11.664 -31.375 2.186 1 89.94 316 THR B C 1
ATOM 5242 O O . THR B 1 316 ? 10.516 -31.266 1.757 1 89.94 316 THR B O 1
ATOM 5245 N N . GLN B 1 317 ? 12.734 -31.609 1.44 1 91.25 317 GLN B N 1
ATOM 5246 C CA . GLN B 1 317 ? 12.578 -31.844 0.01 1 91.25 317 GLN B CA 1
ATOM 5247 C C . GLN B 1 317 ? 11.648 -33.031 -0.25 1 91.25 317 GLN B C 1
ATOM 5249 O O . GLN B 1 317 ? 10.82 -32.969 -1.162 1 91.25 317 GLN B O 1
ATOM 5254 N N . TYR B 1 318 ? 11.828 -34.031 0.515 1 92.94 318 TYR B N 1
ATOM 5255 C CA . TYR B 1 318 ? 11.008 -35.25 0.374 1 92.94 318 TYR B CA 1
ATOM 5256 C C . TYR B 1 318 ? 9.531 -34.906 0.591 1 92.94 318 TYR B C 1
ATOM 5258 O O . TYR B 1 318 ? 8.68 -35.344 -0.185 1 92.94 318 TYR B O 1
ATOM 5266 N N . ALA B 1 319 ? 9.273 -34.219 1.604 1 93.69 319 ALA B N 1
ATOM 5267 C CA . ALA B 1 319 ? 7.898 -33.812 1.902 1 93.69 319 ALA B CA 1
ATOM 5268 C C . ALA B 1 319 ? 7.328 -32.938 0.798 1 93.69 319 ALA B C 1
ATOM 5270 O O . ALA B 1 319 ? 6.145 -33.031 0.463 1 93.69 319 ALA B O 1
ATOM 5271 N N . ALA B 1 320 ? 8.141 -32.125 0.26 1 95.19 320 ALA B N 1
ATOM 5272 C CA . ALA B 1 320 ? 7.711 -31.234 -0.828 1 95.19 320 ALA B CA 1
ATOM 5273 C C . ALA B 1 320 ? 7.312 -32.062 -2.061 1 95.19 320 ALA B C 1
ATOM 5275 O O . ALA B 1 320 ? 6.289 -31.766 -2.686 1 95.19 320 ALA B O 1
ATOM 5276 N N . PHE B 1 321 ? 8.102 -33.031 -2.406 1 96.31 321 PHE B N 1
ATOM 5277 C CA . PHE B 1 321 ? 7.82 -33.844 -3.572 1 96.31 321 PHE B CA 1
ATOM 5278 C C . PHE B 1 321 ? 6.547 -34.656 -3.367 1 96.31 321 PHE B C 1
ATOM 5280 O O . PHE B 1 321 ? 5.793 -34.875 -4.312 1 96.31 321 PHE B O 1
ATOM 5287 N N . GLY B 1 322 ? 6.391 -35.125 -2.133 1 96.5 322 GLY B N 1
ATOM 5288 C CA . GLY B 1 322 ? 5.137 -35.781 -1.809 1 96.5 322 GLY B CA 1
ATOM 5289 C C . GLY B 1 322 ? 3.924 -34.875 -1.996 1 96.5 322 GLY B C 1
ATOM 5290 O O . GLY B 1 322 ? 2.9 -35.312 -2.527 1 96.5 322 GLY B O 1
ATOM 5291 N N . SER B 1 323 ? 4.059 -33.688 -1.547 1 96.12 323 SER B N 1
ATOM 5292 C CA . SER B 1 323 ? 2.98 -32.719 -1.697 1 96.12 323 SER B CA 1
ATOM 5293 C C . SER B 1 323 ? 2.703 -32.406 -3.168 1 96.12 323 SER B C 1
ATOM 5295 O O . SER B 1 323 ? 1.547 -32.281 -3.574 1 96.12 323 SER B O 1
ATOM 5297 N N . ILE B 1 324 ? 3.736 -32.281 -3.932 1 97.44 324 ILE B N 1
ATOM 5298 C CA . ILE B 1 324 ? 3.598 -32.031 -5.363 1 97.44 324 ILE B CA 1
ATOM 5299 C C . ILE B 1 324 ? 2.842 -33.188 -6.02 1 97.44 324 ILE B C 1
ATOM 5301 O O . ILE B 1 324 ? 1.89 -32.969 -6.77 1 97.44 324 ILE B O 1
ATOM 5305 N N . GLU B 1 325 ? 3.301 -34.344 -5.723 1 97.94 325 GLU B N 1
ATOM 5306 C CA . GLU B 1 325 ? 2.652 -35.531 -6.285 1 97.94 325 GLU B CA 1
ATOM 5307 C C . GLU B 1 325 ? 1.166 -35.562 -5.941 1 97.94 325 GLU B C 1
ATOM 5309 O O . GLU B 1 325 ? 0.321 -35.688 -6.824 1 97.94 325 GLU B O 1
ATOM 5314 N N . GLU B 1 326 ? 0.889 -35.406 -4.738 1 97.5 326 GLU B N 1
ATOM 5315 C CA . GLU B 1 326 ? -0.491 -35.469 -4.266 1 97.5 326 GLU B CA 1
ATOM 5316 C C . GLU B 1 326 ? -1.354 -34.406 -4.93 1 97.5 326 GLU B C 1
ATOM 5318 O O . GLU B 1 326 ? -2.4 -34.719 -5.504 1 97.5 326 GLU B O 1
ATOM 5323 N N . LYS B 1 327 ? -0.933 -33.25 -4.902 1 97.38 327 LYS B N 1
ATOM 5324 C CA . LYS B 1 327 ? -1.749 -32.094 -5.34 1 97.38 327 LYS B CA 1
ATOM 5325 C C . LYS B 1 327 ? -1.869 -32.062 -6.859 1 97.38 327 LYS B C 1
ATOM 5327 O O . LYS B 1 327 ? -2.949 -31.812 -7.395 1 97.38 327 LYS B O 1
ATOM 5332 N N . VAL B 1 328 ? -0.769 -32.25 -7.586 1 97.88 328 VAL B N 1
ATOM 5333 C CA . VAL B 1 328 ? -0.806 -32.188 -9.047 1 97.88 328 VAL B CA 1
ATOM 5334 C C . VAL B 1 328 ? -1.678 -33.344 -9.586 1 97.88 328 VAL B C 1
ATOM 5336 O O . VAL B 1 328 ? -2.482 -33.125 -10.5 1 97.88 328 VAL B O 1
ATOM 5339 N N . ARG B 1 329 ? -1.521 -34.531 -9.023 1 98.19 329 ARG B N 1
ATOM 5340 C CA . ARG B 1 329 ? -2.336 -35.656 -9.469 1 98.19 329 ARG B CA 1
ATOM 5341 C C . ARG B 1 329 ? -3.818 -35.375 -9.219 1 98.19 329 ARG B C 1
ATOM 5343 O O . ARG B 1 329 ? -4.645 -35.562 -10.117 1 98.19 329 ARG B O 1
ATOM 5350 N N . LYS B 1 330 ? -4.117 -34.969 -8.039 1 97.94 330 LYS B N 1
ATOM 5351 C CA . LYS B 1 330 ? -5.504 -34.688 -7.656 1 97.94 330 LYS B CA 1
ATOM 5352 C C . LYS B 1 330 ? -6.117 -33.594 -8.531 1 97.94 330 LYS B C 1
ATOM 5354 O O . LYS B 1 330 ? -7.23 -33.75 -9.031 1 97.94 330 LYS B O 1
ATOM 5359 N N . ASN B 1 331 ? -5.441 -32.562 -8.695 1 97.94 331 ASN B N 1
ATOM 5360 C CA . ASN B 1 331 ? -5.961 -31.406 -9.453 1 97.94 331 ASN B CA 1
ATOM 5361 C C . ASN B 1 331 ? -6.094 -31.734 -10.938 1 97.94 331 ASN B C 1
ATOM 5363 O O . ASN B 1 331 ? -7.043 -31.297 -11.586 1 97.94 331 ASN B O 1
ATOM 5367 N N . THR B 1 332 ? -5.09 -32.438 -11.484 1 98.31 332 THR B N 1
ATOM 5368 C CA . THR B 1 332 ? -5.172 -32.875 -12.875 1 98.31 332 THR B CA 1
ATOM 5369 C C . THR B 1 332 ? -6.391 -33.75 -13.102 1 98.31 332 THR B C 1
ATOM 5371 O O . THR B 1 332 ? -7.145 -33.562 -14.055 1 98.31 332 THR B O 1
ATOM 5374 N N . ALA B 1 333 ? -6.582 -34.688 -12.195 1 98.31 333 ALA B N 1
ATOM 5375 C CA . ALA B 1 333 ? -7.73 -35.594 -12.305 1 98.31 333 ALA B CA 1
ATOM 5376 C C . ALA B 1 333 ? -9.039 -34.812 -12.234 1 98.31 333 ALA B C 1
ATOM 5378 O O . ALA B 1 333 ? -9.961 -35.062 -13.016 1 98.31 333 ALA B O 1
ATOM 5379 N N . GLN B 1 334 ? -9.109 -33.938 -11.367 1 97.75 334 GLN B N 1
ATOM 5380 C CA . GLN B 1 334 ? -10.336 -33.156 -11.156 1 97.75 334 GLN B CA 1
ATOM 5381 C C . GLN B 1 334 ? -10.688 -32.312 -12.383 1 97.75 334 GLN B C 1
ATOM 5383 O O . GLN B 1 334 ? -11.852 -32.25 -12.781 1 97.75 334 GLN B O 1
ATOM 5388 N N . ILE B 1 335 ? -9.727 -31.672 -12.961 1 97.88 335 ILE B N 1
ATOM 5389 C CA . ILE B 1 335 ? -10.055 -30.797 -14.078 1 97.88 335 ILE B CA 1
ATOM 5390 C C . ILE B 1 335 ? -10.414 -31.625 -15.305 1 97.88 335 ILE B C 1
ATOM 5392 O O . ILE B 1 335 ? -11.258 -31.219 -16.109 1 97.88 335 ILE B O 1
ATOM 5396 N N . LEU B 1 336 ? -9.75 -32.781 -15.469 1 98.06 336 LEU B N 1
ATOM 5397 C CA . LEU B 1 336 ? -10.07 -33.625 -16.609 1 98.06 336 LEU B CA 1
ATOM 5398 C C . LEU B 1 336 ? -11.461 -34.219 -16.469 1 98.06 336 LEU B C 1
ATOM 5400 O O . LEU B 1 336 ? -12.203 -34.344 -17.453 1 98.06 336 LEU B O 1
ATOM 5404 N N . GLU B 1 337 ? -11.805 -34.625 -15.266 1 98.06 337 GLU B N 1
ATOM 5405 C CA . GLU B 1 337 ? -13.156 -35.125 -15.008 1 98.06 337 GLU B CA 1
ATOM 5406 C C . GLU B 1 337 ? -14.195 -34.062 -15.297 1 98.06 337 GLU B C 1
ATOM 5408 O O . GLU B 1 337 ? -15.211 -34.312 -15.945 1 98.06 337 GLU B O 1
ATOM 5413 N N . THR B 1 338 ? -13.961 -32.906 -14.805 1 97.75 338 THR B N 1
ATOM 5414 C CA . THR B 1 338 ? -14.883 -31.781 -15.016 1 97.75 338 THR B CA 1
ATOM 5415 C C . THR B 1 338 ? -15 -31.438 -16.5 1 97.75 338 THR B C 1
ATOM 5417 O O . THR B 1 338 ? -16.094 -31.219 -17 1 97.75 338 THR B O 1
ATOM 5420 N N . ALA B 1 339 ? -13.828 -31.359 -17.156 1 97.44 339 ALA B N 1
ATOM 5421 C CA . ALA B 1 339 ? -13.82 -31.047 -18.578 1 97.44 339 ALA B CA 1
ATOM 5422 C C . ALA B 1 339 ? -14.633 -32.062 -19.359 1 97.44 339 ALA B C 1
ATOM 5424 O O . ALA B 1 339 ? -15.398 -31.719 -20.266 1 97.44 339 ALA B O 1
ATOM 5425 N N . LYS B 1 340 ? -14.477 -33.312 -19.062 1 96.56 340 LYS B N 1
ATOM 5426 C CA . LYS B 1 340 ? -15.195 -34.375 -19.734 1 96.56 340 LYS B CA 1
ATOM 5427 C C . LYS B 1 340 ? -16.688 -34.344 -19.438 1 96.56 340 LYS B C 1
ATOM 5429 O O . LYS B 1 340 ? -17.516 -34.406 -20.359 1 96.56 340 LYS B O 1
ATOM 5434 N N . LYS B 1 341 ? -17.047 -34.188 -18.203 1 97.44 341 LYS B N 1
ATOM 5435 C CA . LYS B 1 341 ? -18.438 -34.188 -17.766 1 97.44 341 LYS B CA 1
ATOM 5436 C C . LYS B 1 341 ? -19.203 -33 -18.344 1 97.44 341 LYS B C 1
ATOM 5438 O O . LYS B 1 341 ? -20.359 -33.156 -18.734 1 97.44 341 LYS B O 1
ATOM 5443 N N . LYS B 1 342 ? -18.562 -31.875 -18.406 1 97.25 342 LYS B N 1
ATOM 5444 C CA . LYS B 1 342 ? -19.25 -30.656 -18.797 1 97.25 342 LYS B CA 1
ATOM 5445 C C . LYS B 1 342 ? -19.031 -30.359 -20.281 1 97.25 342 LYS B C 1
ATOM 5447 O O . LYS B 1 342 ? -19.703 -29.5 -20.859 1 97.25 342 LYS B O 1
ATOM 5452 N N . GLY B 1 343 ? -18.125 -31 -20.859 1 96 343 GLY B N 1
ATOM 5453 C CA . GLY B 1 343 ? -17.812 -30.719 -22.25 1 96 343 GLY B CA 1
ATOM 5454 C C . GLY B 1 343 ? -17.156 -29.375 -22.469 1 96 343 GLY B C 1
ATOM 5455 O O . GLY B 1 343 ? -17.531 -28.625 -23.359 1 96 343 GLY B O 1
ATOM 5456 N N . ILE B 1 344 ? -16.234 -29.031 -21.578 1 96.94 344 ILE B N 1
ATOM 5457 C CA . ILE B 1 344 ? -15.539 -27.75 -21.688 1 96.94 344 ILE B CA 1
ATOM 5458 C C . ILE B 1 344 ? -14.039 -28 -21.828 1 96.94 344 ILE B C 1
ATOM 5460 O O . ILE B 1 344 ? -13.562 -29.125 -21.656 1 96.94 344 ILE B O 1
ATOM 5464 N N . LEU B 1 345 ? -13.312 -26.906 -22.125 1 97.19 345 LEU B N 1
ATOM 5465 C CA . LEU B 1 345 ? -11.859 -26.984 -22.266 1 97.19 345 LEU B CA 1
ATOM 5466 C C . LEU B 1 345 ? -11.195 -27.266 -20.922 1 97.19 345 LEU B C 1
ATOM 5468 O O . LEU B 1 345 ? -11.648 -26.781 -19.891 1 97.19 345 LEU B O 1
ATOM 5472 N N . PRO B 1 346 ? -10.062 -28.016 -20.969 1 97.31 346 PRO B N 1
ATOM 5473 C CA . PRO B 1 346 ? -9.328 -28.234 -19.719 1 97.31 346 PRO B CA 1
ATOM 5474 C C . PRO B 1 346 ? -8.969 -26.938 -19.016 1 97.31 346 PRO B C 1
ATOM 5476 O O . PRO B 1 346 ? -9.047 -26.859 -17.781 1 97.31 346 PRO B O 1
ATOM 5479 N N . ARG B 1 347 ? -8.633 -25.984 -19.75 1 96.81 347 ARG B N 1
ATOM 5480 C CA . ARG B 1 347 ? -8.305 -24.688 -19.156 1 96.81 347 ARG B CA 1
ATOM 5481 C C . ARG B 1 347 ? -9.516 -24.078 -18.453 1 96.81 347 ARG B C 1
ATOM 5483 O O . ARG B 1 347 ? -9.391 -23.516 -17.359 1 96.81 347 ARG B O 1
ATOM 5490 N N . GLU B 1 348 ? -10.648 -24.078 -19.109 1 97 348 GLU B N 1
ATOM 5491 C CA . GLU B 1 348 ? -11.867 -23.578 -18.5 1 97 348 GLU B CA 1
ATOM 5492 C C . GLU B 1 348 ? -12.188 -24.312 -17.203 1 97 348 GLU B C 1
ATOM 5494 O O . GLU B 1 348 ? -12.586 -23.703 -16.203 1 97 348 GLU B O 1
ATOM 5499 N N . ALA B 1 349 ? -12.047 -25.625 -17.25 1 97.75 349 ALA B N 1
ATOM 5500 C CA . ALA B 1 349 ? -12.258 -26.438 -16.047 1 97.75 349 ALA B CA 1
ATOM 5501 C C . ALA B 1 349 ? -11.289 -26.031 -14.938 1 97.75 349 ALA B C 1
ATOM 5503 O O . ALA B 1 349 ? -11.664 -25.969 -13.766 1 97.75 349 ALA B O 1
ATOM 5504 N N . ALA B 1 350 ? -10.062 -25.797 -15.305 1 97.38 350 ALA B N 1
ATOM 5505 C CA . ALA B 1 350 ? -9.039 -25.406 -14.336 1 97.38 350 ALA B CA 1
ATOM 5506 C C . ALA B 1 350 ? -9.359 -24.047 -13.711 1 97.38 350 ALA B C 1
ATOM 5508 O O . ALA B 1 350 ? -9.211 -23.859 -12.5 1 97.38 350 ALA B O 1
ATOM 5509 N N . VAL B 1 351 ? -9.773 -23.125 -14.5 1 96.31 351 VAL B N 1
ATOM 5510 C CA . VAL B 1 351 ? -10.141 -21.797 -14.023 1 96.31 351 VAL B CA 1
ATOM 5511 C C . VAL B 1 351 ? -11.344 -21.906 -13.086 1 96.31 351 VAL B C 1
ATOM 5513 O O . VAL B 1 351 ? -11.383 -21.25 -12.039 1 96.31 351 VAL B O 1
ATOM 5516 N N . GLN B 1 352 ? -12.297 -22.688 -13.477 1 97.25 352 GLN B N 1
ATOM 5517 C CA . GLN B 1 352 ? -13.469 -22.906 -12.633 1 97.25 352 GLN B CA 1
ATOM 5518 C C . GLN B 1 352 ? -13.078 -23.469 -11.273 1 97.25 352 GLN B C 1
ATOM 5520 O O . GLN B 1 352 ? -13.625 -23.062 -10.25 1 97.25 352 GLN B O 1
ATOM 5525 N N . LEU B 1 353 ? -12.195 -24.406 -11.336 1 97.31 353 LEU B N 1
ATOM 5526 C CA . LEU B 1 353 ? -11.719 -25.016 -10.094 1 97.31 353 LEU B CA 1
ATOM 5527 C C . LEU B 1 353 ? -11.078 -23.969 -9.188 1 97.31 353 LEU B C 1
ATOM 5529 O O . LEU B 1 353 ? -11.383 -23.906 -7.996 1 97.31 353 LEU B O 1
ATOM 5533 N N . ALA B 1 354 ? -10.195 -23.203 -9.727 1 97.69 354 ALA B N 1
ATOM 5534 C CA . ALA B 1 354 ? -9.484 -22.188 -8.977 1 97.69 354 ALA B CA 1
ATOM 5535 C C . ALA B 1 354 ? -10.445 -21.141 -8.406 1 97.69 354 ALA B C 1
ATOM 5537 O O . ALA B 1 354 ? -10.383 -20.812 -7.227 1 97.69 354 ALA B O 1
ATOM 5538 N N . VAL B 1 355 ? -11.312 -20.641 -9.258 1 97.25 355 VAL B N 1
ATOM 5539 C CA . VAL B 1 355 ? -12.266 -19.609 -8.875 1 97.25 355 VAL B CA 1
ATOM 5540 C C . VAL B 1 355 ? -13.188 -20.125 -7.773 1 97.25 355 VAL B C 1
ATOM 5542 O O . VAL B 1 355 ? -13.492 -19.422 -6.816 1 97.25 355 VAL B O 1
ATOM 5545 N N . LYS B 1 356 ? -13.633 -21.328 -7.973 1 97.12 356 LYS B N 1
ATOM 5546 C CA . LYS B 1 356 ? -14.5 -21.938 -6.973 1 97.12 356 LYS B CA 1
ATOM 5547 C C . LYS B 1 356 ? -13.812 -21.984 -5.609 1 97.12 356 LYS B C 1
ATOM 5549 O O . LYS B 1 356 ? -14.422 -21.656 -4.59 1 97.12 356 LYS B O 1
ATOM 5554 N N . ARG B 1 357 ? -12.617 -22.422 -5.566 1 96.88 357 ARG B N 1
ATOM 5555 C CA . ARG B 1 357 ? -11.867 -22.516 -4.32 1 96.88 357 ARG B CA 1
ATOM 5556 C C . ARG B 1 357 ? -11.68 -21.141 -3.686 1 96.88 357 ARG B C 1
ATOM 5558 O O . ARG B 1 357 ? -11.805 -20.984 -2.469 1 96.88 357 ARG B O 1
ATOM 5565 N N . VAL B 1 358 ? -11.352 -20.109 -4.453 1 97.19 358 VAL B N 1
ATOM 5566 C CA . VAL B 1 358 ? -11.164 -18.75 -3.955 1 97.19 358 VAL B CA 1
ATOM 5567 C C . VAL B 1 358 ? -12.484 -18.219 -3.4 1 97.19 358 VAL B C 1
ATOM 5569 O O . VAL B 1 358 ? -12.539 -17.719 -2.277 1 97.19 358 VAL B O 1
ATOM 5572 N N . LYS B 1 359 ? -13.539 -18.391 -4.168 1 96.56 359 LYS B N 1
ATOM 5573 C CA . LYS B 1 359 ? -14.844 -17.859 -3.773 1 96.56 359 LYS B CA 1
ATOM 5574 C C . LYS B 1 359 ? -15.359 -18.562 -2.521 1 96.56 359 LYS B C 1
ATOM 5576 O O . LYS B 1 359 ? -16.016 -17.938 -1.686 1 96.56 359 LYS B O 1
ATOM 5581 N N . GLN B 1 360 ? -15.141 -19.812 -2.459 1 96.12 360 GLN B N 1
ATOM 5582 C CA . GLN B 1 360 ? -15.539 -20.531 -1.26 1 96.12 360 GLN B CA 1
ATOM 5583 C C . GLN B 1 360 ? -14.82 -20 -0.025 1 96.12 360 GLN B C 1
ATOM 5585 O O . GLN B 1 360 ? -15.43 -19.844 1.035 1 9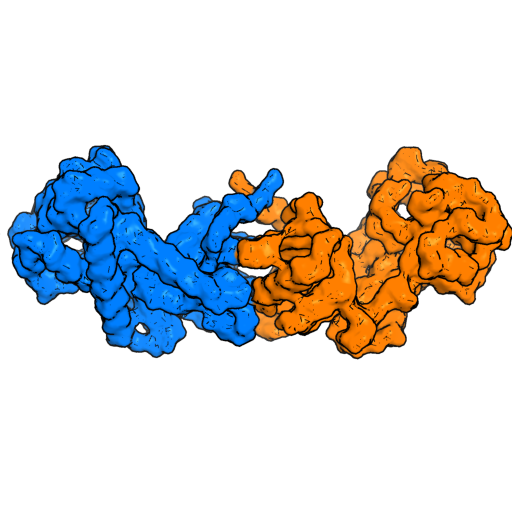6.12 360 GLN B O 1
ATOM 5590 N N . ALA B 1 361 ? -13.555 -19.797 -0.152 1 95.38 361 ALA B N 1
ATOM 5591 C CA . ALA B 1 361 ? -12.805 -19.203 0.955 1 95.38 361 ALA B CA 1
ATOM 5592 C C . ALA B 1 361 ? -13.336 -17.812 1.307 1 95.38 361 ALA B C 1
ATOM 5594 O O . ALA B 1 361 ? -13.477 -17.484 2.484 1 95.38 361 ALA B O 1
ATOM 5595 N N . MET B 1 362 ? -13.594 -17.047 0.318 1 94.88 362 MET B N 1
ATOM 5596 C CA . MET B 1 362 ? -14.109 -15.688 0.508 1 94.88 362 MET B CA 1
ATOM 5597 C C . MET B 1 362 ? -15.422 -15.711 1.284 1 94.88 362 MET B C 1
ATOM 5599 O O . MET B 1 362 ? -15.68 -14.828 2.107 1 94.88 362 MET B O 1
ATOM 5603 N N . ALA B 1 363 ? -16.25 -16.688 1.053 1 93.75 363 ALA B N 1
ATOM 5604 C CA . ALA B 1 363 ? -17.578 -16.797 1.653 1 93.75 363 ALA B CA 1
ATOM 5605 C C . ALA B 1 363 ? -17.484 -17.031 3.158 1 93.75 363 ALA B C 1
ATOM 5607 O O . ALA B 1 363 ? -18.406 -16.719 3.902 1 93.75 363 ALA B O 1
ATOM 5608 N N . TYR B 1 364 ? -16.375 -17.484 3.631 1 90.44 364 TYR B N 1
ATOM 5609 C CA . TYR B 1 364 ? -16.203 -17.797 5.047 1 90.44 364 TYR B CA 1
ATOM 5610 C C . TYR B 1 364 ? -15.57 -16.625 5.789 1 90.44 364 TYR B C 1
ATOM 5612 O O . TYR B 1 364 ? -15.484 -16.625 7.02 1 90.44 364 TYR B O 1
ATOM 5620 N N . ARG B 1 365 ? -15.172 -15.609 5.117 1 87.62 365 ARG B N 1
ATOM 5621 C CA . ARG B 1 365 ? -14.438 -14.508 5.734 1 87.62 365 ARG B CA 1
ATOM 5622 C C . ARG B 1 365 ? -15.375 -13.367 6.121 1 87.62 365 ARG B C 1
ATOM 5624 O O . ARG B 1 365 ? -16.391 -13.141 5.461 1 87.62 365 ARG B O 1
ATOM 5631 N N . ARG B 1 366 ? -14.906 -12.695 7.266 1 83.19 366 ARG B N 1
ATOM 5632 C CA . ARG B 1 366 ? -15.633 -11.484 7.637 1 83.19 366 ARG B CA 1
ATOM 5633 C C . ARG B 1 366 ? -15.594 -10.453 6.516 1 83.19 366 ARG B C 1
ATOM 5635 O O . ARG B 1 366 ? -16.609 -9.836 6.195 1 83.19 366 ARG B O 1
ATOM 5642 N N . TRP B 1 367 ? -14.305 -10.258 5.996 1 90 367 TRP B N 1
ATOM 5643 C CA . TRP B 1 367 ? -14.117 -9.477 4.781 1 90 367 TRP B CA 1
ATOM 5644 C C . TRP B 1 367 ? -13.789 -10.383 3.598 1 90 367 TRP B C 1
ATOM 5646 O O . TRP B 1 367 ? -12.922 -11.25 3.695 1 90 367 TRP B O 1
ATOM 5656 N N . SER B 1 368 ? -14.359 -10.219 2.494 1 89 368 SER B N 1
ATOM 5657 C CA . SER B 1 368 ? -14.383 -11.234 1.45 1 89 368 SER B CA 1
ATOM 5658 C C . SER B 1 368 ? -12.977 -11.555 0.952 1 89 368 SER B C 1
ATOM 5660 O O . SER B 1 368 ? -12.594 -12.719 0.847 1 89 368 SER B O 1
ATOM 5662 N N . ILE B 1 369 ? -12.102 -10.531 0.76 1 91.25 369 ILE B N 1
ATOM 5663 C CA . ILE B 1 369 ? -10.852 -10.773 0.053 1 91.25 369 ILE B CA 1
ATOM 5664 C C . ILE B 1 369 ? -9.727 -11 1.06 1 91.25 369 ILE B C 1
ATOM 5666 O O . ILE B 1 369 ? -8.648 -11.484 0.696 1 91.25 369 ILE B O 1
ATOM 5670 N N . PHE B 1 370 ? -9.969 -10.602 2.348 1 88.38 370 PHE B N 1
ATOM 5671 C CA . PHE B 1 370 ? -8.898 -10.742 3.334 1 88.38 370 PHE B CA 1
ATOM 5672 C C . PHE B 1 370 ? -9.469 -11.117 4.695 1 88.38 370 PHE B C 1
ATOM 5674 O O . PHE B 1 370 ? -10.688 -11.141 4.883 1 88.38 370 PHE B O 1
ATOM 5681 N N . SER B 1 371 ? -8.492 -11.555 5.609 1 79.88 371 SER B N 1
ATOM 5682 C CA . SER B 1 371 ? -8.867 -11.984 6.953 1 79.88 371 SER B CA 1
ATOM 5683 C C . SER B 1 371 ? -8.672 -10.867 7.969 1 79.88 371 SER B C 1
ATOM 5685 O O . SER B 1 371 ? -7.805 -10.008 7.793 1 79.88 371 SER B O 1
ATOM 5687 N N . SER B 1 372 ? -9.43 -10.906 9.078 1 71 372 SER B N 1
ATOM 5688 C CA . SER B 1 372 ? -9.453 -9.789 10.008 1 71 372 SER B CA 1
ATOM 5689 C C . SER B 1 372 ? -8.828 -10.172 11.352 1 71 372 SER B C 1
ATOM 5691 O O . SER B 1 372 ? -8.648 -9.32 12.227 1 71 372 SER B O 1
ATOM 5693 N N . ALA B 1 373 ? -8.406 -11.383 11.422 1 70.12 373 ALA B N 1
ATOM 5694 C CA . ALA B 1 373 ? -7.859 -11.719 12.734 1 70.12 373 ALA B CA 1
ATOM 5695 C C . ALA B 1 373 ? -6.391 -11.312 12.836 1 70.12 373 ALA B C 1
ATOM 5697 O O . ALA B 1 373 ? -5.641 -11.438 11.859 1 70.12 373 ALA B O 1
ATOM 5698 N N . PRO B 1 374 ? -6.082 -10.719 14.031 1 63.5 374 PRO B N 1
ATOM 5699 C CA . PRO B 1 374 ? -4.664 -10.398 14.234 1 63.5 374 PRO B CA 1
ATOM 5700 C C . PRO B 1 374 ? -3.75 -11.602 13.992 1 63.5 374 PRO B C 1
ATOM 5702 O O . PRO B 1 374 ? -4.082 -12.719 14.375 1 63.5 374 PRO B O 1
ATOM 5705 N N . GLY B 1 375 ? -2.705 -11.445 13.352 1 61.31 375 GLY B N 1
ATOM 5706 C CA . GLY B 1 375 ? -1.753 -12.516 13.109 1 61.31 375 GLY B CA 1
ATOM 5707 C C . GLY B 1 375 ? -2.17 -13.445 11.984 1 61.31 375 GLY B C 1
ATOM 5708 O O . GLY B 1 375 ? -1.483 -14.43 11.703 1 61.31 375 GLY B O 1
ATOM 5709 N N . PHE B 1 376 ? -3.381 -13.211 11.617 1 56.81 376 PHE B N 1
ATOM 5710 C CA . PHE B 1 376 ? -3.842 -14.109 10.562 1 56.81 376 PHE B CA 1
ATOM 5711 C C . PHE B 1 376 ? -3.111 -13.828 9.25 1 56.81 376 PHE B C 1
ATOM 5713 O O . PHE B 1 376 ? -3.262 -12.758 8.672 1 56.81 376 PHE B O 1
ATOM 5720 N N . VAL B 1 377 ? -1.964 -14.32 9.328 1 49.16 377 VAL B N 1
ATOM 5721 C CA . VAL B 1 377 ? -1.409 -14.57 8 1 49.16 377 VAL B CA 1
ATOM 5722 C C . VAL B 1 377 ? -1.944 -15.898 7.461 1 49.16 377 VAL B C 1
ATOM 5724 O O . VAL B 1 377 ? -2.148 -16.844 8.227 1 49.16 377 VAL B O 1
#

pLDDT: mean 94.56, std 6.34, range [44.34, 98.88]

Solvent-accessible surface area (backbone atoms only — not comparable to full-atom values): 36212 Å² total; per-residue (Å²): 127,76,58,78,68,75,68,52,56,98,63,25,44,31,31,41,33,40,41,42,36,76,81,53,65,38,40,33,37,38,25,43,17,28,30,39,49,19,31,12,45,22,30,36,28,31,30,71,82,73,50,71,67,56,32,44,54,51,3,48,50,26,28,42,30,28,28,43,52,68,42,72,23,11,2,12,20,33,35,32,54,34,61,56,82,51,60,64,69,62,51,44,49,30,38,34,51,49,32,45,74,48,59,46,50,67,48,50,29,43,27,52,29,65,53,43,40,34,67,51,32,45,37,25,44,75,66,39,79,57,48,26,47,25,42,56,92,77,70,22,56,52,46,63,81,74,17,36,28,6,51,13,37,38,38,27,48,60,55,54,36,74,78,50,98,61,58,56,61,70,29,34,31,31,30,40,18,57,46,53,46,23,43,31,25,50,47,56,34,39,76,57,40,28,32,41,25,32,39,14,37,95,85,10,10,25,36,24,95,89,44,53,63,60,69,59,50,49,51,34,44,75,71,73,46,54,54,58,70,47,92,64,60,48,76,44,52,42,72,54,53,53,52,50,75,33,44,34,35,28,42,28,60,51,60,52,74,32,27,80,90,50,48,83,48,50,41,50,51,32,34,47,25,51,13,71,53,26,54,31,72,68,24,50,51,51,35,49,75,71,68,31,47,57,42,43,24,57,56,22,33,34,12,45,59,46,36,35,55,28,36,62,73,67,48,51,71,68,56,23,53,50,50,23,46,53,37,27,34,51,42,47,48,51,20,50,51,47,11,63,76,69,70,49,50,42,54,58,30,40,50,50,51,8,50,49,52,49,52,55,35,16,70,73,36,95,40,38,38,38,64,72,52,87,84,58,72,128,76,57,78,67,75,67,53,57,99,63,23,46,31,32,41,33,39,40,42,37,74,83,54,65,36,41,34,37,38,24,44,17,27,30,39,49,19,32,11,45,25,30,37,28,31,31,71,83,73,51,72,67,56,31,44,54,50,3,48,51,26,28,42,29,29,28,43,52,69,42,71,23,11,1,12,20,32,35,34,56,34,61,56,81,50,61,64,70,62,50,44,48,30,38,33,50,48,32,44,74,48,60,45,52,68,49,49,30,41,27,51,29,66,54,45,40,33,66,53,33,45,37,24,44,75,66,39,77,57,48,24,47,26,42,57,93,77,69,23,56,52,47,62,82,74,15,36,27,6,51,12,37,39,38,28,46,60,53,52,36,75,77,49,97,60,59,57,61,67,30,34,29,30,31,40,17,57,46,53,46,24,45,29,25,51,48,55,35,40,78,58,39,28,31,39,26,32,38,13,39,97,86,10,10,26,36,26,96,89,43,52,64,59,68,60,48,50,51,34,45,77,71,73,45,54,52,58,71,46,92,66,60,48,74,44,53,42,72,54,54,53,50,49,75,33,43,32,37,29,43,28,61,51,60,50,73,33,26,78,89,50,48,83,48,51,40,51,51,32,34,47,26,51,14,70,53,26,54,31,70,69,24,50,50,52,34,50,74,70,68,31,48,57,41,43,23,56,57,23,32,33,14,46,59,45,35,35,55,28,35,63,73,66,49,50,70,67,56,22,52,51,50,22,46,53,37,28,34,51,41,46,49,51,20,50,52,46,10,63,76,68,69,48,52,40,53,57,29,40,51,48,51,8,51,50,51,46,51,55,35,18,70,74,35,96,40,37,40,38,66,74,52,87,85,62,76

Organism: NCBI:txid1434108

Secondary structure (DSSP, 8-state):
---GGGG--SS--SEEEEEEEGGGTEEEEEEEEE-TTSSEEEEEEEESS--HHHHHHHHHHHHHHHHHTT-S-EEEEEEEES-TTS-HHHHHHHHHHHHHHTTT-TTEEEEE-TT--HHHHHHHHHH-S-B-S--GGGT---HHHHTHHHHHHHHHHHHHGGGSSS-STT-EEEEE--SHHHHHHHHHHHTTT-EEEEEE-SS-EEE-TT---HHHHHHHHHTT--GGGSSSSEEE-GGGGGG---SEEEE-S-TTSB-TTTGGG---SEEE--SSS-B-HHHHHHHHHTT-EEE-HHHHTTHHHHHHHHHHTT--HHHHHHHHHHHHHHHHHHHHHHHHHHT--HHHHHHHHHHHHHHHHHHTSSSSSS--STT--/---GGGG--SS--SEEEEEEEGGGTEEEEEEEEE-TTSSEEEEEEEESS--HHHHHHHHHHHHHHHHHTT-S-EEEEEEEES-TTS-HHHHHHHHHHHHHHTTT-TTEEEEE-TT--HHHHHHHHHH-S-B-S--GGGT---HHHHTHHHHHHHHHHHHHGGGSSS-STT-EEEEE--SHHHHHHHHHHHTTT-EEEEEE-SS-EEE-TT---HHHHHHHHHTT--GGGSSSSEEE-GGGGGG---SEEEE-S-TTSB-TTTGGG---SEEE--SSS-B-HHHHHHHHHTT-EEE-HHHHTTHHHHHHHHHHTT--HHHHHHHHHHHHHHHHHHHHHHHHHHT--HHHHHHHHHHHHHHHHHHTSSSSSS--STT--

InterPro domains:
  IPR006095 Glutamate/phenylalanine/leucine/valine/L-tryptophan dehydrogenase [PR00082] (63-77)
  IPR006095 Glutamate/phenylalanine/leucine/valine/L-tryptophan dehydrogenase [PR00082] (173-193)
  IPR006095 Glutamate/phenylalanine/leucine/valine/L-tryptophan dehydrogenase [PR00082] (300-311)
  IPR006096 Glutamate/phenylalanine/leucine/valine/L-tryptophan dehydrogenase, C-terminal [PF00208] (139-365)
  IPR006096 Glutamate/phenylalanine/leucine/valine/L-tryptophan dehydrogenase, C-terminal [SM00839] (140-366)
  IPR006097 Glutamate/phenylalanine/leucine/valine/L-tryptophan dehydrogenase, dimerisation domain [PF02812] (26-128)
  IPR014362 Glutamate dehydrogenase [PIRSF000185] (27-365)
  IPR033524 Leu/Phe/Val dehydrogenases active site [PS00074] (71-84)
  IPR033922 NAD(P) binding domain of glutamate dehydrogenase [cd01076] (140-360)
  IPR036291 NAD(P)-binding domain superfamily [SSF51735] (140-367)
  IPR046346 Aminoacid dehydrogenase-like, N-terminal domain superfamily [SSF53223] (5-142)